Protein 6UCZ (pdb70)

Secondary structure (DSSP, 8-state):
--PEEEEEEE---HHHHHHHHHHHHHTT-SEEEEE-S--STTPPPPPHHHHHHHHTTTHHHHHHHHHHTT-EEEEEES-HHHHHHHHHHT-SEEEETTSS-STTHHHHHHTTT-EEEEE--SSSS--TTS---S-HHHHHHHHHHHHHHHHHHHHHTT--GGGEEEE--TTSS--HHHHHHHHHTHHHHHTTSS-BEE--TT-GGGGTTT--GGG-HHHHHHHHHHHHHTT-SEEEES-HHHHHHHHHHHHHT-/--PEEEEEEE---S--SHHHHHHHHHHHHHHHHHHHHTT-SEEEEE-S---TTPPPPPHHHHHHHHTTTHHHHHHHHHHTT-EEEEEES-HHHHHHHHHHT-SEEEETTSS-STTHHHHHHT--SEEEEE----GGGSS--TTTT-HHHHHHHHHHHHHHHHHHHHHTT--GGGEEEE--TTTT--HHHHHHHHHTHHHHHTTSS-BEE--TT-GGGGGTT--GGG-HHHHHHHHHHHHHTT-SEEEES-HHHHHHHHHHHHHH-

CATH classification: 3.20.20.20

Solvent-accessible surface area: 22282 Å² total; per-residue (Å²): 41,123,10,83,10,4,0,15,2,86,26,76,171,36,110,60,9,34,60,78,0,64,67,4,25,144,80,40,5,52,1,0,1,0,11,0,22,42,35,50,107,83,33,86,63,42,69,36,122,90,0,36,59,91,0,108,117,5,0,60,69,0,12,125,35,0,69,104,45,175,11,39,0,1,0,11,2,30,28,4,107,0,0,42,49,0,28,146,70,29,10,38,3,0,8,0,16,1,0,2,89,33,49,90,0,1,51,28,1,30,96,37,66,8,70,0,4,0,13,1,6,3,8,24,22,32,41,105,76,47,25,2,111,42,124,44,101,90,0,3,68,54,0,26,63,18,0,43,39,10,8,95,36,0,74,76,74,50,7,68,109,135,88,0,4,0,7,0,1,0,24,12,10,8,92,23,99,36,0,62,49,0,1,131,51,1,35,91,0,47,89,53,56,17,39,0,2,0,6,0,5,88,47,64,1,2,61,86,92,126,27,128,113,87,111,22,34,85,21,5,15,132,13,0,22,70,0,0,76,66,75,0,37,16,0,49,0,56,43,5,126,46,2,14,81,3,15,138,80,0,64,149,114,152,59,80,11,77,12,5,0,26,3,68,20,40,54,96,54,82,71,134,40,11,62,139,115,54,31,83,19,5,41,130,80,0,70,60,16,35,133,104,38,5,55,1,0,1,0,8,1,12,41,100,55,123,40,57,11,43,29,11,26,26,11,1,42,19,56,1,72,123,8,0,58,59,0,10,127,28,0,71,103,44,176,11,50,0,1,0,9,0,62,28,3,106,0,0,69,33,0,29,155,67,30,8,36,1,0,11,1,20,2,1,24,120,32,115,86,0,4,51,30,0,37,94,31,105,14,74,0,5,0,13,0,56,33,41,81,127,56,31,84,65,132,79,58,59,51,83,36,46,87,0,0,73,60,0,26,118,39,0,46,57,61,12,100,54,0,82,87,85,52,2,82,102,128,23,0,0,0,8,0,1,1,28,69,18,12,22,30,45,4,1,75,32,0,2,120,46,0,36,83,1,50,90,56,52,14,40,0,4,0,6,0,5,112,46,52,1,1,50,84,88,108,45,61,83,99,107,39,35,86,11,5,15,133,14,0,22,74,0,0,61,61,61,0,21,10,0,45,0,60,44,5,46,54,2,16,94,3,17,143,80,0,66,152,110,112

Nearest PDB structures (foldseek):
  6ucz-assembly2_B  TM=1.004E+00  e=2.863E-51  Anaplasma phagocytophilum
  6ucz-assembly1_A  TM=9.664E-01  e=1.436E-43  Anaplasma phagocytophilum
  8d5i-assembly1_B  TM=9.163E-01  e=3.366E-22  uncultured bacterium
  3tr9-assembly3_B  TM=9.010E-01  e=3.275E-18  Coxiella burnetii
  3tr9-assembly2_C-2  TM=8.789E-01  e=8.742E-18  Coxiella burnetii

Radius of gyration: 25.66 Å; Cα contacts (8 Å, |Δi|>4): 1005; chains: 2; bounding box: 55×55×82 Å

Foldseek 3Di:
DQAFEEAEQEQCPLVVSLVLLLVLLVLHHQEYEYFNFDLDQVGDTDDPVVRQVSCVSNLLSSCVSQVVSNHAYEYADCELVSVLVSLVSPGAEYANANQCPPVCNLLSCQVRLHQYEGEDAQDTSADLVRADDDDLVVLVVVLLVSNVVSLVVNVVNHHDNQRYEYEHHQQRSYALVSSVVCLVVVLVVVVVVHAYEYEPELHCNCVVVVDHSVRRRLVVLVSLLVSLLSVRHYYYYNDSNSSVVSNVVSVVVD/DQEFEEAEQEQAFPDDDPVSLVVSLVVSLVLLVVCLVLHHQEYEYFHFDPDPPDDTDDVVNRCVSCVSRLLVSCVVCVVSNHAYEYQDQDLVSVLVSVVSPHQEDANQPQCPPVCNLVSLQVHLHAYEGEDADDQVCLPPCVCPVPLVVLVVVLLVSNVVSVVVNVVNHRDNQRYEYEHHPPRSYDLVNNVSCLVVVLVVCVVVHQYEYEPELHCVCCVVPDDSVPRRQVVLVSLLVSVLSVRNYYYYNDSNSSVVSNVVSVVVD

Sequence (519 aa):
VTTKIVGILNVTEANAAIRHATDDLIEHGADVIIDVGAESTAPGVSPITQEEEWSRLKEVLPEIIRIAHNAHVEVSIDTRNAKTAELALKLGVDYINDQGGLLDPDMPAIAAASSAKIIIMHHFGLPVSQDRSYVGQPEQLLNEIIEWLCSRVDTLIAQGVVRERIILDPGLGFGKLPEYSWYIAKNIGKLKKLGFPVCVGHSRKSMFSLIPVELSERDVPTAMLSTFLAQQQVDFLRVHDVKLTGISSIKIANLLVVTTKIVGILNVTPNSFSDGGKFLEANAAIRHATDLIEHGADVIDVGAESTAPGVSPITQEEEWSRLKEVLPEIIRIAHNAHVEVSIDTRNAKTAELLALKLGVDYINDQGGLLDPDMPAIAAASSAKIIIMHHFGLPVSQDRSYVGQPEQLLNEIIEWLCSRVDTLIAQGVVRERIILDPGLGFGKLPEYSWYIAKNIGKLKKLGFPVCVGHSRKSMFSLIIPVELSERDVPTAMLSTFLAQQQVDFLRVHDVKLTGISSIKIANLLV

B-factor: mean 39.82, std 15.29, range [14.73, 106.7]

Structure (mmCIF, N/CA/C/O backbone):
data_6UCZ
#
_entry.id   6UCZ
#
_cell.length_a   48.830
_cell.length_b   81.480
_cell.length_c   71.170
_cell.angle_alpha   90.000
_cell.angle_beta   102.670
_cell.angle_gamma   90.000
#
_symmetry.space_group_name_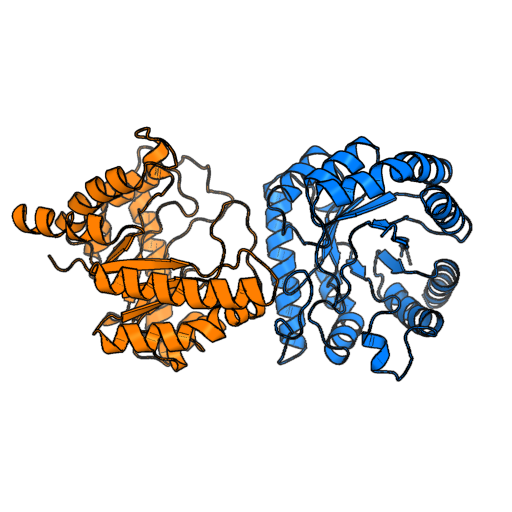H-M   'P 1 21 1'
#
loop_
_entity.id
_entity.type
_entity.pdbx_description
1 polymer 'Dihydropteroate synthase'
2 non-polymer PTERIN-6-YL-METHYL-MONOPHOSPHATE
3 non-polymer 'CITRIC ACID'
4 non-polymer 'ACETATE ION'
5 non-polymer 'SODIUM ION'
6 non-polymer 1,2-ETHANEDIOL
7 water water
#
loop_
_atom_site.group_PDB
_atom_site.id
_atom_site.type_symbol
_atom_site.label_atom_id
_atom_site.label_alt_id
_atom_site.label_comp_id
_atom_site.label_asym_id
_atom_site.label_entity_id
_atom_site.label_seq_id
_atom_site.pdbx_PDB_ins_code
_atom_site.Cartn_x
_atom_site.Cartn_y
_atom_site.Cartn_z
_atom_site.occupancy
_atom_site.B_iso_or_equiv
_atom_site.auth_seq_id
_atom_site.auth_comp_id
_atom_site.auth_asym_id
_atom_site.auth_atom_id
_atom_site.pdbx_PDB_model_num
ATOM 1 N N . VAL A 1 28 ? 8.541 22.809 -47.176 1.00 67.42 28 VAL A N 1
ATOM 2 C CA . VAL A 1 28 ? 9.216 22.188 -46.041 1.00 66.60 28 VAL A CA 1
ATOM 3 C C . VAL A 1 28 ? 9.923 23.264 -45.206 1.00 66.10 28 VAL A C 1
ATOM 4 O O . VAL A 1 28 ? 10.977 23.782 -45.584 1.00 72.53 28 VAL A O 1
ATOM 8 N N . THR A 1 29 ? 9.329 23.583 -44.059 1.00 57.47 29 THR A N 1
ATOM 9 C CA . THR A 1 29 ? 9.791 24.637 -43.161 1.00 50.44 29 THR A CA 1
ATOM 10 C C . THR A 1 29 ? 10.896 24.186 -42.202 1.00 43.45 29 THR A C 1
ATOM 11 O O . THR A 1 29 ? 11.091 24.833 -41.168 1.00 47.92 29 THR A O 1
ATOM 15 N N . THR A 1 30 ? 11.599 23.097 -42.505 1.00 41.91 30 THR A N 1
ATOM 16 C CA . THR A 1 30 ? 12.571 22.523 -41.577 1.00 36.51 30 THR A CA 1
ATOM 17 C C . THR A 1 30 ? 13.723 23.487 -41.330 1.00 32.61 30 THR A C 1
ATOM 18 O O . THR A 1 30 ? 14.299 24.038 -42.273 1.00 34.37 30 THR A O 1
ATOM 22 N N . LYS A 1 31 ? 14.037 23.721 -40.052 1.00 28.76 31 LYS A N 1
ATOM 23 C CA . LYS A 1 31 ? 15.124 24.613 -39.683 1.00 27.47 31 LYS A CA 1
ATOM 24 C C . LYS A 1 31 ? 16.405 23.834 -39.396 1.00 26.63 31 LYS A C 1
ATOM 25 O O . LYS A 1 31 ? 16.363 22.739 -38.836 1.00 30.44 31 LYS A O 1
ATOM 31 N N . ILE A 1 32 ? 17.540 24.414 -39.789 1.00 25.75 32 ILE A N 1
ATOM 32 C CA . ILE A 1 32 ? 18.855 23.827 -39.567 1.00 24.88 32 ILE A CA 1
ATOM 33 C C . ILE A 1 32 ? 19.401 24.338 -38.241 1.00 28.53 32 ILE A C 1
ATOM 34 O O . ILE A 1 32 ? 19.612 25.546 -38.071 1.00 24.22 32 ILE A O 1
ATOM 39 N N . VAL A 1 33 ? 19.654 23.419 -37.314 1.00 23.55 33 VAL A N 1
ATOM 40 C CA . VAL A 1 33 ? 20.248 23.739 -36.021 1.00 26.84 33 VAL A CA 1
ATOM 41 C C . VAL A 1 33 ? 21.699 23.277 -36.087 1.00 26.45 33 VAL A C 1
ATOM 42 O O . VAL A 1 33 ? 21.994 22.078 -35.982 1.00 26.79 33 VAL A O 1
ATOM 46 N N . GLY A 1 34 ? 22.609 24.233 -36.254 1.00 26.61 34 GLY A N 1
ATOM 47 C CA . GLY A 1 34 ? 24.023 23.910 -36.345 1.00 28.50 34 GLY A CA 1
ATOM 48 C C . GLY A 1 34 ? 24.628 23.674 -34.970 1.00 24.60 34 GLY A C 1
ATOM 49 O O . GLY A 1 34 ? 24.434 24.470 -34.044 1.00 28.07 34 GLY A O 1
ATOM 50 N N . ILE A 1 35 ? 25.395 22.595 -34.852 1.00 28.87 35 ILE A N 1
ATOM 51 C CA . ILE A 1 35 ? 25.982 22.193 -33.579 1.00 34.39 35 ILE A CA 1
ATOM 52 C C . ILE A 1 35 ? 27.284 22.953 -33.368 1.00 34.71 35 ILE A C 1
ATOM 53 O O . ILE A 1 35 ? 28.182 22.931 -34.220 1.00 29.25 35 ILE A O 1
ATOM 58 N N . LEU A 1 36 ? 27.399 23.600 -32.212 1.00 26.23 36 LEU A N 1
ATOM 59 C CA . LEU A 1 36 ? 28.588 24.340 -31.820 1.00 26.73 36 LEU A CA 1
ATOM 60 C C . LEU A 1 36 ? 28.996 23.803 -30.450 1.00 34.81 36 LEU A C 1
ATOM 61 O O . LEU A 1 36 ? 28.431 24.183 -29.420 1.00 32.57 36 LEU A O 1
ATOM 66 N N . ASN A 1 37 ? 29.965 22.903 -30.449 1.00 37.13 37 ASN A N 1
ATOM 67 C CA . ASN A 1 37 ? 30.456 22.290 -29.230 1.00 44.48 37 ASN A CA 1
ATOM 68 C C . ASN A 1 37 ? 31.639 23.110 -28.730 1.00 48.98 37 ASN A C 1
ATOM 69 O O . ASN A 1 37 ? 32.570 23.389 -29.494 1.00 47.20 37 ASN A O 1
ATOM 74 N N . VAL A 1 38 ? 31.580 23.545 -27.470 1.00 44.38 38 VAL A N 1
ATOM 75 C CA . VAL A 1 38 ? 32.684 24.300 -26.892 1.00 49.94 38 VAL A CA 1
ATOM 76 C C . VAL A 1 38 ? 33.377 23.520 -25.780 1.00 60.91 38 VAL A C 1
ATOM 77 O O . VAL A 1 38 ? 34.133 24.106 -25.001 1.00 70.61 38 VAL A O 1
ATOM 81 N N . THR A 1 39 ? 33.143 22.212 -25.691 1.00 67.94 39 THR A N 1
ATOM 82 C CA . THR A 1 39 ? 33.889 21.340 -24.781 1.00 76.14 39 THR A CA 1
ATOM 83 C C . THR A 1 39 ? 35.361 21.283 -25.198 1.00 82.73 39 THR A C 1
ATOM 84 O O . THR A 1 39 ? 36.256 21.129 -24.363 1.00 87.64 39 THR A O 1
ATOM 88 N N . GLU A 1 51 ? 39.517 26.978 -27.233 1.00 76.15 51 GLU A N 1
ATOM 89 C CA . GLU A 1 51 ? 39.689 28.404 -27.494 1.00 76.88 51 GLU A CA 1
ATOM 90 C C . GLU A 1 51 ? 38.365 29.081 -27.852 1.00 69.89 51 GLU A C 1
ATOM 91 O O . GLU A 1 51 ? 37.601 28.601 -28.701 1.00 57.45 51 GLU A O 1
ATOM 97 N N . ALA A 1 52 ? 38.124 30.222 -27.202 1.00 72.33 52 ALA A N 1
ATOM 98 C CA . ALA A 1 52 ? 36.937 31.020 -27.491 1.00 67.55 52 ALA A CA 1
ATOM 99 C C . ALA A 1 52 ? 36.956 31.524 -28.927 1.00 64.20 52 ALA A C 1
ATOM 100 O O . ALA A 1 52 ? 35.925 31.530 -29.609 1.00 60.53 52 ALA A O 1
ATOM 102 N N . ASN A 1 53 ? 38.129 31.947 -29.398 1.00 60.89 53 ASN A N 1
ATOM 103 C CA . ASN A 1 53 ? 38.253 32.456 -30.755 1.00 58.23 53 ASN A CA 1
ATOM 104 C C . ASN A 1 53 ? 37.871 31.398 -31.781 1.00 57.45 53 ASN A C 1
ATOM 105 O O . ASN A 1 53 ? 37.246 31.711 -32.801 1.00 55.75 53 ASN A O 1
ATOM 110 N N . ALA A 1 54 ? 38.208 30.133 -31.514 1.00 55.05 54 ALA A N 1
ATOM 111 C CA . ALA A 1 54 ? 37.838 29.070 -32.443 1.00 55.51 54 ALA A CA 1
ATOM 112 C C . ALA A 1 54 ? 36.328 28.874 -32.483 1.00 51.14 54 ALA A C 1
ATOM 113 O O . ALA A 1 54 ? 35.758 28.617 -33.550 1.00 52.83 54 ALA A O 1
ATOM 115 N N . ALA A 1 55 ? 35.662 28.990 -31.332 1.00 43.02 55 ALA A N 1
ATOM 116 C CA . ALA A 1 55 ? 34.210 28.848 -31.308 1.00 45.52 55 ALA A CA 1
ATOM 117 C C . ALA A 1 55 ? 33.534 29.953 -32.111 1.00 42.47 55 ALA A C 1
ATOM 118 O O . ALA A 1 55 ? 32.563 29.697 -32.832 1.00 43.27 55 ALA A O 1
ATOM 120 N N . ILE A 1 56 ? 34.053 31.183 -32.015 1.00 42.15 56 ILE A N 1
ATOM 121 C CA . ILE A 1 56 ? 33.490 32.303 -32.764 1.00 48.05 56 ILE A CA 1
ATOM 122 C C . ILE A 1 56 ? 33.657 32.072 -34.255 1.00 46.56 56 ILE A C 1
ATOM 123 O O . ILE A 1 56 ? 32.752 32.352 -35.053 1.00 46.22 56 ILE A O 1
ATOM 128 N N . ARG A 1 57 ? 34.815 31.543 -34.652 1.00 50.77 57 ARG A N 1
ATOM 129 C CA . ARG A 1 57 ? 35.041 31.237 -36.057 1.00 46.20 57 ARG A CA 1
ATOM 130 C C . ARG A 1 57 ? 34.110 30.134 -36.531 1.00 44.26 57 ARG A C 1
ATOM 131 O O . ARG A 1 57 ? 33.584 30.197 -37.650 1.00 40.78 57 ARG A O 1
ATOM 133 N N . HIS A 1 58 ? 33.900 29.104 -35.708 1.00 37.36 58 HIS A N 1
ATOM 134 C CA . HIS A 1 58 ? 32.977 28.051 -36.121 1.00 40.05 58 HIS A CA 1
ATOM 135 C C . HIS A 1 58 ? 31.551 28.581 -36.222 1.00 38.13 58 HIS A C 1
ATOM 136 O O . HIS A 1 58 ? 30.842 28.280 -37.188 1.00 37.27 58 HIS A O 1
ATOM 143 N N . ALA A 1 59 ? 31.117 29.384 -35.246 1.00 35.70 59 ALA A N 1
ATOM 144 C CA . ALA A 1 59 ? 29.781 29.965 -35.320 1.00 35.55 59 ALA A CA 1
ATOM 145 C C . ALA A 1 59 ? 29.619 30.813 -36.577 1.00 35.46 59 ALA A C 1
ATOM 146 O O . ALA A 1 59 ? 28.560 30.795 -37.216 1.00 34.69 59 ALA A O 1
ATOM 148 N N . THR A 1 60 ? 30.656 31.574 -36.935 1.00 34.70 60 THR A N 1
ATOM 149 C CA . THR A 1 60 ? 30.607 32.377 -38.154 1.00 46.43 60 THR A CA 1
ATOM 150 C C . THR A 1 60 ? 30.457 31.497 -39.384 1.00 41.88 60 THR A C 1
ATOM 151 O O . THR A 1 60 ? 29.676 31.816 -40.290 1.00 39.06 60 THR A O 1
ATOM 155 N N . ASP A 1 61 ? 31.201 30.388 -39.440 1.00 42.44 61 ASP A N 1
ATOM 156 C CA A ASP A 1 61 ? 31.102 29.498 -40.593 0.47 46.30 61 ASP A CA 1
ATOM 157 C CA B ASP A 1 61 ? 31.100 29.494 -40.592 0.53 46.41 61 ASP A CA 1
ATOM 158 C C . ASP A 1 61 ? 29.720 28.857 -40.671 1.00 41.46 61 ASP A C 1
ATOM 159 O O . ASP A 1 61 ? 29.169 28.687 -41.766 1.00 34.02 61 ASP A O 1
ATOM 168 N N . LEU A 1 62 ? 29.140 28.510 -39.520 1.00 35.98 62 LEU A N 1
ATOM 169 C CA . LEU A 1 62 ? 27.802 27.922 -39.511 1.00 35.79 62 LEU A CA 1
ATOM 170 C C . LEU A 1 62 ? 26.770 28.912 -40.031 1.00 38.13 62 LEU A C 1
ATOM 171 O O . LEU A 1 62 ? 25.864 28.543 -40.786 1.00 36.46 62 LEU A O 1
ATOM 176 N N . ILE A 1 63 ? 26.897 30.177 -39.629 1.00 30.74 63 ILE A N 1
ATOM 177 C CA . ILE A 1 63 ? 26.018 31.234 -40.130 1.00 36.23 63 ILE A CA 1
ATOM 178 C C . ILE A 1 63 ? 26.125 31.355 -41.645 1.00 37.17 63 ILE A C 1
ATOM 179 O O . ILE A 1 63 ? 25.113 31.362 -42.357 1.00 37.32 63 ILE A O 1
ATOM 184 N N . GLU A 1 64 ? 27.353 31.456 -42.158 1.00 35.27 64 GLU A N 1
ATOM 185 C CA . GLU A 1 64 ? 27.534 31.724 -43.582 1.00 43.48 64 GLU A CA 1
ATOM 186 C C . GLU A 1 64 ? 27.053 30.554 -44.443 1.00 44.05 64 GLU A C 1
ATOM 187 O O . GLU A 1 64 ? 26.710 30.746 -45.618 1.00 38.66 64 GLU A O 1
ATOM 193 N N . HIS A 1 65 ? 27.068 29.336 -43.906 1.00 35.00 65 HIS A N 1
ATOM 194 C CA . HIS A 1 65 ? 26.615 28.174 -44.659 1.00 42.02 65 HIS A CA 1
ATOM 195 C C . HIS A 1 65 ? 25.136 27.888 -44.485 1.00 39.30 65 HIS A C 1
ATOM 196 O O . HIS A 1 65 ? 24.677 26.836 -44.937 1.00 34.93 65 HIS A O 1
ATOM 203 N N . GLY A 1 66 ? 24.393 28.763 -43.819 1.00 33.99 66 GLY A N 1
ATOM 204 C CA . GLY A 1 66 ? 22.949 28.714 -43.846 1.00 34.50 66 GLY A CA 1
ATOM 205 C C . GLY A 1 66 ? 22.236 28.204 -42.602 1.00 33.80 66 GLY A C 1
ATOM 206 O O . GLY A 1 66 ? 21.049 27.841 -42.700 1.00 29.83 66 GLY A O 1
ATOM 207 N N . ALA A 1 67 ? 22.905 28.162 -41.450 1.00 31.14 67 ALA A N 1
ATOM 208 C CA . ALA A 1 67 ? 22.236 27.737 -40.227 1.00 36.16 67 ALA A CA 1
ATOM 209 C C . ALA A 1 67 ? 21.099 28.690 -39.889 1.00 32.70 67 ALA A C 1
ATOM 210 O O . ALA A 1 67 ? 21.214 29.908 -40.054 1.00 30.09 67 ALA A O 1
ATOM 212 N N . ASP A 1 68 ? 19.984 28.120 -39.446 1.00 34.00 68 ASP A N 1
ATOM 213 C CA . ASP A 1 68 ? 18.879 28.892 -38.891 1.00 33.66 68 ASP A CA 1
ATOM 214 C C . ASP A 1 68 ? 19.046 29.144 -37.400 1.00 29.63 68 ASP A C 1
ATOM 215 O O . ASP A 1 68 ? 18.599 30.184 -36.896 1.00 26.76 68 ASP A O 1
ATOM 220 N N . VAL A 1 69 ? 19.664 28.199 -36.694 1.00 30.80 69 VAL A N 1
ATOM 221 C CA . VAL A 1 69 ? 19.923 28.272 -35.255 1.00 31.34 69 VAL A CA 1
ATOM 222 C C . VAL A 1 69 ? 21.330 27.745 -35.006 1.00 27.71 69 VAL A C 1
ATOM 223 O O . VAL A 1 69 ? 21.766 26.796 -35.667 1.00 25.60 69 VAL A O 1
ATOM 227 N N . ILE A 1 70 ? 22.049 28.361 -34.063 1.00 26.25 70 ILE A N 1
ATOM 228 C CA A ILE A 1 70 ? 23.323 27.836 -33.575 0.58 23.80 70 ILE A CA 1
ATOM 229 C CA B ILE A 1 70 ? 23.322 27.836 -33.573 0.42 25.11 70 ILE A CA 1
ATOM 230 C C . ILE A 1 70 ? 23.081 27.262 -32.184 1.00 29.50 70 ILE A C 1
ATOM 231 O O . ILE A 1 70 ? 22.701 27.996 -31.261 1.00 29.50 70 ILE A O 1
ATOM 240 N N . ASP A 1 71 ? 23.315 25.962 -32.031 1.00 27.78 71 ASP A N 1
ATOM 241 C CA . ASP A 1 71 ? 23.130 25.264 -30.762 1.00 29.81 71 ASP A CA 1
ATOM 242 C C . ASP A 1 71 ? 24.478 25.171 -30.053 1.00 30.14 71 ASP A C 1
ATOM 243 O O . ASP A 1 71 ? 25.357 24.416 -30.478 1.00 31.83 71 ASP A O 1
ATOM 248 N N . VAL A 1 72 ? 24.632 25.926 -28.966 1.00 32.32 72 VAL A N 1
ATOM 249 C CA . VAL A 1 72 ? 25.900 26.033 -28.253 1.00 32.69 72 VAL A CA 1
ATOM 250 C C . VAL A 1 72 ? 25.862 25.118 -27.033 1.00 30.87 72 VAL A C 1
ATOM 251 O O . VAL A 1 72 ? 24.989 25.250 -26.165 1.00 29.40 72 VAL A O 1
ATOM 255 N N . GLY A 1 73 ? 26.839 24.225 -26.938 1.00 31.94 73 GLY A N 1
ATOM 256 C CA . GLY A 1 73 ? 26.896 23.300 -25.826 1.00 28.77 73 GLY A CA 1
ATOM 257 C C . GLY A 1 73 ? 28.289 23.140 -25.260 1.00 37.16 73 GLY A C 1
ATOM 258 O O . GLY A 1 73 ? 29.280 23.184 -25.996 1.00 41.32 73 GLY A O 1
ATOM 259 N N . ALA A 1 74 ? 28.377 22.966 -23.947 1.00 38.38 74 ALA A N 1
ATOM 260 C CA . ALA A 1 74 ? 29.659 22.875 -23.271 1.00 45.12 74 ALA A CA 1
ATOM 261 C C . ALA A 1 74 ? 29.847 21.594 -22.481 1.00 50.80 74 ALA A C 1
ATOM 262 O O . ALA A 1 74 ? 30.917 21.413 -21.884 1.00 55.51 74 ALA A O 1
ATOM 264 N N . GLU A 1 75 ? 28.860 20.697 -22.453 1.00 51.16 75 GLU A N 1
ATOM 265 C CA . GLU A 1 75 ? 28.989 19.440 -21.719 1.00 54.95 75 GLU A CA 1
ATOM 266 C C . GLU A 1 75 ? 28.903 18.297 -22.717 1.00 61.64 75 GLU A C 1
ATOM 267 O O . GLU A 1 75 ? 27.823 18.011 -23.245 1.00 56.74 75 GLU A O 1
ATOM 273 N N . SER A 1 76 ? 30.029 17.625 -22.948 1.00 71.87 76 SER A N 1
ATOM 274 C CA . SER A 1 76 ? 30.016 16.435 -23.782 1.00 80.67 76 SER A CA 1
ATOM 275 C C . SER A 1 76 ? 29.165 15.360 -23.126 1.00 82.90 76 SER A C 1
ATOM 276 O O . SER A 1 76 ? 29.344 15.036 -21.948 1.00 84.98 76 SER A O 1
ATOM 279 N N . THR A 1 77 ? 28.228 14.813 -23.890 1.00 81.72 77 THR A N 1
ATOM 280 C CA . THR A 1 77 ? 27.346 13.765 -23.405 1.00 82.64 77 THR A CA 1
ATOM 281 C C . THR A 1 77 ? 27.733 12.408 -23.982 1.00 85.74 77 THR A C 1
ATOM 282 O O . THR A 1 77 ? 26.982 11.435 -23.837 1.00 81.23 77 THR A O 1
ATOM 286 N N . ALA A 1 78 ? 28.914 12.328 -24.608 1.00 90.79 78 ALA A N 1
ATOM 287 C CA . ALA A 1 78 ? 29.417 11.104 -25.213 1.00 90.75 78 ALA A CA 1
ATOM 288 C C . ALA A 1 78 ? 29.554 10.008 -24.153 1.00 92.92 78 ALA A C 1
ATOM 289 O O . ALA A 1 78 ? 29.684 10.297 -22.960 1.00 97.24 78 ALA A O 1
ATOM 291 N N . PRO A 1 79 ? 29.536 8.735 -24.571 1.00 89.62 79 PRO A N 1
ATOM 292 C CA . PRO A 1 79 ? 29.445 7.641 -23.582 1.00 92.99 79 PRO A CA 1
ATOM 293 C C . PRO A 1 79 ? 30.543 7.623 -22.527 1.00 98.31 79 PRO A C 1
ATOM 294 O O . PRO A 1 79 ? 30.249 7.365 -21.352 1.00 99.06 79 PRO A O 1
ATOM 298 N N . GLY A 1 80 ? 31.792 7.884 -22.894 1.00 97.92 80 GLY A N 1
ATOM 299 C CA . GLY A 1 80 ? 32.833 7.824 -21.884 1.00 99.38 80 GLY A CA 1
ATOM 300 C C . GLY A 1 80 ? 33.031 9.067 -21.041 1.00 98.02 80 GLY A C 1
ATOM 301 O O . GLY A 1 80 ? 33.858 9.046 -20.125 1.00 100.43 80 GLY A O 1
ATOM 302 N N . VAL A 1 81 ? 32.290 10.142 -21.300 1.00 94.06 81 VAL A N 1
ATOM 303 C CA . VAL A 1 81 ? 32.547 11.426 -20.654 1.00 94.63 81 VAL A CA 1
ATOM 304 C C . VAL A 1 81 ? 31.911 11.461 -19.269 1.00 96.85 81 VAL A C 1
ATOM 305 O O . VAL A 1 81 ? 30.727 11.140 -19.106 1.00 102.36 81 VAL A O 1
ATOM 307 N N . SER A 1 82 ? 32.714 11.844 -18.248 1.00 91.06 82 SER A N 1
ATOM 308 C CA . SER A 1 82 ? 32.151 12.105 -16.929 1.00 89.20 82 SER A CA 1
ATOM 309 C C . SER A 1 82 ? 31.603 13.534 -16.881 1.00 90.46 82 SER A C 1
ATOM 310 O O . SER A 1 82 ? 32.194 14.445 -17.471 1.00 91.87 82 SER A O 1
ATOM 312 N N . PRO A 1 83 ? 30.473 13.757 -16.209 1.00 86.85 83 PRO A N 1
ATOM 313 C CA . PRO A 1 83 ? 29.829 15.078 -16.258 1.00 79.65 83 PRO A CA 1
ATOM 314 C C . PRO A 1 83 ? 30.626 16.160 -15.541 1.00 74.33 83 PRO A C 1
ATOM 315 O O . PRO A 1 83 ? 31.343 15.901 -14.574 1.00 73.65 83 PRO A O 1
ATOM 319 N N . ILE A 1 84 ? 30.515 17.382 -16.051 1.00 68.54 84 ILE A N 1
ATOM 320 C CA . ILE A 1 84 ? 31.100 18.549 -15.408 1.00 61.19 84 ILE A CA 1
ATOM 321 C C . ILE A 1 84 ? 30.032 19.228 -14.556 1.00 54.65 84 ILE A C 1
ATOM 322 O O . ILE A 1 84 ? 28.838 18.982 -14.708 1.00 55.04 84 ILE A O 1
ATOM 327 N N . THR A 1 85 ? 30.462 20.131 -13.672 1.00 52.43 85 THR A N 1
ATOM 328 C CA . THR A 1 85 ? 29.544 20.926 -12.868 1.00 46.98 85 THR A CA 1
ATOM 329 C C . THR A 1 85 ? 28.903 22.034 -13.701 1.00 43.81 85 THR A C 1
ATOM 330 O O . THR A 1 85 ? 29.415 22.444 -14.749 1.00 42.47 85 THR A O 1
ATOM 334 N N . GLN A 1 86 ? 27.757 22.520 -13.219 1.00 43.72 86 GLN A N 1
ATOM 335 C CA . GLN A 1 86 ? 27.121 23.658 -13.879 1.00 41.05 86 GLN A CA 1
ATOM 336 C C . GLN A 1 86 ? 28.050 24.866 -13.916 1.00 43.47 86 GLN A C 1
ATOM 337 O O . GLN A 1 86 ? 28.030 25.640 -14.883 1.00 40.59 86 GLN A O 1
ATOM 343 N N . GLU A 1 87 ? 28.858 25.055 -12.867 1.00 49.44 87 GLU A N 1
ATOM 344 C CA . GLU A 1 87 ? 29.752 26.209 -12.815 1.00 55.87 87 GLU A CA 1
ATOM 345 C C . GLU A 1 87 ? 30.861 26.096 -13.856 1.00 58.10 87 GLU A C 1
ATOM 346 O O . GLU A 1 87 ? 31.197 27.077 -14.531 1.00 50.01 87 GLU A O 1
ATOM 352 N N . GLU A 1 88 ? 31.476 24.918 -13.967 1.00 47.20 88 GLU A N 1
ATOM 353 C CA . GLU A 1 88 ? 32.459 24.705 -15.022 1.00 47.11 88 GLU A CA 1
ATOM 354 C C . GLU A 1 88 ? 31.817 24.863 -16.392 1.00 51.47 88 GLU A C 1
ATOM 355 O O . GLU A 1 88 ? 32.408 25.461 -17.300 1.00 47.56 88 GLU A O 1
ATOM 361 N N . GLU A 1 89 ? 30.603 24.337 -16.557 1.00 49.20 89 GLU A N 1
ATOM 362 C CA . GLU A 1 89 ? 29.894 24.490 -17.821 1.00 42.68 89 GLU A CA 1
ATOM 363 C C . GLU A 1 89 ? 29.753 25.960 -18.190 1.00 44.86 89 GLU A C 1
ATOM 364 O O . GLU A 1 89 ? 30.046 26.361 -19.323 1.00 37.23 89 GLU A O 1
ATOM 370 N N . TRP A 1 90 ? 29.339 26.788 -17.224 1.00 38.65 90 TRP A N 1
ATOM 371 C CA . TRP A 1 90 ? 29.093 28.196 -17.512 1.00 39.58 90 TRP A CA 1
ATOM 372 C C . TRP A 1 90 ? 30.381 28.955 -17.804 1.00 44.22 90 TRP A C 1
ATOM 373 O O . TRP A 1 90 ? 30.388 29.848 -18.656 1.00 43.94 90 TRP A O 1
ATOM 384 N N . SER A 1 91 ? 31.479 28.625 -17.115 1.00 43.10 91 SER A N 1
ATOM 385 C CA . SER A 1 91 ? 32.735 29.318 -17.397 1.00 49.38 91 SER A CA 1
ATOM 386 C C . SER A 1 91 ? 33.220 29.067 -18.827 1.00 51.11 91 SER A C 1
ATOM 387 O O . SER A 1 91 ? 33.908 29.919 -19.400 1.00 56.57 91 SER A O 1
ATOM 390 N N . ARG A 1 92 ? 32.870 27.924 -19.428 1.00 41.90 92 ARG A N 1
ATOM 391 C CA . ARG A 1 92 ? 33.235 27.718 -20.828 1.00 54.11 92 ARG A CA 1
ATOM 392 C C . ARG A 1 92 ? 32.358 28.540 -21.758 1.00 54.76 92 ARG A C 1
ATOM 393 O O . ARG A 1 92 ? 32.825 28.993 -22.808 1.00 69.31 92 ARG A O 1
ATOM 401 N N . LEU A 1 93 ? 31.106 28.776 -21.373 1.00 45.84 93 LEU A N 1
ATOM 402 C CA . LEU A 1 93 ? 30.147 29.420 -22.256 1.00 42.93 93 LEU A CA 1
ATOM 403 C C . LEU A 1 93 ? 30.215 30.943 -22.196 1.00 51.98 93 LEU A C 1
ATOM 404 O O . LEU A 1 93 ? 29.984 31.601 -23.218 1.00 50.45 93 LEU A O 1
ATOM 409 N N . LYS A 1 94 ? 30.525 31.521 -21.026 1.00 47.23 94 LYS A N 1
ATOM 410 C CA . LYS A 1 94 ? 30.352 32.960 -20.841 1.00 44.14 94 LYS A CA 1
ATOM 411 C C . LYS A 1 94 ? 31.345 33.767 -21.673 1.00 51.56 94 LYS A C 1
ATOM 412 O O . LYS A 1 94 ? 31.098 34.948 -21.937 1.00 61.49 94 LYS A O 1
ATOM 418 N N . GLU A 1 95 ? 32.461 33.163 -22.086 1.00 47.55 95 GLU A N 1
ATOM 419 C CA . GLU A 1 95 ? 33.437 33.880 -22.897 1.00 56.28 95 GLU A CA 1
ATOM 420 C C . GLU A 1 95 ? 33.030 33.936 -24.367 1.00 56.68 95 GLU A C 1
ATOM 421 O O . GLU A 1 95 ? 33.431 34.857 -25.085 1.00 56.96 95 GLU A O 1
ATOM 427 N N . VAL A 1 96 ? 32.236 32.974 -24.832 1.00 46.99 96 VAL A N 1
ATOM 428 C CA . VAL A 1 96 ? 31.905 32.879 -26.242 1.00 53.68 96 VAL A CA 1
ATOM 429 C C . VAL A 1 96 ? 30.464 33.278 -26.533 1.00 53.21 96 VAL A C 1
ATOM 430 O O . VAL A 1 96 ? 30.185 33.793 -27.622 1.00 51.49 96 VAL A O 1
ATOM 434 N N . LEU A 1 97 ? 29.554 33.074 -25.586 1.00 46.92 97 LEU A N 1
ATOM 435 C CA . LEU A 1 97 ? 28.132 33.233 -25.868 1.00 45.43 97 LEU A CA 1
ATOM 436 C C . LEU A 1 97 ? 27.731 34.668 -26.214 1.00 50.24 97 LEU A C 1
ATOM 437 O O . LEU A 1 97 ? 26.884 34.837 -27.109 1.00 49.33 97 LEU A O 1
ATOM 442 N N . PRO A 1 98 ? 28.256 35.724 -25.572 1.00 43.88 98 PRO A N 1
ATOM 443 C CA . PRO A 1 98 ? 27.877 37.079 -26.011 1.00 51.10 98 PRO A CA 1
ATOM 444 C C . PRO A 1 98 ? 28.226 37.375 -27.464 1.00 51.36 98 PRO A C 1
ATOM 445 O O . PRO A 1 98 ? 27.404 37.959 -28.181 1.00 49.79 98 PRO A O 1
ATOM 449 N N . GLU A 1 99 ? 29.426 37.003 -27.920 1.00 48.54 99 GLU A N 1
ATOM 450 C CA . GLU A 1 99 ? 29.796 37.284 -29.305 1.00 50.81 99 GLU A CA 1
ATOM 451 C C . GLU A 1 99 ? 28.999 36.426 -30.276 1.00 41.26 99 GLU A C 1
ATOM 452 O O . GLU A 1 99 ? 28.565 36.913 -31.325 1.00 44.78 99 GLU A O 1
ATOM 458 N N . ILE A 1 100 ? 28.781 35.152 -29.938 1.00 36.16 100 ILE A N 1
ATOM 459 C CA . ILE A 1 100 ? 27.983 34.275 -30.788 1.00 34.01 100 ILE A CA 1
ATOM 460 C C . ILE A 1 100 ? 26.569 34.818 -30.927 1.00 40.26 100 ILE A C 1
ATOM 461 O O . ILE A 1 100 ? 26.003 34.844 -32.027 1.00 34.89 100 ILE A O 1
ATOM 466 N N . ILE A 1 101 ? 25.987 35.286 -29.819 1.00 33.78 101 ILE A N 1
ATOM 467 C CA . ILE A 1 101 ? 24.643 35.852 -29.872 1.00 39.02 101 ILE A CA 1
ATOM 468 C C . ILE A 1 101 ? 24.625 37.107 -30.738 1.00 41.86 101 ILE A C 1
ATOM 469 O O . ILE A 1 101 ? 23.708 37.306 -31.542 1.00 37.20 101 ILE A O 1
ATOM 474 N N . ARG A 1 102 ? 25.637 37.969 -30.593 1.00 44.60 102 ARG A N 1
ATOM 475 C CA . ARG A 1 102 ? 25.686 39.195 -31.387 1.00 52.16 102 ARG A CA 1
ATOM 476 C C . ARG A 1 102 ? 25.838 38.882 -32.872 1.00 48.03 102 ARG A C 1
ATOM 477 O O . ARG A 1 102 ? 25.156 39.470 -33.723 1.00 48.79 102 ARG A O 1
ATOM 485 N N . ILE A 1 103 ? 26.761 37.983 -33.204 1.00 43.43 103 ILE A N 1
ATOM 486 C CA . ILE A 1 103 ? 27.014 37.666 -34.604 1.00 43.37 103 ILE A CA 1
ATOM 487 C C . ILE A 1 103 ? 25.816 36.945 -35.213 1.00 39.19 103 ILE A C 1
ATOM 488 O O . ILE A 1 103 ? 25.411 37.236 -36.344 1.00 44.02 103 ILE A O 1
ATOM 493 N N . ALA A 1 104 ? 25.210 36.018 -34.466 1.00 38.42 104 ALA A N 1
ATOM 494 C CA . ALA A 1 104 ? 24.046 35.302 -34.982 1.00 33.91 104 ALA A CA 1
ATOM 495 C C . ALA A 1 104 ? 22.857 36.237 -35.170 1.00 42.66 104 ALA A C 1
ATOM 496 O O . ALA A 1 104 ? 22.223 36.242 -36.231 1.00 41.69 104 ALA A O 1
ATOM 498 N N . HIS A 1 105 ? 22.528 37.032 -34.145 1.00 41.95 105 HIS A N 1
ATOM 499 C CA . HIS A 1 105 ? 21.362 37.902 -34.258 1.00 38.97 105 HIS A CA 1
ATOM 500 C C . HIS A 1 105 ? 21.552 38.944 -35.353 1.00 41.45 105 HIS A C 1
ATOM 501 O O . HIS A 1 105 ? 20.599 39.276 -36.068 1.00 42.85 105 HIS A O 1
ATOM 508 N N . ASN A 1 106 ? 22.783 39.455 -35.509 1.00 43.27 106 ASN A N 1
ATOM 509 C CA . ASN A 1 106 ? 23.076 40.376 -36.602 1.00 50.39 106 ASN A CA 1
ATOM 510 C C . ASN A 1 106 ? 22.741 39.754 -37.948 1.00 45.20 106 ASN A C 1
ATOM 511 O O . ASN A 1 106 ? 22.338 40.462 -38.874 1.00 47.89 106 ASN A O 1
ATOM 516 N N . ALA A 1 107 ? 22.865 38.434 -38.059 1.00 44.21 107 ALA A N 1
ATOM 517 C CA . ALA A 1 107 ? 22.575 37.705 -39.284 1.00 48.29 107 ALA A CA 1
ATOM 518 C C . ALA A 1 107 ? 21.178 37.098 -39.291 1.00 45.71 107 ALA A C 1
ATOM 519 O O . ALA A 1 107 ? 20.868 36.299 -40.186 1.00 40.73 107 ALA A O 1
ATOM 521 N N . HIS A 1 108 ? 20.338 37.451 -38.311 1.00 41.90 108 HIS A N 1
ATOM 522 C CA . HIS A 1 108 ? 18.981 36.916 -38.186 1.00 39.09 108 HIS A CA 1
ATOM 523 C C . HIS A 1 108 ? 19.014 35.396 -38.029 1.00 39.69 108 HIS A C 1
ATOM 524 O O . HIS A 1 108 ? 18.197 34.668 -38.597 1.00 39.64 108 HIS A O 1
ATOM 531 N N . VAL A 1 109 ? 19.998 34.922 -37.278 1.00 33.82 109 VAL A N 1
ATOM 532 C CA . VAL A 1 109 ? 20.129 33.523 -36.902 1.00 31.00 109 VAL A CA 1
ATOM 533 C C . VAL A 1 109 ? 19.880 33.417 -35.401 1.00 33.29 109 VAL A C 1
ATOM 534 O O . VAL A 1 109 ? 20.312 34.284 -34.625 1.00 33.54 109 VAL A O 1
ATOM 538 N N . GLU A 1 110 ? 19.147 32.389 -34.991 1.00 34.53 110 GLU A N 1
ATOM 539 C CA . GLU A 1 110 ? 18.854 32.233 -33.572 1.00 34.88 110 GLU A CA 1
ATOM 540 C C . GLU A 1 110 ? 19.960 31.460 -32.863 1.00 31.73 110 GLU A C 1
ATOM 541 O O . GLU A 1 110 ? 20.810 30.826 -33.486 1.00 31.04 110 GLU A O 1
ATOM 547 N N . VAL A 1 111 ? 19.927 31.501 -31.529 1.00 34.60 111 VAL A N 1
ATOM 548 C CA . VAL A 1 111 ? 20.904 30.809 -30.696 1.00 30.20 111 VAL A CA 1
ATOM 549 C C . VAL A 1 111 ? 20.158 29.934 -29.697 1.00 33.93 111 VAL A C 1
ATOM 550 O O . VAL A 1 111 ? 19.174 30.369 -29.086 1.00 33.31 111 VAL A O 1
ATOM 554 N N . SER A 1 112 ? 20.642 28.705 -29.529 1.00 31.78 112 SER A N 1
ATOM 555 C CA . SER A 1 112 ? 20.093 27.715 -28.609 1.00 26.61 112 SER A CA 1
ATOM 556 C C . SER A 1 112 ? 21.157 27.365 -27.575 1.00 26.58 112 SER A C 1
ATOM 557 O O . SER A 1 112 ? 22.344 27.281 -27.907 1.00 31.37 112 SER A O 1
ATOM 560 N N . ILE A 1 113 ? 20.753 27.176 -26.321 1.00 30.78 113 ILE A N 1
ATOM 561 C CA . ILE A 1 113 ? 21.683 26.736 -25.283 1.00 30.61 113 ILE A CA 1
ATOM 562 C C . ILE A 1 113 ? 21.420 25.266 -24.992 1.00 26.20 113 ILE A C 1
ATOM 563 O O . ILE A 1 113 ? 20.326 24.892 -24.551 1.00 29.34 113 ILE A O 1
ATOM 568 N N . ASP A 1 114 ? 22.408 24.422 -25.279 1.00 23.55 114 ASP A N 1
ATOM 569 C CA . ASP A 1 114 ? 22.281 22.980 -25.075 1.00 24.54 114 ASP A CA 1
ATOM 570 C C . ASP A 1 114 ? 22.799 22.700 -23.672 1.00 30.39 114 ASP A C 1
ATOM 571 O O . ASP A 1 114 ? 24.009 22.684 -23.439 1.00 27.10 114 ASP A O 1
ATOM 576 N N . THR A 1 115 ? 21.880 22.521 -22.725 1.00 26.56 115 THR A N 1
ATOM 577 C CA . THR A 1 115 ? 22.267 22.304 -21.340 1.00 27.81 115 THR A CA 1
ATOM 578 C C . THR A 1 115 ? 21.187 21.487 -20.654 1.00 32.69 115 THR A C 1
ATOM 579 O O . THR A 1 115 ? 20.017 21.519 -21.045 1.00 35.71 115 THR A O 1
ATOM 583 N N . ARG A 1 116 ? 21.591 20.752 -1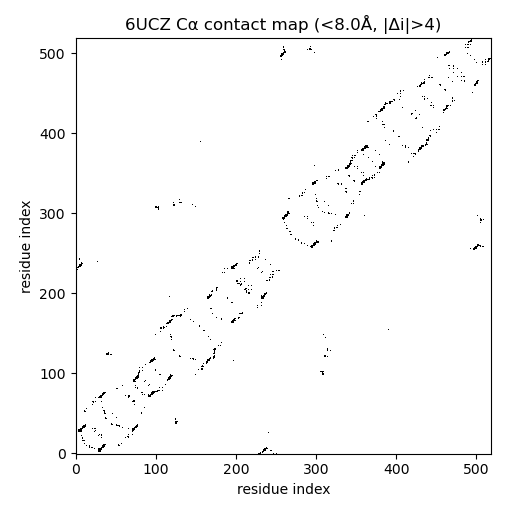9.628 1.00 36.16 116 ARG A N 1
ATOM 584 C CA . ARG A 1 116 ? 20.647 20.127 -18.719 1.00 29.60 116 ARG A CA 1
ATOM 585 C C . ARG A 1 116 ? 20.434 20.932 -17.436 1.00 34.70 116 ARG A C 1
ATOM 586 O O . ARG A 1 116 ? 19.597 20.542 -16.620 1.00 32.35 116 ARG A O 1
ATOM 594 N N . ASN A 1 117 ? 21.142 22.051 -17.253 1.00 41.02 117 ASN A N 1
ATOM 595 C CA . ASN A 1 117 ? 21.151 22.811 -15.994 1.00 37.29 117 ASN A CA 1
ATOM 596 C C . ASN A 1 117 ? 20.330 24.089 -16.123 1.00 34.72 117 ASN A C 1
ATOM 597 O O . ASN A 1 117 ? 20.619 24.931 -16.982 1.00 31.98 117 ASN A O 1
ATOM 602 N N . ALA A 1 118 ? 19.348 24.261 -15.231 1.00 34.04 118 ALA A N 1
ATOM 603 C CA . ALA A 1 118 ? 18.475 25.431 -15.305 1.00 43.93 118 ALA A CA 1
ATOM 604 C C . ALA A 1 118 ? 19.252 26.736 -15.135 1.00 41.35 118 ALA A C 1
ATOM 605 O O . ALA A 1 118 ? 18.949 27.733 -15.798 1.00 43.95 118 ALA A O 1
ATOM 607 N N . LYS A 1 119 ? 20.258 26.752 -14.256 1.00 44.24 119 LYS A N 1
ATOM 608 C CA . LYS A 1 119 ? 21.035 27.973 -14.046 1.00 43.18 119 LYS A CA 1
ATOM 609 C C . LYS A 1 119 ? 21.765 28.392 -15.312 1.00 44.90 119 LYS A C 1
ATOM 610 O O . LYS A 1 119 ? 21.822 29.582 -15.641 1.00 39.06 119 LYS A O 1
ATOM 616 N N . THR A 1 120 ? 22.330 27.427 -16.035 1.00 40.52 120 THR A N 1
ATOM 617 C CA . THR A 1 120 ? 22.988 27.761 -17.291 1.00 43.51 120 THR A CA 1
ATOM 618 C C . THR A 1 120 ? 21.986 28.302 -18.300 1.00 38.68 120 THR A C 1
ATOM 619 O O . THR A 1 120 ? 22.258 29.299 -18.978 1.00 36.17 120 THR A O 1
ATOM 623 N N . ALA A 1 121 ? 20.807 27.679 -18.391 1.00 41.61 121 ALA A N 1
ATOM 624 C CA . ALA A 1 121 ? 19.778 28.202 -19.282 1.00 37.68 121 ALA A CA 1
ATOM 625 C C . ALA A 1 121 ? 19.394 29.618 -18.889 1.00 42.55 121 ALA A C 1
ATOM 626 O O . ALA A 1 121 ? 19.246 30.487 -19.753 1.00 45.53 121 ALA A O 1
ATOM 628 N N . GLU A 1 122 ? 19.263 29.876 -17.578 1.00 34.32 122 GLU A N 1
ATOM 629 C CA . GLU A 1 122 ? 18.901 31.206 -17.107 1.00 36.19 122 GLU A CA 1
ATOM 630 C C . GLU A 1 122 ? 19.966 32.236 -17.466 1.00 41.90 122 GLU A C 1
ATOM 631 O O . GLU A 1 122 ? 19.645 33.352 -17.893 1.00 40.06 122 GLU A O 1
ATOM 637 N N . LEU A 1 123 ? 21.243 31.893 -17.275 1.00 40.74 123 LEU A N 1
ATOM 638 C CA . LEU A 1 123 ? 22.301 32.840 -17.606 1.00 37.75 123 LEU A CA 1
ATOM 639 C C . LEU A 1 123 ? 22.366 33.076 -19.107 1.00 42.46 123 LEU A C 1
ATOM 640 O O . LEU A 1 123 ? 22.512 34.219 -19.562 1.00 37.82 123 LEU A O 1
ATOM 645 N N . ALA A 1 124 ? 22.227 32.006 -19.891 1.00 41.04 124 ALA A N 1
ATOM 646 C CA . ALA A 1 124 ? 22.240 32.149 -21.339 1.00 40.00 124 ALA A CA 1
ATOM 647 C C . ALA A 1 124 ? 21.053 32.977 -21.806 1.00 37.48 124 ALA A C 1
ATOM 648 O O . ALA A 1 124 ? 21.191 33.829 -22.692 1.00 38.48 124 ALA A O 1
ATOM 650 N N . LEU A 1 125 ? 19.886 32.765 -21.190 1.00 34.85 125 LEU A N 1
ATOM 651 C CA . LEU A 1 125 ? 18.703 33.538 -21.554 1.00 36.61 125 LEU A CA 1
ATOM 652 C C . LEU A 1 125 ? 18.901 35.019 -21.259 1.00 46.83 125 LEU A C 1
ATOM 653 O O . LEU A 1 125 ? 18.473 35.877 -22.044 1.00 46.07 125 LEU A O 1
ATOM 658 N N . LYS A 1 126 ? 19.557 35.342 -20.138 1.00 40.36 126 LYS A N 1
ATOM 659 C CA . LYS A 1 126 ? 19.861 36.743 -19.866 1.00 45.28 126 LYS A CA 1
ATOM 660 C C . LYS A 1 126 ? 20.778 37.328 -20.932 1.00 47.81 126 LYS A C 1
ATOM 661 O O . LYS A 1 126 ? 20.666 38.513 -21.260 1.00 49.25 126 LYS A O 1
ATOM 667 N N . LEU A 1 127 ? 21.660 36.512 -21.519 1.00 41.51 127 LEU A N 1
ATOM 668 C CA . LEU A 1 127 ? 22.509 37.032 -22.584 1.00 47.28 127 LEU A CA 1
ATOM 669 C C . LEU A 1 127 ? 21.748 37.210 -23.891 1.00 48.19 127 LEU A C 1
ATOM 670 O O . LEU A 1 127 ? 22.207 37.954 -24.767 1.00 52.15 127 LEU A O 1
ATOM 675 N N . GLY A 1 128 ? 20.594 36.566 -24.035 1.00 43.60 128 GLY A N 1
ATOM 676 C CA . GLY A 1 128 ? 19.773 36.783 -25.205 1.00 41.13 128 GLY A CA 1
ATOM 677 C C . GLY A 1 128 ? 19.527 35.588 -26.103 1.00 41.47 128 GLY A C 1
ATOM 678 O O . GLY A 1 128 ? 19.104 35.783 -27.248 1.00 41.08 128 GLY A O 1
ATOM 679 N N . VAL A 1 129 ? 19.791 34.357 -25.634 1.00 35.43 129 VAL A N 1
ATOM 680 C CA . VAL A 1 129 ? 19.532 33.200 -26.495 1.00 36.38 129 VAL A CA 1
ATOM 681 C C . VAL A 1 129 ? 18.030 33.039 -26.709 1.00 34.92 129 VAL A C 1
ATOM 682 O O . VAL A 1 129 ? 17.195 33.568 -25.966 1.00 36.48 129 VAL A O 1
ATOM 686 N N . ASP A 1 130 ? 17.692 32.325 -27.779 1.00 31.57 130 ASP A N 1
ATOM 687 C CA . ASP A 1 130 ? 16.322 32.160 -28.243 1.00 38.97 130 ASP A CA 1
ATOM 688 C C . ASP A 1 130 ? 15.697 30.835 -27.844 1.00 36.85 130 ASP A C 1
ATOM 689 O O . ASP A 1 130 ? 14.469 30.750 -27.760 1.00 35.90 130 ASP A O 1
ATOM 694 N N . TYR A 1 131 ? 16.503 29.803 -27.618 1.00 25.97 131 TYR A N 1
ATOM 695 C CA . TYR A 1 131 ? 16.001 28.482 -27.270 1.00 31.48 131 TYR A CA 1
ATOM 696 C C . TYR A 1 131 ? 16.760 27.943 -26.075 1.00 29.26 131 TYR A C 1
ATOM 697 O O . TYR A 1 131 ? 17.973 28.145 -25.966 1.00 32.01 131 TYR A O 1
ATOM 706 N N . ILE A 1 132 ? 16.051 27.228 -25.205 1.00 27.90 132 ILE A N 1
ATOM 707 C CA . ILE A 1 132 ? 16.676 26.239 -24.336 1.00 28.59 132 ILE A CA 1
ATOM 708 C C . ILE A 1 132 ? 16.597 24.888 -25.034 1.00 30.31 132 ILE A C 1
ATOM 709 O O . ILE A 1 132 ? 15.503 24.394 -25.334 1.00 29.46 132 ILE A O 1
ATOM 714 N N . ASN A 1 133 ? 17.741 24.290 -25.313 1.00 28.29 133 ASN A N 1
ATOM 715 C CA . ASN A 1 133 ? 17.767 22.913 -25.798 1.00 26.61 133 ASN A CA 1
ATOM 716 C C . ASN A 1 133 ? 18.001 22.054 -24.558 1.00 27.46 133 ASN A C 1
ATOM 717 O O . ASN A 1 133 ? 19.133 21.720 -24.214 1.00 27.76 133 ASN A O 1
ATOM 722 N N . ASP A 1 134 ? 16.911 21.718 -23.866 1.00 30.18 134 ASP A N 1
ATOM 723 C CA . ASP A 1 134 ? 17.003 21.024 -22.577 1.00 29.21 134 ASP A CA 1
ATOM 724 C C . ASP A 1 134 ? 17.232 19.553 -22.850 1.00 29.37 134 ASP A C 1
ATOM 725 O O . ASP A 1 134 ? 16.300 18.741 -22.840 1.00 31.17 134 ASP A O 1
ATOM 730 N N . GLN A 1 135 ? 18.509 19.200 -23.020 1.00 31.88 135 GLN A N 1
ATOM 731 C CA . GLN A 1 135 ? 18.874 17.814 -23.282 1.00 31.49 135 GLN A CA 1
ATOM 732 C C . GLN A 1 135 ? 18.553 16.907 -22.095 1.00 28.31 135 GLN A C 1
ATOM 733 O O . GLN A 1 135 ? 18.453 15.690 -22.263 1.00 29.59 135 GLN A O 1
ATOM 739 N N . GLY A 1 136 ? 18.318 17.482 -20.915 1.00 28.98 136 GLY A N 1
ATOM 740 C CA . GLY A 1 136 ? 17.914 16.687 -19.778 1.00 31.19 136 GLY A CA 1
ATOM 741 C C . GLY A 1 136 ? 16.435 16.434 -19.687 1.00 32.70 136 GLY A C 1
ATOM 742 O O . GLY A 1 136 ? 16.013 15.603 -18.874 1.00 34.57 136 GLY A O 1
ATOM 743 N N . GLY A 1 137 ? 15.631 17.119 -20.503 1.00 30.86 137 GLY A N 1
ATOM 744 C CA . GLY A 1 137 ? 14.194 16.923 -20.461 1.00 32.92 137 GLY A CA 1
ATOM 745 C C . GLY A 1 137 ? 13.610 17.139 -19.072 1.00 34.10 137 GLY A C 1
ATOM 746 O O . GLY A 1 137 ? 12.937 16.259 -18.532 1.00 36.35 137 GLY A O 1
ATOM 747 N N . LEU A 1 138 ? 13.888 18.300 -18.481 1.00 33.61 138 LEU A N 1
ATOM 748 C CA . LEU A 1 138 ? 13.437 18.651 -17.134 1.00 35.65 138 LEU A CA 1
ATOM 749 C C . LEU A 1 138 ? 14.060 17.739 -16.077 1.00 43.54 138 LEU A C 1
ATOM 750 O O . LEU A 1 138 ? 13.456 17.456 -15.044 1.00 39.91 138 LEU A O 1
ATOM 755 N N . LEU A 1 139 ? 15.260 17.229 -16.353 1.00 36.56 139 LEU A N 1
ATOM 756 C CA . LEU A 1 139 ? 16.021 16.561 -15.310 1.00 38.51 139 LEU A CA 1
ATOM 757 C C . LEU A 1 139 ? 16.323 17.535 -14.177 1.00 39.36 139 LEU A C 1
ATOM 758 O O . LEU A 1 139 ? 16.339 17.151 -13.003 1.00 43.30 139 LEU A O 1
ATOM 763 N N . ASP A 1 140 ? 16.607 18.794 -14.516 1.00 37.58 140 ASP A N 1
ATOM 764 C CA . ASP A 1 140 ? 16.674 19.856 -13.507 1.00 38.73 140 ASP A CA 1
ATOM 765 C C . ASP A 1 140 ? 15.252 20.309 -13.183 1.00 39.91 140 ASP A C 1
ATOM 766 O O . ASP A 1 140 ? 14.564 20.834 -14.070 1.00 39.65 140 ASP A O 1
ATOM 771 N N . PRO A 1 141 ? 14.768 20.116 -11.953 1.00 42.78 141 PRO A N 1
ATOM 772 C CA . PRO A 1 141 ? 13.379 20.495 -11.631 1.00 53.52 141 PRO A CA 1
ATOM 773 C C . PRO A 1 141 ? 13.107 21.992 -11.712 1.00 50.59 141 PRO A C 1
ATOM 774 O O . PRO A 1 141 ? 11.934 22.385 -11.690 1.00 50.70 141 PRO A O 1
ATOM 778 N N . ASP A 1 142 ? 14.139 22.831 -11.771 1.00 48.42 142 ASP A N 1
ATOM 779 C CA . ASP A 1 142 ? 13.965 24.268 -11.940 1.00 51.79 142 ASP A CA 1
ATOM 780 C C . ASP A 1 142 ? 13.861 24.679 -13.397 1.00 52.11 142 ASP A C 1
ATOM 781 O O . ASP A 1 142 ? 13.638 25.864 -13.676 1.00 44.47 142 ASP A O 1
ATOM 786 N N . MET A 1 143 ? 14.063 23.751 -14.334 1.00 41.35 143 MET A N 1
ATOM 787 C CA . MET A 1 143 ? 14.002 24.138 -15.739 1.00 37.45 143 MET A CA 1
ATOM 788 C C . MET A 1 143 ? 12.647 24.729 -16.122 1.00 39.12 143 MET A C 1
ATOM 789 O O . MET A 1 143 ? 12.638 25.756 -16.822 1.00 43.11 143 MET A O 1
ATOM 794 N N . PRO A 1 144 ? 11.496 24.177 -15.705 1.00 38.12 144 PRO A N 1
ATOM 795 C CA . PRO A 1 144 ? 10.217 24.795 -16.110 1.00 42.84 144 PRO A CA 1
ATOM 796 C C . PRO A 1 144 ? 10.054 26.240 -15.664 1.00 45.63 144 PRO A C 1
ATOM 797 O O . PRO A 1 144 ? 9.538 27.066 -16.428 1.00 42.65 144 PRO A O 1
ATOM 801 N N . ALA A 1 145 ? 10.481 26.574 -14.447 1.00 46.80 145 ALA A N 1
ATOM 802 C CA . ALA A 1 145 ? 10.360 27.950 -13.982 1.00 43.66 145 ALA A CA 1
ATOM 803 C C . ALA A 1 145 ? 11.204 28.887 -14.837 1.00 44.46 145 ALA A C 1
ATOM 804 O O . ALA A 1 145 ? 10.764 29.990 -15.179 1.00 48.06 145 ALA A O 1
ATOM 806 N N . ILE A 1 146 ? 12.406 28.448 -15.222 1.00 43.70 146 ILE A N 1
ATOM 807 C CA . ILE A 1 146 ? 13.275 29.265 -16.069 1.00 49.74 146 ILE A CA 1
ATOM 808 C C . ILE A 1 146 ? 12.645 29.489 -17.441 1.00 51.00 146 ILE A C 1
ATOM 809 O O . ILE A 1 146 ? 12.629 30.610 -17.958 1.00 46.70 146 ILE A O 1
ATOM 814 N N . ALA A 1 147 ? 12.132 28.422 -18.062 1.00 42.57 147 ALA A N 1
ATOM 815 C CA . ALA A 1 147 ? 11.525 28.578 -19.381 1.00 47.96 147 ALA A CA 1
ATOM 816 C C . ALA A 1 147 ? 10.298 29.478 -19.320 1.00 49.52 147 ALA A C 1
ATOM 817 O O . ALA A 1 147 ? 10.111 30.346 -20.183 1.00 49.83 147 ALA A O 1
ATOM 819 N N . ALA A 1 148 ? 9.462 29.301 -18.292 1.00 41.53 148 ALA A N 1
ATOM 820 C CA . ALA A 1 148 ? 8.238 30.085 -18.205 1.00 45.78 148 ALA A CA 1
ATOM 821 C C . ALA A 1 148 ? 8.536 31.554 -17.954 1.00 50.88 148 ALA A C 1
ATOM 822 O O . ALA A 1 148 ? 7.938 32.424 -18.596 1.00 56.87 148 ALA A O 1
ATOM 824 N N . ALA A 1 149 ? 9.509 31.849 -17.089 1.00 46.41 149 ALA A N 1
ATOM 825 C CA . ALA A 1 149 ? 9.815 33.232 -16.751 1.00 48.91 149 ALA A CA 1
ATOM 826 C C . ALA A 1 149 ? 10.643 33.927 -17.818 1.00 58.70 149 ALA A C 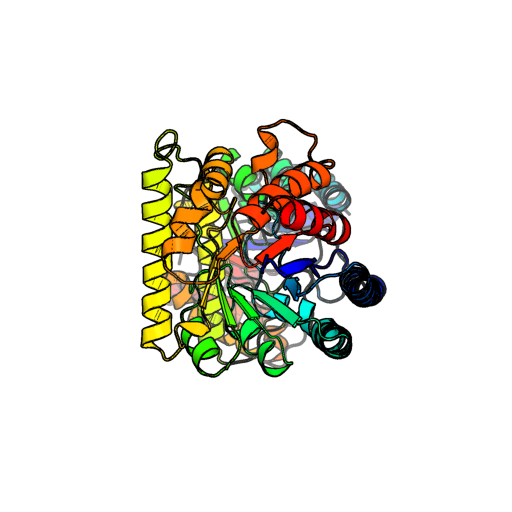1
ATOM 827 O O . ALA A 1 149 ? 10.999 35.096 -17.644 1.00 65.64 149 ALA A O 1
ATOM 829 N N . SER A 1 150 ? 10.918 33.262 -18.932 1.00 55.76 150 SER A N 1
ATOM 830 C CA . SER A 1 150 ? 11.737 33.845 -19.975 1.00 54.99 150 SER A CA 1
ATOM 831 C C . SER A 1 150 ? 11.065 33.844 -21.332 1.00 55.98 150 SER A C 1
ATOM 832 O O . SER A 1 150 ? 11.628 34.416 -22.271 1.00 57.65 150 SER A O 1
ATOM 835 N N . SER A 1 151 ? 9.892 33.224 -21.469 1.00 57.31 151 SER A N 1
ATOM 836 C CA . SER A 1 151 ? 9.139 33.168 -22.718 1.00 65.26 151 SER A CA 1
ATOM 837 C C . SER A 1 151 ? 9.906 32.444 -23.824 1.00 58.08 151 SER A C 1
ATOM 838 O O . SER A 1 151 ? 9.521 32.519 -24.999 1.00 53.89 151 SER A O 1
ATOM 841 N N . ALA A 1 152 ? 10.998 31.767 -23.476 1.00 46.81 152 ALA A N 1
ATOM 842 C CA . ALA A 1 152 ? 11.839 31.094 -24.451 1.00 46.95 152 ALA A CA 1
ATOM 843 C C . ALA A 1 152 ? 11.145 29.878 -25.055 1.00 42.65 152 ALA A C 1
ATOM 844 O O . ALA A 1 152 ? 10.251 29.271 -24.462 1.00 43.75 152 ALA A O 1
ATOM 846 N N . LYS A 1 153 ? 11.578 29.522 -26.256 1.00 36.64 153 LYS A N 1
ATOM 847 C CA . LYS A 1 153 ? 11.223 28.223 -26.802 1.00 33.32 153 LYS A CA 1
ATOM 848 C C . LYS A 1 153 ? 12.109 27.178 -26.138 1.00 35.09 153 LYS A C 1
ATOM 849 O O . LYS A 1 153 ? 13.268 27.448 -25.791 1.00 31.15 153 LYS A O 1
ATOM 855 N N . ILE A 1 154 ? 11.575 25.973 -25.963 1.00 37.52 154 ILE A N 1
ATOM 856 C CA . ILE A 1 154 ? 12.326 24.935 -25.267 1.00 35.58 154 ILE A CA 1
ATOM 857 C C . ILE A 1 154 ? 12.194 23.594 -25.973 1.00 28.01 154 ILE A C 1
ATOM 858 O O . ILE A 1 154 ? 11.086 23.155 -26.295 1.00 30.32 154 ILE A O 1
ATOM 863 N N . ILE A 1 155 ? 13.328 22.946 -26.217 1.00 25.12 155 ILE A N 1
ATOM 864 C CA . ILE A 1 155 ? 13.371 21.560 -26.668 1.00 25.03 155 ILE A CA 1
ATOM 865 C C . ILE A 1 155 ? 13.569 20.673 -25.447 1.00 27.61 155 ILE A C 1
ATOM 866 O O . ILE A 1 155 ? 14.468 20.925 -24.634 1.00 30.33 155 ILE A O 1
ATOM 871 N N . ILE A 1 156 ? 12.734 19.645 -25.306 1.00 26.48 156 ILE A N 1
ATOM 872 C CA . ILE A 1 156 ? 12.925 18.602 -24.300 1.00 29.09 156 ILE A CA 1
ATOM 873 C C . ILE A 1 156 ? 13.242 17.303 -25.030 1.00 27.80 156 ILE A C 1
ATOM 874 O O . ILE A 1 156 ? 12.517 16.909 -25.955 1.00 27.80 156 ILE A O 1
ATOM 879 N N . MET A 1 157 ? 14.331 16.646 -24.628 1.00 27.30 157 MET A N 1
ATOM 880 C CA . MET A 1 157 ? 14.860 15.469 -25.315 1.00 22.59 157 MET A CA 1
ATOM 881 C C . MET A 1 157 ? 14.705 14.221 -24.450 1.00 29.05 157 MET A C 1
ATOM 882 O O . MET A 1 157 ? 15.043 14.247 -23.261 1.00 26.57 157 MET A O 1
ATOM 887 N N . HIS A 1 158 ? 14.230 13.123 -25.048 1.00 27.35 158 HIS A N 1
ATOM 888 C CA . HIS A 1 158 ? 14.086 11.873 -24.305 1.00 28.19 158 HIS A CA 1
ATOM 889 C C . HIS A 1 158 ? 15.440 11.211 -24.057 1.00 26.07 158 HIS A C 1
ATOM 890 O O . HIS A 1 158 ? 16.294 11.159 -24.946 1.00 25.83 158 HIS A O 1
ATOM 897 N N . HIS A 1 159 ? 15.617 10.658 -22.853 1.00 29.42 159 HIS A N 1
ATOM 898 C CA . HIS A 1 159 ? 16.792 9.852 -22.532 1.00 24.77 159 HIS A CA 1
ATOM 899 C C . HIS A 1 159 ? 16.474 8.839 -21.433 1.00 27.17 159 HIS A C 1
ATOM 900 O O . HIS A 1 159 ? 15.446 8.924 -20.758 1.00 27.96 159 HIS A O 1
ATOM 907 N N . PHE A 1 160 ? 17.335 7.826 -21.319 1.00 28.21 160 PHE A N 1
ATOM 908 C CA . PHE A 1 160 ? 17.319 6.838 -20.232 1.00 26.92 160 PHE A CA 1
ATOM 909 C C . PHE A 1 160 ? 18.352 7.171 -19.163 1.00 27.52 160 PHE A C 1
ATOM 910 O O . PHE A 1 160 ? 19.049 6.290 -18.645 1.00 31.99 160 PHE A O 1
ATOM 918 N N . GLY A 1 161 ? 18.479 8.443 -18.831 1.00 29.41 161 GLY A N 1
ATOM 919 C CA . GLY A 1 161 ? 19.438 8.939 -17.869 1.00 33.05 161 GLY A CA 1
ATOM 920 C C . GLY A 1 161 ? 20.684 9.483 -18.550 1.00 35.92 161 GLY A C 1
ATOM 921 O O . GLY A 1 161 ? 21.118 9.003 -19.604 1.00 31.27 161 GLY A O 1
ATOM 922 N N . LEU A 1 162 ? 21.273 10.505 -17.935 1.00 37.11 162 LEU A N 1
ATOM 923 C CA . LEU A 1 162 ? 22.494 11.110 -18.416 1.00 37.06 162 LEU A CA 1
ATOM 924 C C . LEU A 1 162 ? 23.563 11.057 -17.332 1.00 40.83 162 LEU A C 1
ATOM 925 O O . LEU A 1 162 ? 23.282 11.372 -16.169 1.00 41.60 162 LEU A O 1
ATOM 930 N N . PRO A 1 163 ? 24.801 10.666 -17.674 1.00 42.48 163 PRO A N 1
ATOM 931 C CA . PRO A 1 163 ? 25.272 10.268 -19.002 1.00 41.65 163 PRO A CA 1
ATOM 932 C C . PRO A 1 163 ? 24.657 8.963 -19.473 1.00 44.93 163 PRO A C 1
ATOM 933 O O . PRO A 1 163 ? 24.027 8.251 -18.672 1.00 43.89 163 PRO A O 1
ATOM 937 N N . VAL A 1 164 ? 24.918 8.593 -20.726 1.00 42.27 164 VAL A N 1
ATOM 938 C CA . VAL A 1 164 ? 24.366 7.354 -21.243 1.00 40.59 164 VAL A CA 1
ATOM 939 C C . VAL A 1 164 ? 25.170 6.184 -20.682 1.00 45.22 164 VAL A C 1
ATOM 940 O O . VAL A 1 164 ? 26.291 6.333 -20.189 1.00 48.84 164 VAL A O 1
ATOM 944 N N . SER A 1 165 ? 24.558 5.009 -20.704 1.00 44.51 165 SER A N 1
ATOM 945 C CA . SER A 1 165 ? 25.163 3.830 -20.108 1.00 40.33 165 SER A CA 1
ATOM 946 C C . SER A 1 165 ? 24.570 2.602 -20.784 1.00 44.47 165 SER A C 1
ATOM 947 O O . SER A 1 165 ? 23.367 2.567 -21.057 1.00 36.61 165 SER A O 1
ATOM 950 N N . GLN A 1 166 ? 25.413 1.600 -21.057 1.00 54.79 166 GLN A N 1
ATOM 951 C CA . GLN A 1 166 ? 24.896 0.377 -21.661 1.00 51.15 166 GLN A CA 1
ATOM 952 C C . GLN A 1 166 ? 24.009 -0.389 -20.692 1.00 54.20 166 GLN A C 1
ATOM 953 O O . GLN A 1 166 ? 23.272 -1.285 -21.117 1.00 55.66 166 GLN A O 1
ATOM 955 N N . ASP A 1 167 ? 24.069 -0.051 -19.403 1.00 48.72 167 ASP A N 1
ATOM 956 C CA . ASP A 1 167 ? 23.170 -0.609 -18.404 1.00 52.62 167 ASP A CA 1
ATOM 957 C C . ASP A 1 167 ? 21.777 0.004 -18.491 1.00 48.03 167 ASP A C 1
ATOM 958 O O . ASP A 1 167 ? 20.834 -0.536 -17.911 1.00 44.51 167 ASP A O 1
ATOM 963 N N . ARG A 1 168 ? 21.641 1.163 -19.134 1.00 33.25 168 ARG A N 1
ATOM 964 C CA . ARG A 1 168 ? 20.364 1.868 -19.260 1.00 31.44 168 ARG A CA 1
ATOM 965 C C . ARG A 1 168 ? 20.036 1.976 -20.743 1.00 34.29 168 ARG A C 1
ATOM 966 O O . ARG A 1 168 ? 20.238 3.021 -21.365 1.00 38.31 168 ARG A O 1
ATOM 974 N N . SER A 1 169 ? 19.547 0.879 -21.308 1.00 33.87 169 SER A N 1
ATOM 975 C CA . SER A 1 169 ? 19.304 0.779 -22.744 1.00 42.42 169 SER A CA 1
ATOM 976 C C . SER A 1 169 ? 18.016 -0.001 -22.975 1.00 41.73 169 SER A C 1
ATOM 977 O O . SER A 1 169 ? 17.760 -1.004 -22.300 1.00 35.19 169 SER A O 1
ATOM 980 N N . TYR A 1 170 ? 17.241 0.413 -23.969 1.00 32.31 170 TYR A N 1
ATOM 981 C CA . TYR A 1 170 ? 15.934 -0.189 -24.192 1.00 29.83 170 TYR A CA 1
ATOM 982 C C . TYR A 1 170 ? 16.085 -1.539 -24.874 1.00 33.80 170 TYR A C 1
ATOM 983 O O . TYR A 1 170 ? 16.883 -1.699 -25.798 1.00 33.10 170 TYR A O 1
ATOM 992 N N . VAL A 1 171 ? 15.301 -2.505 -24.402 1.00 34.99 171 VAL A N 1
ATOM 993 C CA . VAL A 1 171 ? 15.187 -3.843 -24.967 1.00 41.63 171 VAL A CA 1
ATOM 994 C C . VAL A 1 171 ? 13.701 -4.169 -25.045 1.00 44.27 171 VAL A C 1
ATOM 995 O O . VAL A 1 171 ? 12.929 -3.775 -24.166 1.00 51.19 171 VAL A O 1
ATOM 999 N N . GLY A 1 172 ? 13.283 -4.835 -26.117 1.00 47.88 172 GLY A N 1
ATOM 1000 C CA . GLY A 1 172 ? 11.882 -5.163 -26.274 1.00 48.84 172 GLY A CA 1
ATOM 1001 C C . GLY A 1 172 ? 11.351 -4.695 -27.613 1.00 44.58 172 GLY A C 1
ATOM 1002 O O . GLY A 1 172 ? 12.117 -4.401 -28.535 1.00 36.23 172 GLY A O 1
ATOM 1003 N N . GLN A 1 173 ? 10.021 -4.627 -27.706 1.00 47.52 173 GLN A N 1
ATOM 1004 C CA . GLN A 1 173 ? 9.356 -4.297 -28.966 1.00 43.83 173 GLN A CA 1
ATOM 1005 C C . GLN A 1 173 ? 9.583 -2.838 -29.336 1.00 39.78 173 GLN A C 1
ATOM 1006 O O . GLN A 1 173 ? 9.428 -1.952 -28.485 1.00 35.06 173 GLN A O 1
ATOM 1012 N N . PRO A 1 174 ? 9.949 -2.549 -30.586 1.00 37.84 174 PRO A N 1
ATOM 1013 C CA . PRO A 1 174 ? 10.193 -1.152 -30.968 1.00 33.32 174 PRO A CA 1
ATOM 1014 C C . PRO A 1 174 ? 8.973 -0.256 -30.832 1.00 32.97 174 PRO A C 1
ATOM 1015 O O . PRO A 1 174 ? 9.118 0.912 -30.464 1.00 34.02 174 PRO A O 1
ATOM 1019 N N . GLU A 1 175 ? 7.777 -0.747 -31.162 1.00 38.32 175 GLU A N 1
ATOM 1020 C CA . GLU A 1 175 ? 6.580 0.074 -31.001 1.00 43.93 175 GLU A CA 1
ATOM 1021 C C . GLU A 1 175 ? 6.393 0.498 -29.542 1.00 48.72 175 GLU A C 1
ATOM 1022 O O . GLU A 1 175 ? 6.013 1.642 -29.262 1.00 43.39 175 GLU A O 1
ATOM 1028 N N . GLN A 1 176 ? 6.647 -0.413 -28.598 1.00 37.59 176 GLN A N 1
ATOM 1029 C CA . GLN A 1 176 ? 6.496 -0.056 -27.193 1.00 37.93 176 GLN A CA 1
ATOM 1030 C C . GLN A 1 176 ? 7.503 1.013 -26.781 1.00 38.17 176 GLN A C 1
ATOM 1031 O O . GLN A 1 176 ? 7.173 1.885 -25.967 1.00 37.97 176 GLN A O 1
ATOM 1037 N N . LEU A 1 177 ? 8.716 0.989 -27.347 1.00 34.38 177 LEU A N 1
ATOM 1038 C CA . LEU A 1 177 ? 9.670 2.065 -27.082 1.00 38.76 177 LEU A CA 1
ATOM 1039 C C . LEU A 1 177 ? 9.122 3.422 -27.519 1.00 37.30 177 LEU A C 1
ATOM 1040 O O . LEU A 1 177 ? 9.259 4.420 -26.796 1.00 30.25 177 LEU A O 1
ATOM 1045 N N . LEU A 1 178 ? 8.517 3.485 -28.707 1.00 35.94 178 LEU A N 1
ATOM 1046 C CA . LEU A 1 178 ? 7.983 4.755 -29.188 1.00 34.35 178 LEU A CA 1
ATOM 1047 C C . LEU A 1 178 ? 6.845 5.237 -28.298 1.00 34.87 178 LEU A C 1
ATOM 1048 O O . LEU A 1 178 ? 6.740 6.434 -28.009 1.00 30.21 178 LEU A O 1
ATOM 1053 N N . ASN A 1 179 ? 5.985 4.314 -27.858 1.00 32.62 179 ASN A N 1
ATOM 1054 C CA . ASN A 1 179 ? 4.916 4.667 -26.931 1.00 39.90 179 ASN A CA 1
ATOM 1055 C C . ASN A 1 179 ? 5.474 5.191 -25.616 1.00 40.57 179 ASN A C 1
ATOM 1056 O O . ASN A 1 179 ? 4.912 6.117 -25.026 1.00 40.36 179 ASN A O 1
ATOM 1061 N N . GLU A 1 180 ? 6.560 4.587 -25.123 1.00 38.31 180 GLU A N 1
ATOM 1062 C CA . GLU A 1 180 ? 7.167 5.048 -23.875 1.00 35.58 180 GLU A CA 1
ATOM 1063 C C . GLU A 1 180 ? 7.775 6.433 -24.032 1.00 37.14 180 GLU A C 1
ATOM 1064 O O . GLU A 1 180 ? 7.652 7.279 -23.133 1.00 37.88 180 GLU A O 1
ATOM 1070 N N . ILE A 1 181 ? 8.458 6.677 -25.154 1.00 28.12 181 ILE A N 1
ATOM 1071 C CA . ILE A 1 181 ? 9.039 7.995 -25.390 1.00 26.13 181 ILE A CA 1
ATOM 1072 C C . ILE A 1 181 ? 7.946 9.051 -25.398 1.00 30.32 181 ILE A C 1
ATOM 1073 O O . ILE A 1 181 ? 8.095 10.125 -24.806 1.00 31.71 181 ILE A O 1
ATOM 1078 N N . ILE A 1 182 ? 6.824 8.752 -26.053 1.00 33.01 182 ILE A N 1
ATOM 1079 C CA . ILE A 1 182 ? 5.732 9.715 -26.144 1.00 34.80 182 ILE A CA 1
ATOM 1080 C C . ILE A 1 182 ? 5.146 10.000 -24.762 1.00 36.15 182 ILE A C 1
ATOM 1081 O O . ILE A 1 182 ? 4.884 11.159 -24.408 1.00 32.61 182 ILE A O 1
ATOM 1086 N N . GLU A 1 183 ? 4.952 8.962 -23.951 1.00 32.14 183 GLU A N 1
ATOM 1087 C CA . GLU A 1 183 ? 4.410 9.190 -22.611 1.00 34.94 183 GLU A CA 1
ATOM 1088 C C . GLU A 1 183 ? 5.383 9.995 -21.755 1.00 33.56 183 GLU A C 1
ATOM 1089 O O . GLU A 1 183 ? 4.975 10.903 -21.018 1.00 38.01 183 GLU A O 1
ATOM 1091 N N . TRP A 1 184 ? 6.676 9.685 -21.851 1.00 31.17 184 TRP A N 1
ATOM 1092 C CA . TRP A 1 184 ? 7.690 10.415 -21.093 1.00 32.95 184 TRP A CA 1
ATOM 1093 C C . TRP A 1 184 ? 7.683 11.900 -21.462 1.00 38.01 184 TRP A C 1
ATOM 1094 O O .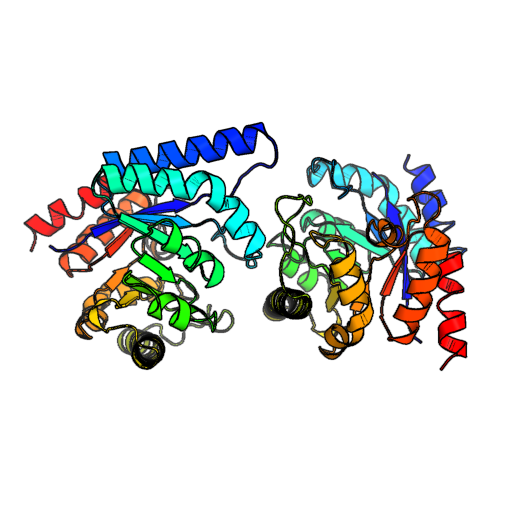 TRP A 1 184 ? 7.658 12.779 -20.584 1.00 35.50 184 TRP A O 1
ATOM 1105 N N . LEU A 1 185 ? 7.668 12.192 -22.768 1.00 33.56 185 LEU A N 1
ATOM 1106 C CA . LEU A 1 185 ? 7.614 13.570 -23.246 1.00 32.14 185 LEU A CA 1
ATOM 1107 C C . LEU A 1 185 ? 6.317 14.258 -22.845 1.00 34.53 185 LEU A C 1
ATOM 1108 O O . LEU A 1 185 ? 6.326 15.432 -22.448 1.00 32.30 185 LEU A O 1
ATOM 1113 N N . CYS A 1 186 ? 5.188 13.547 -22.943 1.00 33.98 186 CYS A N 1
ATOM 1114 C CA . CYS A 1 186 ? 3.906 14.169 -22.626 1.00 37.12 186 CYS A CA 1
ATOM 1115 C C . CYS A 1 186 ? 3.815 14.550 -21.157 1.00 39.73 186 CYS A C 1
ATOM 1116 O O . CYS A 1 186 ? 3.205 15.569 -20.816 1.00 42.58 186 CYS A O 1
ATOM 1119 N N . SER A 1 187 ? 4.403 13.742 -20.273 1.00 38.23 187 SER A N 1
ATOM 1120 C CA . SER A 1 187 ? 4.447 14.100 -18.857 1.00 41.85 187 SER A CA 1
ATOM 1121 C C . SER A 1 187 ? 5.211 15.403 -18.640 1.00 38.72 187 SER A C 1
ATOM 1122 O O . SER A 1 187 ? 4.845 16.214 -17.777 1.00 36.67 187 SER A O 1
ATOM 1125 N N . ARG A 1 188 ? 6.293 15.603 -19.400 1.00 31.56 188 ARG A N 1
ATOM 1126 C CA . ARG A 1 188 ? 7.100 16.811 -19.273 1.00 39.01 188 ARG A CA 1
ATOM 1127 C C . ARG A 1 188 ? 6.415 18.018 -19.904 1.00 39.58 188 ARG A C 1
ATOM 1128 O O . ARG A 1 188 ? 6.543 19.140 -19.400 1.00 34.84 188 ARG A O 1
ATOM 1136 N N . VAL A 1 189 ? 5.728 17.817 -21.032 1.00 37.18 189 VAL A N 1
ATOM 1137 C CA . VAL A 1 189 ? 4.890 18.874 -21.591 1.00 40.39 189 VAL A CA 1
ATOM 1138 C C . VAL A 1 189 ? 3.903 19.368 -20.543 1.00 45.55 189 VAL A C 1
ATOM 1139 O O . VAL A 1 189 ? 3.727 20.578 -20.349 1.00 47.55 189 VAL A O 1
ATOM 1143 N N . ASP A 1 190 ? 3.245 18.431 -19.848 1.00 40.06 190 ASP A N 1
ATOM 1144 C CA . ASP A 1 190 ? 2.275 18.810 -18.824 1.00 42.10 190 ASP A CA 1
ATOM 1145 C C . ASP A 1 190 ? 2.930 19.622 -17.718 1.00 46.57 190 ASP A C 1
ATOM 1146 O O . ASP A 1 190 ? 2.361 20.612 -17.243 1.00 47.56 190 ASP A O 1
ATOM 1151 N N . THR A 1 191 ? 4.126 19.215 -17.289 1.00 42.33 191 THR A N 1
ATOM 1152 C CA . THR A 1 191 ? 4.832 19.968 -16.258 1.00 48.17 191 THR A CA 1
ATOM 1153 C C . THR A 1 191 ? 5.089 21.401 -16.707 1.00 40.95 191 THR A C 1
ATOM 1154 O O . THR A 1 191 ? 4.847 22.354 -15.955 1.00 43.62 191 THR A O 1
ATOM 1158 N N . LEU A 1 192 ? 5.570 21.571 -17.938 1.00 41.79 192 LEU A N 1
ATOM 1159 C CA . LEU A 1 192 ? 5.881 22.904 -18.449 1.00 37.90 192 LEU A CA 1
ATOM 1160 C C . LEU A 1 192 ? 4.642 23.792 -18.498 1.00 39.80 192 LEU A C 1
ATOM 1161 O O . LEU A 1 192 ? 4.671 24.946 -18.055 1.00 43.12 192 LEU A O 1
ATOM 1166 N N . ILE A 1 193 ? 3.553 23.278 -19.076 1.00 48.38 193 ILE A N 1
ATOM 1167 C CA . ILE A 1 193 ? 2.334 24.071 -19.223 1.00 50.10 193 ILE A CA 1
ATOM 1168 C C . ILE A 1 193 ? 1.770 24.444 -17.863 1.00 49.72 193 ILE A C 1
ATOM 1169 O O . ILE A 1 193 ? 1.322 25.579 -17.649 1.00 49.12 193 ILE A O 1
ATOM 1174 N N . ALA A 1 194 ? 1.782 23.500 -16.919 1.00 53.57 194 ALA A N 1
ATOM 1175 C CA . ALA A 1 194 ? 1.284 23.798 -15.579 1.00 56.18 194 ALA A CA 1
ATOM 1176 C C . ALA A 1 194 ? 2.104 24.888 -14.903 1.00 53.01 194 ALA A C 1
ATOM 1177 O O . ALA A 1 194 ? 1.573 25.650 -14.090 1.00 50.95 194 ALA A O 1
ATOM 1179 N N . GLN A 1 195 ? 3.387 24.993 -15.236 1.00 55.79 195 GLN A N 1
ATOM 1180 C CA . GLN A 1 195 ? 4.271 25.972 -14.625 1.00 56.72 195 GLN A CA 1
ATOM 1181 C C . GLN A 1 195 ? 4.369 27.255 -15.435 1.00 58.08 195 GLN A C 1
ATOM 1182 O O . GLN A 1 195 ? 5.217 28.101 -15.133 1.00 60.71 195 GLN A O 1
ATOM 1188 N N . GLY A 1 196 ? 3.536 27.409 -16.459 1.00 56.45 196 GLY A N 1
ATOM 1189 C CA . GLY A 1 196 ? 3.412 28.662 -17.170 1.00 56.75 196 GLY A CA 1
ATOM 1190 C C . GLY A 1 196 ? 4.117 28.758 -18.504 1.00 57.63 196 GLY A C 1
ATOM 1191 O O . GLY A 1 196 ? 4.266 29.872 -19.018 1.00 62.27 196 GLY A O 1
ATOM 1192 N N . VAL A 1 197 ? 4.558 27.645 -19.080 1.00 56.51 197 VAL A N 1
ATOM 1193 C CA . VAL A 1 197 ? 5.158 27.651 -20.413 1.00 53.29 197 VAL A CA 1
ATOM 1194 C C . VAL A 1 197 ? 4.056 27.530 -21.454 1.00 56.95 197 VAL A C 1
ATOM 1195 O O . VAL A 1 197 ? 3.237 26.604 -21.407 1.00 60.53 197 VAL A O 1
ATOM 1199 N N . VAL A 1 198 ? 4.045 28.459 -22.408 1.00 57.00 198 VAL A N 1
ATOM 1200 C CA . VAL A 1 198 ? 3.033 28.444 -23.452 1.00 53.89 198 VAL A CA 1
ATOM 1201 C C . VAL A 1 198 ? 3.222 27.217 -24.335 1.00 52.49 198 VAL A C 1
ATOM 1202 O O . VAL A 1 198 ? 4.351 26.843 -24.682 1.00 50.88 198 VAL A O 1
ATOM 1206 N N . ARG A 1 199 ? 2.101 26.620 -24.758 1.00 56.46 199 ARG A N 1
ATOM 1207 C CA . ARG A 1 199 ? 2.135 25.329 -25.440 1.00 50.04 199 ARG A CA 1
ATOM 1208 C C . ARG A 1 199 ? 2.872 25.420 -26.773 1.00 48.86 199 ARG A C 1
ATOM 1209 O O . ARG A 1 199 ? 3.586 24.487 -27.161 1.00 43.68 199 ARG A O 1
ATOM 1217 N N . GLU A 1 200 ? 2.721 26.542 -27.482 1.00 55.26 200 GLU A N 1
ATOM 1218 C CA . GLU A 1 200 ? 3.375 26.723 -28.775 1.00 46.01 200 GLU A CA 1
ATOM 1219 C C . GLU A 1 200 ? 4.896 26.768 -28.681 1.00 44.53 200 GLU A C 1
ATOM 1220 O O . GLU A 1 200 ? 5.570 26.522 -29.684 1.00 47.14 200 GLU A O 1
ATOM 1226 N N . ARG A 1 201 ? 5.461 27.067 -27.515 1.00 47.74 201 ARG A N 1
ATOM 1227 C CA . ARG A 1 201 ? 6.909 27.197 -27.410 1.00 44.89 201 ARG A CA 1
ATOM 1228 C C . ARG A 1 201 ? 7.631 25.893 -27.080 1.00 40.68 201 ARG A C 1
ATOM 1229 O O . ARG A 1 201 ? 8.854 25.918 -26.906 1.00 40.36 201 ARG A O 1
ATOM 1237 N N . ILE A 1 202 ? 6.925 24.763 -26.996 1.00 38.43 202 ILE A N 1
ATOM 1238 C CA . ILE A 1 202 ? 7.521 23.491 -26.587 1.00 33.97 202 ILE A CA 1
ATOM 1239 C C . ILE A 1 202 ? 7.835 22.657 -27.824 1.00 35.79 202 ILE A C 1
ATOM 1240 O O . ILE A 1 202 ? 6.965 22.453 -28.679 1.00 34.55 202 ILE A O 1
ATOM 1245 N N . ILE A 1 203 ? 9.056 22.115 -27.885 1.00 33.18 203 ILE A N 1
ATOM 1246 C CA . ILE A 1 203 ? 9.532 21.294 -28.995 1.00 28.26 203 ILE A CA 1
ATOM 1247 C C . ILE A 1 203 ? 9.971 19.938 -28.452 1.00 29.24 203 ILE A C 1
ATOM 1248 O O . ILE A 1 203 ? 10.643 19.867 -27.417 1.00 30.16 203 ILE A O 1
ATOM 1253 N N . LEU A 1 204 ? 9.613 18.859 -29.157 1.00 31.15 204 LEU A N 1
ATOM 1254 C CA . LEU A 1 204 ? 9.857 17.495 -28.683 1.00 29.45 204 LEU A CA 1
ATOM 1255 C C . LEU A 1 204 ? 10.956 16.817 -29.492 1.00 27.95 204 LEU A C 1
ATOM 1256 O O . LEU A 1 204 ? 10.965 16.891 -30.722 1.00 27.20 204 LEU A O 1
ATOM 1261 N N . ASP A 1 205 ? 11.857 16.123 -28.799 1.00 30.01 205 ASP A N 1
ATOM 1262 C CA . ASP A 1 205 ? 12.993 15.443 -29.429 1.00 26.28 205 ASP A CA 1
ATOM 1263 C C . ASP A 1 205 ? 13.096 14.040 -28.845 1.00 30.97 205 ASP A C 1
ATOM 1264 O O . ASP A 1 205 ? 13.178 13.893 -27.605 1.00 24.61 205 ASP A O 1
ATOM 1269 N N . PRO A 1 206 ? 13.089 12.982 -29.672 1.00 27.32 206 PRO A N 1
ATOM 1270 C CA . PRO A 1 206 ? 13.141 11.609 -29.132 1.00 18.43 206 PRO A CA 1
ATOM 1271 C C . PRO A 1 206 ? 14.502 11.179 -28.609 1.00 19.51 206 PRO A C 1
ATOM 1272 O O . PRO A 1 206 ? 14.607 10.061 -28.081 1.00 26.21 206 PRO A O 1
ATOM 1276 N N . GLY A 1 207 ? 15.549 11.982 -28.777 1.00 18.70 207 GLY A N 1
ATOM 1277 C CA . GLY A 1 207 ? 16.856 11.602 -28.268 1.00 22.84 207 GLY A CA 1
ATOM 1278 C C . GLY A 1 207 ? 17.428 10.343 -28.900 1.00 30.65 207 GLY A C 1
ATOM 1279 O O . GLY A 1 207 ? 17.710 9.355 -28.209 1.00 23.51 207 GLY A O 1
ATOM 1280 N N . LEU A 1 208 ? 17.620 10.374 -30.216 1.00 20.09 208 LEU A N 1
ATOM 1281 C CA . LEU A 1 208 ? 18.221 9.242 -30.912 1.00 23.01 208 LEU A CA 1
ATOM 1282 C C . LEU A 1 208 ? 19.570 8.904 -30.300 1.00 21.82 208 LEU A C 1
ATOM 1283 O O . LEU A 1 208 ? 20.352 9.791 -29.949 1.00 22.34 208 LEU A O 1
ATOM 1288 N N . GLY A 1 209 ? 19.828 7.610 -30.124 1.00 19.85 209 GLY A N 1
ATOM 1289 C CA . GLY A 1 209 ? 21.071 7.177 -29.524 1.00 26.62 209 GLY A CA 1
ATOM 1290 C C . GLY A 1 209 ? 21.121 7.192 -27.999 1.00 29.27 209 GLY A C 1
ATOM 1291 O O . GLY A 1 209 ? 22.017 6.567 -27.428 1.00 27.73 209 GLY A O 1
ATOM 1292 N N . PHE A 1 210 ? 20.252 7.943 -27.317 1.00 25.15 210 PHE A N 1
ATOM 1293 C CA . PHE A 1 210 ? 20.317 8.034 -25.849 1.00 24.60 210 PHE A CA 1
ATOM 1294 C C . PHE A 1 210 ? 19.634 6.811 -25.243 1.00 22.85 210 PHE A C 1
ATOM 1295 O O . PHE A 1 210 ? 18.411 6.744 -25.109 1.00 25.98 210 PHE A O 1
ATOM 1303 N N . GLY A 1 211 ? 20.437 5.803 -24.927 1.00 25.88 211 GLY A N 1
ATOM 1304 C CA . GLY A 1 211 ? 19.906 4.528 -24.486 1.00 26.71 211 GLY A CA 1
ATOM 1305 C C . GLY A 1 211 ? 19.151 3.769 -25.551 1.00 30.28 211 GLY A C 1
ATOM 1306 O O . GLY A 1 211 ? 18.354 2.885 -25.226 1.00 31.85 211 GLY A O 1
ATOM 1307 N N . LYS A 1 212 ? 19.413 4.060 -26.825 1.00 28.67 212 LYS A N 1
ATOM 1308 C CA . LYS A 1 212 ? 18.668 3.489 -27.938 1.00 29.44 212 LYS A CA 1
ATOM 1309 C C . LYS A 1 212 ? 19.686 2.908 -28.907 1.00 30.35 212 LYS A C 1
ATOM 1310 O O . LYS A 1 212 ? 20.420 3.655 -29.563 1.00 31.04 212 LYS A O 1
ATOM 1316 N N . LEU A 1 213 ? 19.698 1.584 -29.022 1.00 29.13 213 LEU A N 1
ATOM 1317 C CA . LEU A 1 213 ? 20.604 0.913 -29.926 1.00 30.93 213 LEU A CA 1
ATOM 1318 C C . LEU A 1 213 ? 20.274 1.302 -31.365 1.00 27.82 213 LEU A C 1
ATOM 1319 O O . LEU A 1 213 ? 19.167 1.769 -31.651 1.00 27.66 213 LEU A O 1
ATOM 1324 N N . PRO A 1 214 ? 21.225 1.131 -32.284 1.00 31.52 214 PRO A N 1
ATOM 1325 C CA . PRO A 1 214 ? 20.984 1.588 -33.673 1.00 29.51 214 PRO A CA 1
ATOM 1326 C C . PRO A 1 214 ? 19.659 1.155 -34.288 1.00 31.08 214 PRO A C 1
ATOM 1327 O O . PRO A 1 214 ? 18.963 1.997 -34.869 1.00 29.36 214 PRO A O 1
ATOM 1331 N N . GLU A 1 215 ? 19.275 -0.120 -34.160 1.00 29.68 215 GLU A N 1
ATOM 1332 C CA . GLU A 1 215 ? 18.002 -0.572 -34.721 1.00 30.28 215 GLU A CA 1
ATOM 1333 C C . GLU A 1 215 ? 16.828 0.242 -34.190 1.00 31.55 215 GLU A C 1
ATOM 1334 O O . GLU A 1 215 ? 15.898 0.561 -34.940 1.00 30.66 215 GLU A O 1
ATOM 1340 N N . TYR A 1 216 ? 16.827 0.551 -32.884 1.00 26.45 216 TYR A N 1
ATOM 1341 C CA . TYR A 1 216 ? 15.723 1.315 -32.314 1.00 31.97 216 TYR A CA 1
ATOM 1342 C C . TYR A 1 216 ? 15.747 2.765 -32.781 1.00 27.96 216 TYR A C 1
ATOM 1343 O O . TYR A 1 216 ? 14.689 3.361 -33.005 1.00 26.84 216 TYR A O 1
ATOM 1352 N N . SER A 1 217 ? 16.941 3.360 -32.904 1.00 23.05 217 SER A N 1
ATOM 1353 C CA . SER A 1 217 ? 17.032 4.740 -33.377 1.00 27.23 217 SER A CA 1
ATOM 1354 C C . SER A 1 217 ? 16.544 4.870 -34.812 1.00 21.52 217 SER A C 1
ATOM 1355 O O . SER A 1 217 ? 15.895 5.862 -35.159 1.00 24.64 217 SER A O 1
ATOM 1358 N N . TRP A 1 218 ? 16.839 3.880 -35.664 1.00 22.64 218 TRP A N 1
ATOM 1359 C CA . TRP A 1 218 ? 16.286 3.907 -37.018 1.00 27.01 218 TRP A CA 1
ATOM 1360 C C . TRP A 1 218 ? 14.772 3.750 -36.995 1.00 31.83 218 TRP A C 1
ATOM 1361 O O . TRP A 1 218 ? 14.062 4.416 -37.760 1.00 27.96 218 TRP A O 1
ATOM 1372 N N . TYR A 1 219 ? 14.263 2.856 -36.139 1.00 26.56 219 TYR A N 1
ATOM 1373 C CA . TYR A 1 219 ? 12.817 2.672 -36.029 1.00 29.25 219 TYR A CA 1
ATOM 1374 C C . TYR A 1 219 ? 12.120 3.982 -35.680 1.00 27.71 219 TYR A C 1
ATOM 1375 O O . TYR A 1 219 ? 11.072 4.309 -36.250 1.00 33.92 219 TYR A O 1
ATOM 1384 N N . ILE A 1 220 ? 12.682 4.737 -34.735 1.00 24.61 220 ILE A N 1
ATOM 1385 C CA . ILE A 1 220 ? 12.083 6.006 -34.328 1.00 22.41 220 ILE A CA 1
ATOM 1386 C C . ILE A 1 220 ? 12.109 7.003 -35.484 1.00 27.36 220 ILE A C 1
ATOM 1387 O O . ILE A 1 220 ? 11.106 7.660 -35.790 1.00 27.83 220 ILE A O 1
ATOM 1392 N N . ALA A 1 221 ? 13.273 7.159 -36.116 1.00 30.87 221 ALA A N 1
ATOM 1393 C CA . ALA A 1 221 ? 13.380 8.050 -37.270 1.00 26.49 221 ALA A CA 1
ATOM 1394 C C . ALA A 1 221 ? 12.354 7.680 -38.338 1.00 27.38 221 ALA A C 1
ATOM 1395 O O . ALA A 1 221 ? 11.625 8.544 -38.842 1.00 33.36 221 ALA A O 1
ATOM 1397 N N . LYS A 1 222 ? 12.251 6.383 -38.665 1.00 26.79 222 LYS A N 1
ATOM 1398 C CA . LYS A 1 222 ? 11.307 5.964 -39.699 1.00 31.27 222 LYS A CA 1
ATOM 1399 C C . LYS A 1 222 ? 9.881 6.327 -39.323 1.00 36.80 222 LYS A C 1
ATOM 1400 O O . LYS A 1 222 ? 9.067 6.653 -40.196 1.00 31.16 222 LYS A O 1
ATOM 1406 N N . ASN A 1 223 ? 9.560 6.290 -38.030 1.00 27.58 223 ASN A N 1
ATOM 1407 C CA . ASN A 1 223 ? 8.200 6.521 -37.565 1.00 29.32 223 ASN A CA 1
ATOM 1408 C C . ASN A 1 223 ? 8.047 7.884 -36.894 1.00 31.45 223 ASN A C 1
ATOM 1409 O O . ASN A 1 223 ? 7.174 8.066 -36.043 1.00 32.49 223 ASN A O 1
ATOM 1414 N N . ILE A 1 224 ? 8.870 8.861 -37.291 1.00 31.33 224 ILE A N 1
ATOM 1415 C CA . ILE A 1 224 ? 8.860 10.163 -36.636 1.00 30.56 224 ILE A CA 1
ATOM 1416 C C . ILE A 1 224 ? 7.511 10.857 -36.797 1.00 32.57 224 ILE A C 1
ATOM 1417 O O . ILE A 1 224 ? 7.155 11.720 -35.987 1.00 32.27 224 ILE A O 1
ATOM 1422 N N . GLY A 1 225 ? 6.746 10.498 -37.831 1.00 36.32 225 GLY A N 1
ATOM 1423 C CA . GLY A 1 225 ? 5.413 11.056 -38.004 1.00 32.82 225 GLY A CA 1
ATOM 1424 C C . GLY A 1 225 ? 4.478 10.782 -36.839 1.00 44.93 225 GLY A C 1
ATOM 1425 O O . GLY A 1 225 ? 3.572 11.576 -36.570 1.00 40.55 225 GLY A O 1
ATOM 1426 N N . LYS A 1 226 ? 4.648 9.639 -36.161 1.00 41.42 226 LYS A N 1
ATOM 1427 C CA . LYS A 1 226 ? 3.821 9.355 -34.991 1.00 39.10 226 LYS A CA 1
ATOM 1428 C C . LYS A 1 226 ? 4.103 10.331 -33.851 1.00 31.73 226 LYS A C 1
ATOM 1429 O O . LYS A 1 226 ? 3.184 10.728 -33.126 1.00 41.67 226 LYS A O 1
ATOM 1435 N N . LEU A 1 227 ? 5.358 10.731 -33.671 1.00 31.21 227 LEU A N 1
ATOM 1436 C CA . LEU A 1 227 ? 5.642 11.783 -32.700 1.00 34.71 227 LEU A CA 1
ATOM 1437 C C . LEU A 1 227 ? 5.090 13.126 -33.176 1.00 37.94 227 LEU A C 1
ATOM 1438 O O . LEU A 1 227 ? 4.579 13.917 -32.374 1.00 44.42 227 LEU A O 1
ATOM 1443 N N . LYS A 1 228 ? 5.190 13.398 -34.481 1.00 36.56 228 LYS A N 1
ATOM 1444 C CA . LYS A 1 228 ? 4.668 14.641 -35.040 1.00 38.82 228 LYS A CA 1
ATOM 1445 C C . LYS A 1 228 ? 3.159 14.754 -34.857 1.00 43.65 228 LYS A C 1
ATOM 1446 O O . LYS A 1 228 ? 2.634 15.866 -34.731 1.00 48.42 228 LYS A O 1
ATOM 1452 N N . LYS A 1 229 ? 2.444 13.621 -34.844 1.00 41.87 229 LYS A N 1
ATOM 1453 C CA . LYS A 1 229 ? 0.990 13.632 -34.717 1.00 37.82 229 LYS A CA 1
ATOM 1454 C C . LYS A 1 229 ? 0.528 14.171 -33.374 1.00 44.21 229 LYS A C 1
ATOM 1455 O O . LYS A 1 229 ? -0.671 14.404 -33.197 1.00 49.21 229 LYS A O 1
ATOM 1457 N N . LEU A 1 230 ? 1.444 14.368 -32.427 1.00 41.71 230 LEU A N 1
ATOM 1458 C CA . LEU A 1 230 ? 1.086 14.973 -31.152 1.00 45.65 230 LEU A CA 1
ATOM 1459 C C . LEU A 1 230 ? 0.740 16.449 -31.302 1.00 48.77 230 LEU A C 1
ATOM 1460 O O . LEU A 1 230 ? 0.103 17.018 -30.407 1.00 45.27 230 LEU A O 1
ATOM 1465 N N . GLY A 1 231 ? 1.138 17.074 -32.412 1.00 46.77 231 GLY A N 1
ATOM 1466 C CA . GLY A 1 231 ? 0.824 18.463 -32.673 1.00 47.07 231 GLY A CA 1
ATOM 1467 C C . GLY A 1 231 ? 1.890 19.459 -32.274 1.00 46.05 231 GLY A C 1
ATOM 1468 O O . GLY A 1 231 ? 1.702 20.659 -32.502 1.00 49.56 231 GLY A O 1
ATOM 1469 N N . PHE A 1 232 ? 2.980 19.011 -31.670 1.00 38.36 232 PHE A N 1
ATOM 1470 C CA . PHE A 1 232 ? 4.117 19.830 -31.294 1.00 32.82 232 PHE A CA 1
ATOM 1471 C C . PHE A 1 232 ? 5.201 19.769 -32.361 1.00 31.26 232 PHE A C 1
ATOM 1472 O O . PHE A 1 232 ? 5.387 18.733 -33.005 1.00 33.74 232 PHE A O 1
ATOM 1480 N N . PRO A 1 233 ? 5.954 20.853 -32.543 1.00 31.87 233 PRO A N 1
ATOM 1481 C CA . PRO A 1 233 ? 7.152 20.775 -33.385 1.00 32.31 233 PRO A CA 1
ATOM 1482 C C . PRO A 1 233 ? 8.132 19.755 -32.830 1.00 35.24 233 PRO A C 1
ATOM 1483 O O . PRO A 1 233 ? 8.219 19.533 -31.615 1.00 28.52 233 PRO A O 1
ATOM 1487 N N . VAL A 1 234 ? 8.871 19.130 -33.744 1.00 28.19 234 VAL A N 1
ATOM 1488 C CA . VAL A 1 234 ? 9.793 18.050 -33.426 1.00 27.15 234 VAL A CA 1
ATOM 1489 C C . VAL A 1 234 ? 11.204 18.448 -33.833 1.00 28.36 234 VAL A C 1
ATOM 1490 O O . VAL A 1 234 ? 11.409 19.058 -34.887 1.00 30.15 234 VAL A O 1
ATOM 1494 N N . CYS A 1 235 ? 12.168 18.122 -32.979 1.00 24.82 235 CYS A N 1
ATOM 1495 C CA . CYS A 1 235 ? 13.587 18.233 -33.280 1.00 20.32 235 CYS A CA 1
ATOM 1496 C C . CYS A 1 235 ? 14.200 16.836 -33.329 1.00 26.95 235 CYS A C 1
ATOM 1497 O O . CYS A 1 235 ? 13.916 15.994 -32.469 1.00 24.61 235 CYS A O 1
ATOM 1500 N N . VAL A 1 236 ? 15.050 16.583 -34.322 1.00 29.00 236 VAL A N 1
ATOM 1501 C CA . VAL A 1 236 ? 15.746 15.304 -34.401 1.00 28.02 236 VAL A CA 1
ATOM 1502 C C . VAL A 1 236 ? 17.247 15.552 -34.479 1.00 30.24 236 VAL A C 1
ATOM 1503 O O . VAL A 1 236 ? 17.711 16.338 -35.314 1.00 27.62 236 VAL A O 1
ATOM 1507 N N . GLY A 1 237 ? 18.005 14.859 -33.624 1.00 23.38 237 GLY A N 1
ATOM 1508 C CA . GLY A 1 237 ? 19.456 14.933 -33.640 1.00 19.07 237 GLY A CA 1
ATOM 1509 C C . GLY A 1 237 ? 20.096 13.616 -34.032 1.00 30.11 237 GLY A C 1
ATOM 1510 O O . GLY A 1 237 ? 20.494 12.809 -33.180 1.00 23.75 237 GLY A O 1
ATOM 1511 N N . HIS A 1 238 ? 20.175 13.378 -35.342 1.00 21.08 238 HIS A N 1
ATOM 1512 C CA . HIS A 1 238 ? 20.716 12.142 -35.893 1.00 23.46 238 HIS A CA 1
ATOM 1513 C C . HIS A 1 238 ? 22.171 12.268 -36.318 1.00 27.71 238 HIS A C 1
ATOM 1514 O O . HIS A 1 238 ? 22.799 11.251 -36.623 1.00 27.98 238 HIS A O 1
ATOM 1521 N N . SER A 1 239 ? 22.710 13.487 -36.339 1.00 21.10 239 SER A N 1
ATOM 1522 C CA . SER A 1 239 ? 23.950 13.769 -37.052 1.00 24.99 239 SER A CA 1
ATOM 1523 C C . SER A 1 239 ? 25.136 13.012 -36.470 1.00 26.34 239 SER A C 1
ATOM 1524 O O . SER A 1 239 ? 25.472 13.182 -35.300 1.00 23.68 239 SER A O 1
ATOM 1527 N N . ARG A 1 240 ? 25.782 12.183 -37.302 1.00 22.20 240 ARG A N 1
ATOM 1528 C CA . ARG A 1 240 ? 26.981 11.427 -36.957 1.00 26.55 240 ARG A CA 1
ATOM 1529 C C . ARG A 1 240 ? 26.752 10.422 -35.825 1.00 23.48 240 ARG A C 1
ATOM 1530 O O . ARG A 1 240 ? 27.720 9.868 -35.302 1.00 27.02 240 ARG A O 1
ATOM 1538 N N . LYS A 1 241 ? 25.503 10.127 -35.478 1.00 20.88 241 LYS A N 1
ATOM 1539 C CA . LYS A 1 241 ? 25.217 9.282 -34.316 1.00 24.71 241 LYS A CA 1
ATOM 1540 C C . LYS A 1 241 ? 25.579 7.822 -34.594 1.00 31.68 241 LYS A C 1
ATOM 1541 O O . LYS A 1 241 ? 25.665 7.374 -35.743 1.00 24.64 241 LYS A O 1
ATOM 1547 N N . SER A 1 242 ? 25.805 7.074 -33.511 1.00 26.62 242 SER A N 1
ATOM 1548 C CA . SER A 1 242 ? 26.238 5.692 -33.653 1.00 25.24 242 SER A CA 1
ATOM 1549 C C . SER A 1 242 ? 25.204 4.829 -34.365 1.00 23.76 242 SER A C 1
ATOM 1550 O O . SER A 1 242 ? 25.549 3.732 -34.821 1.00 31.09 242 SER A O 1
ATOM 1553 N N . MET A 1 243 ? 23.952 5.296 -34.489 1.00 23.82 243 MET A N 1
ATOM 1554 C CA . MET A 1 243 ? 22.978 4.567 -35.300 1.00 28.60 243 MET A CA 1
ATOM 1555 C C . MET A 1 243 ? 23.515 4.285 -36.708 1.00 34.56 243 MET A C 1
ATOM 1556 O O . MET A 1 243 ? 23.147 3.279 -37.328 1.00 34.81 243 MET A O 1
ATOM 1561 N N . PHE A 1 244 ? 24.417 5.126 -37.210 1.00 24.13 244 PHE A N 1
ATOM 1562 C CA . PHE A 1 244 ? 24.997 4.872 -38.525 1.00 27.22 244 PHE A CA 1
ATOM 1563 C C . PHE A 1 244 ? 26.034 3.764 -38.506 1.00 32.55 244 PHE A C 1
ATOM 1564 O O . PHE A 1 244 ? 26.533 3.399 -39.564 1.00 28.02 244 PHE A O 1
ATOM 1572 N N . SER A 1 245 ? 26.390 3.218 -37.344 1.00 29.98 245 SER A N 1
ATOM 1573 C CA . SER A 1 245 ? 27.249 2.043 -37.354 1.00 28.39 245 SER A CA 1
ATOM 1574 C C . SER A 1 245 ? 26.529 0.835 -37.938 1.00 35.40 245 SER A C 1
ATOM 1575 O O . SER A 1 245 ? 27.180 -0.151 -38.300 1.00 33.27 245 SER A O 1
ATOM 1578 N N . LEU A 1 246 ? 25.198 0.893 -38.018 1.00 33.96 246 LEU A N 1
ATOM 1579 C CA . LEU A 1 246 ? 24.404 -0.221 -38.529 1.00 31.31 246 LEU A CA 1
ATOM 1580 C C . LEU A 1 246 ? 24.536 -0.343 -40.048 1.00 40.65 246 LEU A C 1
ATOM 1581 O O . LEU A 1 246 ? 24.667 -1.453 -40.584 1.00 41.61 246 LEU A O 1
ATOM 1586 N N . ILE A 1 247 ? 24.447 0.779 -40.758 1.00 47.59 247 ILE A N 1
ATOM 1587 C CA . ILE A 1 247 ? 25.052 0.907 -42.080 1.00 54.22 247 ILE A CA 1
ATOM 1588 C C . ILE A 1 247 ? 26.535 1.005 -41.810 1.00 65.43 247 ILE A C 1
ATOM 1589 O O . ILE A 1 247 ? 26.988 2.106 -41.490 1.00 73.33 247 ILE A O 1
ATOM 1594 N N . PRO A 1 248 ? 27.320 -0.032 -41.967 1.00 54.80 248 PRO A N 1
ATOM 1595 C CA . PRO A 1 248 ? 28.753 0.122 -41.679 1.00 57.73 248 PRO A CA 1
ATOM 1596 C C . PRO A 1 248 ? 29.296 1.421 -42.289 1.00 55.47 248 PRO A C 1
ATOM 1597 O O . PRO A 1 248 ? 29.764 1.452 -43.426 1.00 53.36 248 PRO A O 1
ATOM 1601 N N . VAL A 1 249 ? 29.143 2.522 -41.545 1.00 56.05 249 VAL A N 1
ATOM 1602 C CA . VAL A 1 249 ? 29.753 3.812 -41.863 1.00 47.52 249 VAL A CA 1
ATOM 1603 C C . VAL A 1 249 ? 30.444 4.296 -40.595 1.00 43.88 249 VAL A C 1
ATOM 1604 O O . VAL A 1 249 ? 29.776 4.606 -39.598 1.00 40.71 249 VAL A O 1
ATOM 1608 N N . GLU A 1 250 ? 31.772 4.374 -40.633 1.00 45.93 250 GLU A N 1
ATOM 1609 C CA . GLU A 1 250 ? 32.528 4.828 -39.475 1.00 53.28 250 GLU A CA 1
ATOM 1610 C C . GLU A 1 250 ? 32.330 6.327 -39.244 1.00 52.21 250 GLU A C 1
ATOM 1611 O O . GLU A 1 250 ? 31.968 7.091 -40.149 1.00 42.52 250 GLU A O 1
ATOM 1617 N N . LEU A 1 251 ? 32.601 6.731 -38.001 1.00 46.68 251 LEU A N 1
ATOM 1618 C CA . LEU A 1 251 ? 32.279 8.071 -37.519 1.00 48.55 251 LEU A CA 1
ATOM 1619 C C . LEU A 1 251 ? 32.792 9.176 -38.437 1.00 39.05 251 LEU A C 1
ATOM 1620 O O . LEU A 1 251 ? 32.066 10.133 -38.723 1.00 38.91 251 LEU A O 1
ATOM 1625 N N . SER A 1 252 ? 34.008 9.037 -38.958 1.00 42.76 252 SER A N 1
ATOM 1626 C CA . SER A 1 252 ? 34.604 10.144 -39.699 1.00 43.84 252 SER A CA 1
ATOM 1627 C C . SER A 1 252 ? 33.941 10.389 -41.050 1.00 50.99 252 SER A C 1
ATOM 1628 O O . SER A 1 252 ? 34.150 11.455 -41.636 1.00 47.42 252 SER A O 1
ATOM 1631 N N . GLU A 1 253 ? 33.143 9.447 -41.551 1.00 51.64 253 GLU A N 1
ATOM 1632 C CA . GLU A 1 253 ? 32.532 9.574 -42.867 1.00 45.34 253 GLU A CA 1
ATOM 1633 C C . GLU A 1 253 ? 31.014 9.705 -42.789 1.00 45.58 253 GLU A C 1
ATOM 1634 O O . GLU A 1 253 ? 30.324 9.443 -43.772 1.00 39.06 253 GLU A O 1
ATOM 1640 N N . ARG A 1 254 ? 30.476 10.182 -41.663 1.00 38.94 254 ARG A N 1
ATOM 1641 C CA . ARG A 1 254 ? 29.039 10.076 -41.455 1.00 24.37 254 ARG A CA 1
ATOM 1642 C C . ARG A 1 254 ? 28.243 11.283 -41.927 1.00 23.07 254 ARG A C 1
ATOM 1643 O O . ARG A 1 254 ? 27.007 11.216 -41.916 1.00 29.67 254 ARG A O 1
ATOM 1651 N N . ASP A 1 255 ? 28.894 12.372 -42.352 1.00 30.13 255 ASP A N 1
ATOM 1652 C CA . ASP A 1 255 ? 28.126 13.562 -42.723 1.00 27.31 255 ASP A CA 1
ATOM 1653 C C . ASP A 1 255 ? 27.265 13.325 -43.972 1.00 25.72 255 ASP A C 1
ATOM 1654 O O . ASP A 1 255 ? 26.104 13.754 -44.018 1.00 28.82 255 ASP A O 1
ATOM 1659 N N . VAL A 1 256 ? 27.782 12.613 -44.968 1.00 29.91 256 VAL A N 1
ATOM 1660 C CA . VAL A 1 256 ? 26.994 12.336 -46.174 1.00 26.16 256 VAL A CA 1
ATOM 1661 C C . VAL A 1 256 ? 25.843 11.384 -45.832 1.00 27.10 256 VAL A C 1
ATOM 1662 O O . VAL A 1 256 ? 24.688 11.680 -46.185 1.00 25.17 256 VAL A O 1
ATOM 1666 N N . PRO A 1 257 ? 26.076 10.245 -45.155 1.00 28.66 257 PRO A N 1
ATOM 1667 C CA . PRO A 1 257 ? 24.924 9.441 -44.702 1.00 31.08 257 PRO A CA 1
ATOM 1668 C C . PRO A 1 257 ? 23.940 10.216 -43.844 1.00 27.74 257 PRO A C 1
ATOM 1669 O O . PRO A 1 257 ? 22.724 9.992 -43.942 1.00 26.52 257 PRO A O 1
ATOM 1673 N N . THR A 1 258 ? 24.428 11.116 -42.986 1.00 24.51 258 THR A N 1
ATOM 1674 C CA . THR A 1 258 ? 23.513 11.945 -42.203 1.00 27.08 258 THR A CA 1
ATOM 1675 C C . THR A 1 258 ? 22.594 12.747 -43.111 1.00 18.57 258 THR A C 1
ATOM 1676 O O . THR A 1 258 ? 21.374 12.802 -42.889 1.00 22.33 258 THR A O 1
ATOM 1680 N N . ALA A 1 259 ? 23.159 13.340 -44.165 1.00 22.58 259 ALA A N 1
ATOM 1681 C CA . ALA A 1 259 ? 22.377 14.148 -45.099 1.00 25.90 259 ALA A CA 1
ATOM 1682 C C . ALA A 1 259 ? 21.336 13.319 -45.843 1.00 28.29 259 ALA A C 1
ATOM 1683 O O . ALA A 1 259 ? 20.264 13.838 -46.183 1.00 24.80 259 ALA A O 1
ATOM 1685 N N . MET A 1 260 ? 21.634 12.041 -46.123 1.00 24.57 260 MET A N 1
ATOM 1686 C CA . MET A 1 260 ? 20.630 11.179 -46.742 1.00 22.79 260 MET A CA 1
ATOM 1687 C C . MET A 1 260 ? 19.413 11.012 -45.839 1.00 26.11 260 MET A C 1
ATOM 1688 O O . MET A 1 260 ? 18.266 11.066 -46.310 1.00 21.62 260 MET A O 1
ATOM 1693 N N . LEU A 1 261 ? 19.637 10.804 -44.536 1.00 27.45 261 LEU A N 1
ATOM 1694 C CA . LEU A 1 261 ? 18.513 10.739 -43.609 1.00 28.22 261 LEU A CA 1
ATOM 1695 C C . LEU A 1 261 ? 17.876 12.111 -43.412 1.00 23.75 261 LEU A C 1
ATOM 1696 O O . LEU A 1 261 ? 16.648 12.219 -43.297 1.00 22.95 261 LEU A O 1
ATOM 1701 N N . SER A 1 262 ? 18.692 13.175 -43.388 1.00 21.07 262 SER A N 1
ATOM 1702 C CA . SER A 1 262 ? 18.143 14.525 -43.276 1.00 26.25 262 SER A CA 1
ATOM 1703 C C . SER A 1 262 ? 17.072 14.781 -44.334 1.00 24.62 262 SER A C 1
ATOM 1704 O O . SER A 1 262 ? 16.032 15.384 -44.040 1.00 23.17 262 SER A O 1
ATOM 1707 N N . THR A 1 263 ? 17.308 14.329 -45.572 1.00 21.03 263 THR A N 1
ATOM 1708 C CA . THR A 1 263 ? 16.316 14.517 -46.629 1.00 28.65 263 THR A CA 1
ATOM 1709 C C . THR A 1 263 ? 14.997 13.856 -46.261 1.00 25.57 263 THR A C 1
ATOM 1710 O O . THR A 1 263 ? 13.928 14.464 -46.394 1.00 27.27 263 THR A O 1
ATOM 1714 N N . PHE A 1 264 ? 15.058 12.612 -45.773 1.00 27.07 264 PHE A N 1
ATOM 1715 C CA . PHE A 1 264 ? 13.848 11.899 -45.370 1.00 23.60 264 PHE A CA 1
ATOM 1716 C C . PHE A 1 264 ? 13.137 12.626 -44.231 1.00 25.61 264 PHE A C 1
ATOM 1717 O O . PHE A 1 264 ? 11.911 12.797 -44.248 1.00 28.55 264 PHE A O 1
ATOM 1725 N N . LEU A 1 265 ? 13.891 13.019 -43.209 1.00 24.32 265 LEU A N 1
ATOM 1726 C CA . LEU A 1 265 ? 13.291 13.707 -42.068 1.00 27.23 265 LEU A CA 1
ATOM 1727 C C . LEU A 1 265 ? 12.645 15.023 -42.497 1.00 27.57 265 LEU A C 1
ATOM 1728 O O . LEU A 1 265 ? 11.543 15.359 -42.050 1.00 24.99 265 LEU A O 1
ATOM 1733 N N . ALA A 1 266 ? 13.302 15.768 -43.388 1.00 26.96 266 ALA A N 1
ATOM 1734 C CA . ALA A 1 266 ? 12.691 16.995 -43.899 1.00 25.74 266 ALA A CA 1
ATOM 1735 C C . ALA A 1 266 ? 11.387 16.696 -44.635 1.00 32.56 266 ALA A C 1
ATOM 1736 O O . ALA A 1 266 ? 10.402 17.430 -44.489 1.00 27.93 266 ALA A O 1
ATOM 1738 N N . GLN A 1 267 ? 11.343 15.590 -45.394 1.00 25.89 267 GLN A N 1
ATOM 1739 C CA . GLN A 1 267 ? 10.111 15.213 -46.078 1.00 26.11 267 GLN A CA 1
ATOM 1740 C C . GLN A 1 267 ? 8.977 14.890 -45.109 1.00 33.81 267 GLN A C 1
ATOM 1741 O O . GLN A 1 267 ? 7.804 15.080 -45.452 1.00 40.05 267 GLN A O 1
ATOM 1747 N N . GLN A 1 268 ? 9.296 14.383 -43.912 1.00 31.89 268 GLN A N 1
ATOM 1748 C CA . GLN A 1 268 ? 8.324 14.131 -42.856 1.00 30.96 268 GLN A CA 1
ATOM 1749 C C . GLN A 1 268 ? 7.938 15.398 -42.086 1.00 32.97 268 GLN A C 1
ATOM 1750 O O . GLN A 1 268 ? 7.269 15.292 -41.048 1.00 32.87 268 GLN A O 1
ATOM 1756 N N . GLN A 1 269 ? 8.393 16.571 -42.536 1.00 31.86 269 GLN A N 1
ATOM 1757 C CA . GLN A 1 269 ? 8.098 17.865 -41.907 1.00 37.71 269 GLN A CA 1
ATOM 1758 C C . GLN A 1 269 ? 8.646 17.970 -40.488 1.00 34.04 269 GLN A C 1
ATOM 1759 O O . GLN A 1 269 ? 8.066 18.665 -39.648 1.00 33.91 269 GLN A O 1
ATOM 1765 N N . VAL A 1 270 ? 9.777 17.312 -40.218 1.00 31.91 270 VAL A N 1
ATOM 1766 C CA . VAL A 1 270 ? 10.454 17.508 -38.942 1.00 28.49 270 VAL A CA 1
ATOM 1767 C C . VAL A 1 270 ? 10.887 18.963 -38.847 1.00 28.20 270 VAL A C 1
ATOM 1768 O O . VAL A 1 270 ? 11.436 19.526 -39.800 1.00 30.80 270 VAL A O 1
ATOM 1772 N N . ASP A 1 271 ? 10.614 19.592 -37.700 1.00 29.03 271 ASP A N 1
ATOM 1773 C CA . ASP A 1 271 ? 10.719 21.047 -37.642 1.00 29.81 271 ASP A CA 1
ATOM 1774 C C . ASP A 1 271 ? 12.149 21.521 -37.433 1.00 30.11 271 ASP A C 1
ATOM 1775 O O . ASP A 1 271 ? 12.508 22.609 -37.899 1.00 27.59 271 ASP A O 1
ATOM 1780 N N . PHE A 1 272 ? 12.980 20.724 -36.766 1.00 22.66 272 PHE A N 1
ATOM 1781 C CA . PHE A 1 272 ? 14.361 21.106 -36.498 1.00 29.67 272 PHE A CA 1
ATOM 1782 C C . PHE A 1 272 ? 15.263 19.905 -36.720 1.00 27.97 272 PHE A C 1
ATOM 1783 O O . PHE A 1 272 ? 14.972 18.815 -36.216 1.00 26.64 272 PHE A O 1
ATOM 1791 N N . LEU A 1 273 ? 16.388 20.116 -37.404 1.00 24.10 273 LEU A N 1
ATOM 1792 C CA . LEU A 1 273 ? 17.423 19.093 -37.540 1.00 21.94 273 LEU A CA 1
ATOM 1793 C C . LEU A 1 273 ? 18.700 19.610 -36.896 1.00 26.28 273 LEU A C 1
ATOM 1794 O O . LEU A 1 273 ? 19.205 20.665 -37.283 1.00 24.68 273 LEU A O 1
ATOM 1799 N N . ARG A 1 274 ? 19.217 18.869 -35.916 1.00 21.51 274 ARG A N 1
ATOM 1800 C CA . ARG A 1 274 ? 20.418 19.251 -35.183 1.00 21.88 274 ARG A CA 1
ATOM 1801 C C . ARG A 1 274 ? 21.598 18.519 -35.810 1.00 21.33 274 ARG A C 1
ATOM 1802 O O . ARG A 1 274 ? 21.699 17.287 -35.705 1.00 28.84 274 ARG A O 1
ATOM 1810 N N . VAL A 1 275 ? 22.471 19.264 -36.490 1.00 23.47 275 VAL A N 1
ATOM 1811 C CA . VAL A 1 275 ? 23.422 18.674 -37.424 1.00 19.41 275 VAL A CA 1
ATOM 1812 C C . VAL A 1 275 ? 24.782 19.332 -37.273 1.00 23.90 275 VAL A C 1
ATOM 1813 O O . VAL A 1 275 ? 24.897 20.489 -36.849 1.00 26.05 275 VAL A O 1
ATOM 1817 N N . HIS A 1 276 ? 25.823 18.581 -37.646 1.00 21.09 276 HIS A N 1
ATOM 1818 C CA . HIS A 1 276 ? 27.172 19.140 -37.709 1.00 25.01 276 HIS A CA 1
ATOM 1819 C C . HIS A 1 276 ? 27.413 19.870 -39.030 1.00 22.97 276 HIS A C 1
ATOM 1820 O O . HIS A 1 276 ? 27.939 20.988 -39.042 1.00 25.67 276 HIS A O 1
ATOM 1827 N N . ASP A 1 277 ? 27.050 19.256 -40.154 1.00 22.27 277 ASP A N 1
ATOM 1828 C CA . ASP A 1 277 ? 27.324 19.832 -41.472 1.00 30.45 277 ASP A CA 1
ATOM 1829 C C . ASP A 1 277 ? 26.089 20.582 -41.955 1.00 31.76 277 ASP A C 1
ATOM 1830 O O . ASP A 1 277 ? 25.135 19.982 -42.464 1.00 27.56 277 ASP A O 1
ATOM 1835 N N . VAL A 1 278 ? 26.144 21.909 -41.835 1.00 26.05 278 VAL A N 1
ATOM 1836 C CA . VAL A 1 278 ? 25.007 22.758 -42.171 1.00 26.45 278 VAL A CA 1
ATOM 1837 C C . VAL A 1 278 ? 24.833 22.878 -43.687 1.00 27.32 278 VAL A C 1
ATOM 1838 O O . VAL A 1 278 ? 23.703 22.928 -44.189 1.00 31.06 278 VAL A O 1
ATOM 1842 N N . LYS A 1 279 ? 25.939 22.905 -44.436 1.00 24.78 279 LYS A N 1
ATOM 1843 C CA . LYS A 1 279 ? 25.863 22.977 -45.899 1.00 30.04 279 LYS A CA 1
ATOM 1844 C C . LYS A 1 279 ? 25.130 21.770 -46.484 1.00 33.03 279 LYS A C 1
ATOM 1845 O O . LYS A 1 279 ? 24.189 21.921 -47.271 1.00 29.53 279 LYS A O 1
ATOM 1851 N N . LEU A 1 280 ? 25.532 20.559 -46.094 1.00 27.97 280 LEU A N 1
ATOM 1852 C CA . LEU A 1 280 ? 24.860 19.370 -46.599 1.00 24.63 280 LEU A CA 1
ATOM 1853 C C . LEU A 1 280 ? 23.396 19.340 -46.186 1.00 26.19 280 LEU A C 1
ATOM 1854 O O . LEU A 1 280 ? 22.532 18.902 -46.959 1.00 24.59 280 LEU A O 1
ATOM 1859 N N . THR A 1 281 ? 23.093 19.788 -44.965 1.00 26.16 281 THR A N 1
ATOM 1860 C CA . THR A 1 281 ? 21.706 19.775 -44.512 1.00 27.35 281 THR A CA 1
ATOM 1861 C C . THR A 1 281 ? 20.859 20.751 -45.317 1.00 24.74 281 THR A C 1
ATOM 1862 O O . THR A 1 281 ? 19.686 20.480 -45.598 1.00 30.49 281 THR A O 1
ATOM 1866 N N . GLY A 1 282 ? 21.423 21.903 -45.679 1.00 26.47 282 GLY A N 1
ATOM 1867 C CA . GLY A 1 282 ? 20.699 22.800 -46.565 1.00 23.49 282 GLY A CA 1
ATOM 1868 C C . GLY A 1 282 ? 20.357 22.128 -47.881 1.00 25.11 282 GLY A C 1
ATOM 1869 O O . GLY A 1 282 ? 19.228 22.231 -48.368 1.00 27.87 282 GLY A O 1
ATOM 1870 N N . ILE A 1 283 ? 21.310 21.379 -48.441 1.00 27.03 283 ILE A N 1
ATOM 1871 C CA . ILE A 1 283 ? 21.053 20.634 -49.673 1.00 30.32 283 ILE A CA 1
ATOM 1872 C C . ILE A 1 283 ? 19.959 19.597 -49.455 1.00 31.46 283 ILE A C 1
ATOM 1873 O O . ILE A 1 283 ? 19.062 19.442 -50.296 1.00 31.36 283 ILE A O 1
ATOM 1878 N N . SER A 1 284 ? 19.986 18.902 -48.306 1.00 30.15 284 SER A N 1
ATOM 1879 C CA A SER A 1 284 ? 18.966 17.891 -48.051 0.59 30.63 284 SER A CA 1
ATOM 1880 C CA B SER A 1 284 ? 18.965 17.896 -48.010 0.41 30.15 284 SER A CA 1
ATOM 1881 C C . SER A 1 284 ? 17.574 18.513 -47.988 1.00 27.79 284 SER A C 1
ATOM 1882 O O . SER A 1 284 ? 16.604 17.910 -48.461 1.00 25.37 284 SER A O 1
ATOM 1887 N N . ILE A 1 285 ? 17.456 19.719 -47.430 1.00 25.63 285 ILE A N 1
ATOM 1888 C CA . ILE A 1 285 ? 16.140 20.332 -47.291 1.00 23.79 285 ILE A CA 1
ATOM 1889 C C . ILE A 1 285 ? 15.647 20.843 -48.631 1.00 24.59 285 ILE A C 1
ATOM 1890 O O . ILE A 1 285 ? 14.459 20.733 -48.952 1.00 32.64 285 ILE A O 1
ATOM 1895 N N . LYS A 1 286 ? 16.546 21.412 -49.435 1.00 26.88 286 LYS A N 1
ATOM 1896 C CA . LYS A 1 286 ? 16.171 21.847 -50.775 1.00 27.82 286 LYS A CA 1
ATOM 1897 C C . LYS A 1 286 ? 15.687 20.679 -51.624 1.00 33.00 286 LYS A C 1
ATOM 1898 O O . LYS A 1 286 ? 14.751 20.827 -52.419 1.00 29.83 286 LYS A O 1
ATOM 1904 N N . ILE A 1 287 ? 16.322 19.513 -51.484 1.00 29.33 287 ILE A N 1
ATOM 1905 C CA . ILE A 1 287 ? 15.875 18.339 -52.230 1.00 27.51 287 ILE A CA 1
ATOM 1906 C C . ILE A 1 287 ? 14.498 17.911 -51.752 1.00 29.04 287 ILE A C 1
ATOM 1907 O O . ILE A 1 287 ? 13.610 17.627 -52.562 1.00 28.80 287 ILE A O 1
ATOM 1912 N N . ALA A 1 288 ? 14.286 17.885 -50.428 1.00 25.81 288 ALA A N 1
ATOM 1913 C CA . ALA A 1 288 ? 12.961 17.572 -49.902 1.00 26.05 288 ALA A CA 1
ATOM 1914 C C . ALA A 1 288 ? 11.911 18.526 -50.451 1.00 31.77 288 ALA A C 1
ATOM 1915 O O . ALA A 1 288 ? 10.800 18.103 -50.799 1.00 34.32 288 ALA A O 1
ATOM 1917 N N . ASN A 1 289 ? 12.244 19.822 -50.530 1.00 29.27 289 ASN A N 1
ATOM 1918 C CA . ASN A 1 289 ? 11.313 20.804 -51.085 1.00 32.25 289 ASN A CA 1
ATOM 1919 C C . ASN A 1 289 ? 10.959 20.489 -52.532 1.00 35.26 289 ASN A C 1
ATOM 1920 O O . ASN A 1 289 ? 9.822 20.719 -52.966 1.00 36.61 289 ASN A O 1
ATOM 1925 N N . LEU A 1 290 ? 11.923 19.995 -53.308 1.00 38.77 290 LEU A N 1
ATOM 1926 C CA . LEU A 1 290 ? 11.649 19.678 -54.709 1.00 38.88 290 LEU A CA 1
ATOM 1927 C C . LEU A 1 290 ? 10.856 18.392 -54.871 1.00 38.48 290 LEU A C 1
ATOM 1928 O O . LEU A 1 290 ? 10.338 18.133 -55.962 1.00 41.34 290 LEU A O 1
ATOM 1933 N N . LEU A 1 291 ? 10.694 17.619 -53.804 1.00 41.98 291 LEU A N 1
ATOM 1934 C CA . LEU A 1 291 ? 9.934 16.378 -53.830 1.00 45.92 291 LEU A CA 1
ATOM 1935 C C . LEU A 1 291 ? 8.516 16.567 -53.311 1.00 60.35 291 LEU A C 1
ATOM 1936 O O . LEU A 1 291 ? 7.774 15.586 -53.193 1.00 58.97 291 LEU A O 1
ATOM 1941 N N . VAL A 1 292 ? 8.142 17.803 -52.979 1.00 61.24 292 VAL A N 1
ATOM 1942 C CA . VAL A 1 292 ? 6.795 18.137 -52.548 1.00 61.82 292 VAL A CA 1
ATOM 1943 C C . VAL A 1 292 ? 5.938 18.407 -53.777 1.00 73.07 292 VAL A C 1
ATOM 1944 O O . VAL A 1 292 ? 6.414 18.954 -54.777 1.00 74.09 292 VAL A O 1
ATOM 1949 N N . VAL B 1 28 ? -2.037 -4.001 19.389 1.00 60.48 28 VAL B N 1
ATOM 1950 C CA . VAL B 1 28 ? -1.818 -3.047 18.297 1.00 59.23 28 VAL B CA 1
ATOM 1951 C C . VAL B 1 28 ? -1.110 -3.725 17.131 1.00 61.61 28 VAL B C 1
ATOM 1952 O O . VAL B 1 28 ? 0.061 -4.098 17.215 1.00 64.92 28 VAL B O 1
ATOM 1956 N N . THR B 1 29 ? -1.837 -3.880 16.036 1.00 61.60 29 THR B N 1
ATOM 1957 C CA . THR B 1 29 ? -1.336 -4.593 14.874 1.00 62.44 29 THR B CA 1
ATOM 1958 C C . THR B 1 29 ? -0.401 -3.761 13.993 1.00 47.78 29 THR B C 1
ATOM 1959 O O . THR B 1 29 ? -0.083 -4.215 12.892 1.00 53.96 29 THR B O 1
ATOM 1963 N N . THR B 1 30 ? 0.084 -2.604 14.452 1.00 44.78 30 THR B N 1
ATOM 1964 C CA . THR B 1 30 ? 0.816 -1.688 13.575 1.00 33.52 30 THR B CA 1
ATOM 1965 C C . THR B 1 30 ? 2.196 -2.240 13.222 1.00 35.94 30 THR B C 1
ATOM 1966 O O . THR B 1 30 ? 3.007 -2.505 14.113 1.00 36.19 30 THR B O 1
ATOM 1970 N N . LYS B 1 31 ? 2.487 -2.359 11.928 1.00 30.64 31 LYS B N 1
ATOM 1971 C CA . LYS B 1 31 ? 3.786 -2.814 11.448 1.00 31.11 31 LYS B CA 1
ATOM 1972 C C . LYS B 1 31 ? 4.646 -1.629 11.026 1.00 29.92 31 LYS B C 1
ATOM 1973 O O . LYS B 1 31 ? 4.135 -0.638 10.496 1.00 31.29 31 LYS B O 1
ATOM 1979 N N . ILE B 1 32 ? 5.951 -1.726 11.272 1.00 28.46 32 ILE B N 1
ATOM 1980 C CA . ILE B 1 32 ? 6.888 -0.670 10.904 1.00 29.36 32 ILE B CA 1
ATOM 1981 C C . ILE B 1 32 ? 7.431 -0.958 9.511 1.00 29.30 32 ILE B C 1
ATOM 1982 O O . ILE B 1 32 ? 8.073 -1.988 9.293 1.00 24.57 32 ILE B O 1
ATOM 1987 N N . VAL B 1 33 ? 7.184 -0.049 8.575 1.00 27.77 33 VAL B N 1
ATOM 1988 C CA . VAL B 1 33 ? 7.708 -0.158 7.218 1.00 21.07 33 VAL B CA 1
ATOM 1989 C C . VAL B 1 33 ? 8.849 0.854 7.118 1.00 24.13 33 VAL B C 1
ATOM 1990 O O . VAL B 1 33 ? 8.622 2.064 7.007 1.00 23.63 33 VAL B O 1
ATOM 1994 N N . GLY B 1 34 ? 10.088 0.364 7.184 1.00 22.52 34 GLY B N 1
ATOM 1995 C CA . GLY B 1 34 ? 11.245 1.254 7.102 1.00 22.84 34 GLY B CA 1
ATOM 1996 C C . GLY B 1 34 ? 11.570 1.615 5.653 1.00 24.37 34 GLY B C 1
ATOM 1997 O O . GLY B 1 34 ? 11.578 0.765 4.760 1.00 26.83 34 GLY B O 1
ATOM 1998 N N . ILE B 1 35 ? 11.851 2.894 5.435 1.00 25.61 35 ILE B N 1
ATOM 1999 C CA . ILE B 1 35 ? 12.071 3.431 4.092 1.00 22.81 35 ILE B CA 1
ATOM 2000 C C . ILE B 1 35 ? 13.525 3.207 3.695 1.00 26.17 35 ILE B C 1
ATOM 2001 O O . ILE B 1 35 ? 14.450 3.556 4.442 1.00 28.08 35 ILE B O 1
ATOM 2006 N N . LEU B 1 36 ? 13.736 2.617 2.517 1.00 27.29 36 LEU B N 1
ATOM 2007 C CA . LEU B 1 36 ? 15.079 2.387 1.986 1.00 26.48 36 LEU B CA 1
ATOM 2008 C C . LEU B 1 36 ? 15.110 2.922 0.557 1.00 25.70 36 LEU B C 1
ATOM 2009 O O . LEU B 1 36 ? 14.654 2.252 -0.373 1.00 27.88 36 LEU B O 1
ATOM 2014 N N . ASN B 1 37 ? 15.606 4.137 0.362 1.00 27.21 37 ASN B N 1
ATOM 2015 C CA . ASN B 1 37 ? 15.659 4.726 -0.971 1.00 27.72 37 ASN B CA 1
ATOM 2016 C C . ASN B 1 37 ? 17.046 4.512 -1.559 1.00 33.01 37 ASN B C 1
ATOM 2017 O O . ASN B 1 37 ? 18.052 4.821 -0.913 1.00 32.83 37 ASN B O 1
ATOM 2022 N N . VAL B 1 38 ? 17.098 3.987 -2.782 1.00 34.45 38 VAL B N 1
ATOM 2023 C CA . VAL B 1 38 ? 18.367 3.680 -3.425 1.00 38.53 38 VAL B CA 1
ATOM 2024 C C . VAL B 1 38 ? 18.627 4.580 -4.631 1.00 41.29 38 VAL B C 1
ATOM 2025 O O . VAL B 1 38 ? 19.413 4.224 -5.507 1.00 41.40 38 VAL B O 1
ATOM 2029 N N . THR B 1 39 ? 17.995 5.746 -4.683 1.00 33.65 39 THR B N 1
ATOM 2030 C CA . THR B 1 39 ? 18.304 6.687 -5.742 1.00 39.99 39 THR B CA 1
ATOM 2031 C C . THR B 1 39 ? 19.795 7.013 -5.696 1.00 46.06 39 THR B C 1
ATOM 2032 O O . THR B 1 39 ? 20.316 7.348 -4.627 1.00 44.84 39 THR B O 1
ATOM 2036 N N . PRO B 1 40 ? 20.518 6.887 -6.807 1.00 53.01 40 PRO B N 1
ATOM 2037 C CA . PRO B 1 40 ? 21.965 7.107 -6.764 1.00 58.76 40 PRO B CA 1
ATOM 2038 C C . PRO B 1 40 ? 22.297 8.577 -6.566 1.00 62.66 40 PRO B C 1
ATOM 2039 O O . PRO B 1 40 ? 21.541 9.470 -6.955 1.00 64.71 40 PRO B O 1
ATOM 2043 N N . ASN B 1 41 ? 23.443 8.816 -5.932 1.00 66.73 41 ASN B N 1
ATOM 2044 C CA . ASN B 1 41 ? 23.978 10.159 -5.737 1.00 70.75 41 ASN B CA 1
ATOM 2045 C C . ASN B 1 41 ? 25.394 10.264 -6.292 1.00 73.83 41 ASN B C 1
ATOM 2046 O O . ASN B 1 41 ? 26.201 11.058 -5.808 1.00 82.64 41 ASN B O 1
ATOM 2048 N N . SER B 1 42 ? 25.703 9.465 -7.310 1.00 72.35 42 SER B N 1
ATOM 2049 C CA . SER B 1 42 ? 27.023 9.452 -7.929 1.00 81.25 42 SER B CA 1
ATOM 2050 C C . SER B 1 42 ? 26.899 8.798 -9.299 1.00 79.10 42 SER B C 1
ATOM 2051 O O . SER B 1 42 ? 25.808 8.405 -9.723 1.00 81.17 42 SER B O 1
ATOM 2054 N N . PHE B 1 43 ? 28.040 8.669 -9.990 1.00 72.31 43 PHE B N 1
ATOM 2055 C CA . PHE B 1 43 ? 28.030 8.053 -11.312 1.00 76.44 43 PHE B CA 1
ATOM 2056 C C . PHE B 1 43 ? 29.300 7.266 -11.625 1.00 88.41 43 PHE B C 1
ATOM 2057 O O . PHE B 1 43 ? 29.447 6.810 -12.767 1.00 96.36 43 PHE B O 1
ATOM 2059 N N . SER B 1 44 ? 30.216 7.087 -10.677 1.00 88.60 44 SER B N 1
ATOM 2060 C CA . SER B 1 44 ? 31.470 6.386 -10.918 1.00 84.07 44 SER B CA 1
ATOM 2061 C C . SER B 1 44 ? 31.357 4.923 -10.502 1.00 70.69 44 SER B C 1
ATOM 2062 O O . SER B 1 44 ? 30.350 4.486 -9.942 1.00 63.53 44 SER B O 1
ATOM 2065 N N . ASP B 1 45 ? 32.416 4.162 -10.797 1.00 71.28 45 ASP B N 1
ATOM 2066 C CA . ASP B 1 45 ? 32.512 2.792 -10.297 1.00 67.97 45 ASP B CA 1
ATOM 2067 C C . ASP B 1 45 ? 32.460 2.770 -8.775 1.00 65.99 45 ASP B C 1
ATOM 2068 O O . ASP B 1 45 ? 31.698 2.000 -8.176 1.00 60.73 45 ASP B O 1
ATOM 2073 N N . GLY B 1 46 ? 33.266 3.621 -8.131 1.00 68.08 46 GLY B N 1
ATOM 2074 C CA . GLY B 1 46 ? 33.287 3.656 -6.676 1.00 64.45 46 GLY B CA 1
ATOM 2075 C C . GLY B 1 46 ? 31.963 4.085 -6.081 1.00 60.12 46 GLY B C 1
ATOM 2076 O O . GLY B 1 46 ? 31.485 3.485 -5.113 1.00 59.89 46 GLY B O 1
ATOM 2077 N N . GLY B 1 47 ? 31.353 5.127 -6.650 1.00 60.41 47 GLY B N 1
ATOM 2078 C CA . GLY B 1 47 ? 30.031 5.531 -6.201 1.00 59.06 47 GLY B CA 1
ATOM 2079 C C . GLY B 1 47 ? 29.021 4.402 -6.269 1.00 51.46 47 GLY B C 1
ATOM 2080 O O . GLY B 1 47 ? 28.200 4.236 -5.364 1.00 48.19 47 GLY B O 1
ATOM 2081 N N . LYS B 1 48 ? 29.075 3.603 -7.341 1.00 52.41 48 LYS B N 1
ATOM 2082 C CA . LYS B 1 48 ? 28.191 2.446 -7.449 1.00 53.46 48 LYS B CA 1
ATOM 2083 C C . LYS B 1 48 ? 28.515 1.409 -6.378 1.00 53.43 48 LYS B C 1
ATOM 2084 O O . LYS B 1 48 ? 27.619 0.937 -5.666 1.00 56.30 48 LYS B O 1
ATOM 2086 N N . PHE B 1 49 ? 29.799 1.048 -6.247 1.00 57.96 49 PHE B N 1
ATOM 2087 C CA . PHE B 1 49 ? 30.221 0.115 -5.202 1.00 57.70 49 PHE B CA 1
ATOM 2088 C C . PHE B 1 49 ? 29.825 0.622 -3.818 1.00 53.59 49 PHE B C 1
ATOM 2089 O O . PHE B 1 49 ? 29.331 -0.145 -2.984 1.00 50.90 49 PHE B O 1
ATOM 2097 N N . LEU B 1 50 ? 30.028 1.916 -3.561 1.00 49.59 50 LEU B N 1
ATOM 2098 C CA . LEU B 1 50 ? 29.667 2.485 -2.271 1.00 49.00 50 LEU B CA 1
ATOM 2099 C C . LEU B 1 50 ? 28.162 2.436 -2.043 1.00 51.21 50 LEU B C 1
ATOM 2100 O O . LEU B 1 50 ? 27.697 1.942 -1.009 1.00 48.87 50 LEU B O 1
ATOM 2105 N N . GLU B 1 51 ? 27.382 2.947 -2.996 1.00 49.06 51 GLU B N 1
ATOM 2106 C CA . GLU B 1 51 ? 25.945 3.059 -2.763 1.00 49.98 51 GLU B CA 1
ATOM 2107 C C . GLU B 1 51 ? 25.276 1.692 -2.681 1.00 45.47 51 GLU B C 1
ATOM 2108 O O . GLU B 1 51 ? 24.252 1.552 -2.004 1.00 43.61 51 GLU B O 1
ATOM 2114 N N . ALA B 1 52 ? 25.813 0.685 -3.375 1.00 38.83 52 ALA B N 1
ATOM 2115 C CA . ALA B 1 52 ? 25.282 -0.666 -3.222 1.00 42.89 52 ALA B CA 1
ATOM 2116 C C . ALA B 1 52 ? 25.563 -1.204 -1.824 1.00 45.81 52 ALA B C 1
ATOM 2117 O O . ALA B 1 52 ? 24.669 -1.731 -1.154 1.00 47.03 52 ALA B O 1
ATOM 2119 N N . ASN B 1 53 ? 26.806 -1.073 -1.365 1.00 48.56 53 ASN B N 1
ATOM 2120 C CA . ASN B 1 53 ? 27.141 -1.485 -0.010 1.00 50.61 53 ASN B CA 1
ATOM 2121 C C . ASN B 1 53 ? 26.422 -0.626 1.026 1.00 50.85 53 ASN B C 1
ATOM 2122 O O . ASN B 1 53 ? 26.078 -1.120 2.105 1.00 53.65 53 ASN B O 1
ATOM 2127 N N . ALA B 1 54 ? 26.204 0.661 0.732 1.00 42.42 54 ALA B N 1
ATOM 2128 C CA . ALA B 1 54 ? 25.458 1.507 1.662 1.00 41.16 54 ALA B CA 1
ATOM 2129 C C . ALA B 1 54 ? 23.999 1.075 1.755 1.00 39.94 54 ALA B C 1
ATOM 2130 O O . ALA B 1 54 ? 23.402 1.113 2.837 1.00 40.57 54 ALA B O 1
ATOM 2132 N N . ALA B 1 55 ? 23.403 0.666 0.633 1.00 34.19 55 ALA B N 1
ATOM 2133 C CA . ALA B 1 55 ? 22.024 0.193 0.668 1.00 33.65 55 ALA B CA 1
ATOM 2134 C C . ALA B 1 55 ? 21.897 -1.069 1.517 1.00 38.15 55 ALA B C 1
ATOM 2135 O O . ALA B 1 55 ? 20.898 -1.263 2.224 1.00 34.06 55 ALA B O 1
ATOM 2137 N N . ILE B 1 56 ? 22.885 -1.957 1.436 1.00 37.13 56 ILE B N 1
ATOM 2138 C CA . ILE B 1 56 ? 22.845 -3.165 2.249 1.00 39.23 56 ILE B CA 1
ATOM 2139 C C . ILE B 1 56 ? 23.021 -2.814 3.718 1.00 39.50 56 ILE B C 1
ATOM 2140 O O . ILE B 1 56 ? 22.381 -3.408 4.591 1.00 36.26 56 ILE B O 1
ATOM 2145 N N . ARG B 1 57 ? 23.903 -1.856 4.013 1.00 37.81 57 ARG B N 1
ATOM 2146 C CA . ARG B 1 57 ? 24.099 -1.423 5.393 1.00 44.86 57 ARG B CA 1
ATOM 2147 C C . ARG B 1 57 ? 22.846 -0.750 5.946 1.00 42.65 57 ARG B C 1
ATOM 2148 O O . ARG B 1 57 ? 22.495 -0.945 7.118 1.00 42.30 57 ARG B O 1
ATOM 2156 N N . HIS B 1 58 ? 22.177 0.067 5.130 1.00 34.37 58 HIS B N 1
ATOM 2157 C CA . HIS B 1 58 ? 20.933 0.689 5.572 1.00 38.04 58 HIS B CA 1
ATOM 2158 C C . HIS B 1 58 ? 19.866 -0.366 5.829 1.00 34.68 58 HIS B C 1
ATOM 2159 O O . HIS B 1 58 ? 19.120 -0.274 6.807 1.00 27.91 58 HIS B O 1
ATOM 2166 N N . ALA B 1 59 ? 19.769 -1.369 4.950 1.00 27.10 59 ALA B N 1
ATOM 2167 C CA . ALA B 1 59 ? 18.818 -2.452 5.169 1.00 32.81 59 ALA B CA 1
ATOM 2168 C C . ALA B 1 59 ? 19.127 -3.212 6.455 1.00 34.84 59 ALA B C 1
ATOM 2169 O O . ALA B 1 59 ? 18.215 -3.566 7.211 1.00 28.77 59 ALA B O 1
ATOM 2171 N N . THR B 1 60 ? 20.410 -3.480 6.708 1.00 35.85 60 THR B N 1
ATOM 2172 C CA . THR B 1 60 ? 20.805 -4.168 7.929 1.00 36.61 60 THR B CA 1
ATOM 2173 C C . THR B 1 60 ? 20.459 -3.341 9.154 1.00 38.51 60 THR B C 1
ATOM 2174 O O . THR B 1 60 ? 20.031 -3.887 10.178 1.00 39.77 60 THR B O 1
ATOM 2178 N N . ASP B 1 61 ? 20.642 -2.018 9.069 1.00 36.02 61 ASP B N 1
ATOM 2179 C CA . ASP B 1 61 ? 20.293 -1.138 10.181 1.00 38.95 61 ASP B CA 1
ATOM 2180 C C . ASP B 1 61 ? 18.789 -1.141 10.432 1.00 38.39 61 ASP B C 1
ATOM 2181 O O . ASP B 1 61 ? 18.347 -1.191 11.587 1.00 35.40 61 ASP B O 1
ATOM 2186 N N . LEU B 1 62 ? 17.990 -1.107 9.361 1.00 34.62 62 LEU B N 1
ATOM 2187 C CA . LEU B 1 62 ? 16.541 -1.106 9.525 1.00 30.61 62 LEU B CA 1
ATOM 2188 C C . LEU B 1 62 ? 16.056 -2.394 10.177 1.00 33.46 62 LEU B C 1
ATOM 2189 O O . LEU B 1 62 ? 15.170 -2.363 11.038 1.00 36.63 62 LEU B O 1
ATOM 2194 N N . ILE B 1 63 ? 16.615 -3.535 9.760 1.00 31.14 63 ILE B N 1
ATOM 2195 C CA . ILE B 1 63 ? 16.279 -4.821 10.371 1.00 29.72 63 ILE B CA 1
ATOM 2196 C C . ILE B 1 63 ? 16.656 -4.816 11.849 1.00 36.88 63 ILE B C 1
ATOM 2197 O O . ILE B 1 63 ? 15.876 -5.231 12.717 1.00 41.03 63 ILE B O 1
ATOM 2202 N N . GLU B 1 64 ? 17.881 -4.378 12.145 1.00 34.66 64 GLU B N 1
ATOM 2203 C CA . GLU B 1 64 ? 18.391 -4.423 13.503 1.00 40.21 64 GLU B CA 1
ATOM 2204 C C . GLU B 1 64 ? 17.588 -3.539 14.444 1.00 41.54 64 GLU B C 1
ATOM 2205 O O . GLU B 1 64 ? 17.382 -3.901 15.606 1.00 40.12 64 GLU B O 1
ATOM 2211 N N . HIS B 1 65 ? 17.074 -2.419 13.953 1.00 35.47 65 HIS B N 1
ATOM 2212 C CA . HIS B 1 65 ? 16.357 -1.490 14.804 1.00 41.18 65 HIS B CA 1
ATOM 2213 C C . HIS B 1 65 ? 14.862 -1.774 14.841 1.00 38.49 65 HIS B C 1
ATOM 2214 O O . HIS B 1 65 ? 14.120 -1.019 15.472 1.00 32.57 65 HIS B O 1
ATOM 2221 N N . GLY B 1 66 ? 14.413 -2.853 14.210 1.00 32.60 66 GLY B N 1
ATOM 2222 C CA . GLY B 1 66 ? 13.077 -3.371 14.414 1.00 35.60 66 GLY B CA 1
ATOM 2223 C C . GLY B 1 66 ? 12.061 -3.221 13.289 1.00 28.54 66 GLY B C 1
ATOM 2224 O O . GLY B 1 66 ? 10.863 -3.360 13.551 1.00 32.84 66 GLY B O 1
ATOM 2225 N N . ALA B 1 67 ? 12.487 -2.950 12.061 1.00 27.24 67 ALA B N 1
ATOM 2226 C CA . ALA B 1 67 ? 11.521 -2.862 10.975 1.00 30.20 67 ALA B CA 1
ATOM 2227 C C . ALA B 1 67 ? 10.835 -4.209 10.744 1.00 42.60 67 ALA B C 1
ATOM 2228 O O . ALA B 1 67 ? 11.473 -5.266 10.788 1.00 25.66 67 ALA B O 1
ATOM 2230 N N . ASP B 1 68 ? 9.524 -4.159 10.501 1.00 24.98 68 ASP B N 1
ATOM 2231 C CA . ASP B 1 68 ? 8.748 -5.306 10.039 1.00 30.11 68 ASP B CA 1
ATOM 2232 C C . ASP B 1 68 ? 8.792 -5.466 8.532 1.00 31.09 68 ASP B C 1
ATOM 2233 O O . ASP B 1 68 ? 8.731 -6.597 8.030 1.00 27.32 68 ASP B O 1
ATOM 2238 N N . VAL B 1 69 ? 8.878 -4.351 7.807 1.00 25.98 69 VAL B N 1
ATOM 2239 C CA . VAL B 1 69 ? 8.953 -4.338 6.350 1.00 23.30 69 VAL B CA 1
ATOM 2240 C C . VAL B 1 69 ? 10.008 -3.311 5.948 1.00 24.76 69 VAL B C 1
ATOM 2241 O O . VAL B 1 69 ? 10.162 -2.280 6.617 1.00 22.36 69 VAL B O 1
ATOM 2245 N N . ILE B 1 70 ? 10.748 -3.613 4.873 1.00 27.15 70 ILE B N 1
ATOM 2246 C CA . ILE B 1 70 ? 11.650 -2.689 4.182 1.00 31.25 70 ILE B CA 1
ATOM 2247 C C . ILE B 1 70 ? 11.007 -2.309 2.853 1.00 24.88 70 ILE B C 1
ATOM 2248 O O . ILE B 1 70 ? 10.775 -3.175 2.001 1.00 25.81 70 ILE B O 1
ATOM 2253 N N . ASP B 1 71 ? 10.745 -1.023 2.669 1.00 25.69 71 ASP B N 1
ATOM 2254 C CA . ASP B 1 71 ? 10.149 -0.485 1.451 1.00 29.63 71 ASP B CA 1
ATOM 2255 C C . ASP B 1 71 ? 11.271 0.122 0.612 1.00 27.35 71 ASP B C 1
ATOM 2256 O O . ASP B 1 71 ? 11.844 1.155 0.978 1.00 27.41 71 ASP B O 1
ATOM 2261 N N . VAL B 1 72 ? 11.598 -0.530 -0.495 1.00 23.22 72 VAL B N 1
ATOM 2262 C CA . VAL B 1 72 ? 12.731 -0.153 -1.333 1.00 24.48 72 VAL B CA 1
ATOM 2263 C C . VAL B 1 72 ? 12.219 0.646 -2.524 1.00 24.71 72 VAL B C 1
ATOM 2264 O O . VAL B 1 72 ? 11.344 0.177 -3.265 1.00 26.21 72 VAL B O 1
ATOM 2268 N N . GLY B 1 73 ? 12.775 1.832 -2.722 1.00 27.60 73 GLY B N 1
ATOM 2269 C CA . GLY B 1 73 ? 12.403 2.675 -3.849 1.00 27.82 73 GLY B CA 1
ATOM 2270 C C . GLY B 1 73 ? 13.647 3.247 -4.490 1.00 28.36 73 GLY B C 1
ATOM 2271 O O . GLY B 1 73 ? 14.634 3.547 -3.816 1.00 29.23 73 GLY B O 1
ATOM 2272 N N . ALA B 1 74 ? 13.588 3.417 -5.813 1.00 27.33 74 ALA B N 1
ATOM 2273 C CA . ALA B 1 74 ? 14.750 3.846 -6.576 1.00 23.95 74 ALA B CA 1
ATOM 2274 C C . ALA B 1 74 ? 14.520 5.175 -7.284 1.00 37.60 74 ALA B C 1
ATOM 2275 O O . ALA B 1 74 ? 15.318 5.550 -8.147 1.00 38.89 74 ALA B O 1
ATOM 2277 N N . GLU B 1 75 ? 13.433 5.866 -6.969 1.00 34.98 75 GLU B N 1
ATOM 2278 C CA . GLU B 1 75 ? 13.041 7.098 -7.631 1.00 42.11 75 GLU B CA 1
ATOM 2279 C C . GLU B 1 75 ? 13.093 8.247 -6.630 1.00 47.66 75 GLU B C 1
ATOM 2280 O O . GLU B 1 75 ? 12.502 8.161 -5.549 1.00 45.63 75 GLU B O 1
ATOM 2286 N N . SER B 1 76 ? 13.854 9.290 -6.965 1.00 49.55 76 SER B N 1
ATOM 2287 C CA . SER B 1 76 ? 13.885 10.491 -6.142 1.00 48.93 76 SER B CA 1
ATOM 2288 C C . SER B 1 76 ? 12.474 11.040 -5.977 1.00 58.44 76 SER B C 1
ATOM 2289 O O . SER B 1 76 ? 11.721 11.164 -6.947 1.00 62.55 76 SER B O 1
ATOM 2292 N N . THR B 1 77 ? 12.111 11.351 -4.734 1.00 67.42 77 THR B N 1
ATOM 2293 C CA . THR B 1 77 ? 10.775 11.825 -4.407 1.00 69.32 77 THR B CA 1
ATOM 2294 C C . THR B 1 77 ? 10.732 13.336 -4.194 1.00 75.34 77 THR B C 1
ATOM 2295 O O . THR B 1 77 ? 9.702 13.864 -3.765 1.00 83.04 77 THR B O 1
ATOM 2299 N N . ALA B 1 78 ? 11.820 14.040 -4.506 1.00 71.80 78 ALA B N 1
ATOM 2300 C CA . ALA B 1 78 ? 11.875 15.485 -4.335 1.00 61.61 78 ALA B CA 1
ATOM 2301 C C . ALA B 1 78 ? 10.887 16.193 -5.267 1.00 65.51 78 ALA B C 1
ATOM 2302 O O . ALA B 1 78 ? 10.515 15.655 -6.313 1.00 68.76 78 ALA B O 1
ATOM 2304 N N . PRO B 1 79 ? 10.409 17.381 -4.880 1.00 66.91 79 PRO B N 1
ATOM 2305 C CA . PRO B 1 79 ? 9.413 18.087 -5.696 1.00 61.00 79 PRO B CA 1
ATOM 2306 C C . PRO B 1 79 ? 9.962 18.535 -7.045 1.00 61.77 79 PRO B C 1
ATOM 2307 O O . PRO B 1 79 ? 11.157 18.803 -7.204 1.00 56.32 79 PRO B O 1
ATOM 2311 N N . GLY B 1 80 ? 9.050 18.666 -8.009 1.00 62.26 80 GLY B N 1
ATOM 2312 C CA . GLY B 1 80 ? 9.404 19.058 -9.354 1.00 64.24 80 GLY B CA 1
ATOM 2313 C C . GLY B 1 80 ? 10.067 17.986 -10.191 1.00 59.10 80 GLY B C 1
ATOM 2314 O O . GLY B 1 80 ? 10.362 18.239 -11.363 1.00 60.90 80 GLY B O 1
ATOM 2315 N N . VAL B 1 81 ? 10.327 16.809 -9.634 1.00 55.60 81 VAL B N 1
ATOM 2316 C CA . VAL B 1 81 ? 11.076 15.780 -10.345 1.00 55.81 81 VAL B CA 1
ATOM 2317 C C . VAL B 1 81 ? 10.132 14.996 -11.251 1.00 51.12 81 VAL B C 1
ATOM 2318 O O . VAL B 1 81 ? 9.108 14.468 -10.802 1.00 44.39 81 VAL B O 1
ATOM 2322 N N . SER B 1 82 ? 10.498 14.890 -12.526 1.00 44.26 82 SER B N 1
ATOM 2323 C CA . SER B 1 82 ? 9.768 14.117 -13.518 1.00 37.36 82 SER B CA 1
ATOM 2324 C C . SER B 1 82 ? 10.139 12.641 -13.418 1.00 40.71 82 SER B C 1
ATOM 2325 O O . SER B 1 82 ? 11.266 12.300 -13.043 1.00 41.43 82 SER B O 1
ATOM 2328 N N . PRO B 1 83 ? 9.198 11.740 -13.704 1.00 50.46 83 PRO B N 1
ATOM 2329 C CA . PRO B 1 83 ? 9.474 10.317 -13.495 1.00 48.85 83 PRO B CA 1
ATOM 2330 C C . PRO B 1 83 ? 10.606 9.853 -14.393 1.00 30.62 83 PRO B C 1
ATOM 2331 O O . PRO B 1 83 ? 10.793 10.346 -15.510 1.00 34.33 83 PRO B O 1
ATOM 2335 N N . ILE B 1 84 ? 11.351 8.874 -13.892 1.00 31.84 84 ILE B N 1
ATOM 2336 C CA . ILE B 1 84 ? 12.463 8.306 -14.635 1.00 38.53 84 ILE B CA 1
ATOM 2337 C C . ILE B 1 84 ? 11.901 7.189 -15.504 1.00 31.66 84 ILE B C 1
ATOM 2338 O O . ILE B 1 84 ? 10.723 6.836 -15.385 1.00 31.40 84 ILE B O 1
ATOM 2343 N N . THR B 1 85 ? 12.711 6.666 -16.417 1.00 30.82 85 THR B N 1
ATOM 2344 C CA . THR B 1 85 ? 12.265 5.510 -17.177 1.00 29.05 85 THR B CA 1
ATOM 2345 C C . THR B 1 85 ? 12.277 4.268 -16.285 1.00 37.85 85 THR B C 1
ATOM 2346 O O . THR B 1 85 ? 13.004 4.186 -15.290 1.00 29.32 85 THR B O 1
ATOM 2350 N N . GLN B 1 86 ? 11.450 3.288 -16.655 1.00 32.27 86 GLN B N 1
ATOM 2351 C CA . GLN B 1 86 ? 11.470 2.022 -15.944 1.00 28.40 86 GLN B CA 1
ATOM 2352 C C . GLN B 1 86 ? 12.844 1.381 -16.045 1.00 29.44 86 GLN B C 1
ATOM 2353 O O . GLN B 1 86 ? 13.296 0.722 -15.105 1.00 31.17 86 GLN B O 1
ATOM 2359 N N . GLU B 1 87 ? 13.529 1.581 -17.173 1.00 30.65 87 GLU B N 1
ATOM 2360 C CA . GLU B 1 87 ? 14.845 0.983 -17.356 1.00 27.84 87 GLU B CA 1
ATOM 2361 C C . GLU B 1 87 ? 15.853 1.554 -16.360 1.00 36.11 87 GLU B C 1
ATOM 2362 O O . GLU B 1 87 ? 16.622 0.800 -15.751 1.00 33.21 87 GLU B O 1
ATOM 2368 N N . GLU B 1 88 ? 15.858 2.878 -16.162 1.00 28.34 88 GLU B N 1
ATOM 2369 C CA . GLU B 1 88 ? 16.712 3.441 -15.115 1.00 30.77 88 GLU B CA 1
ATOM 2370 C C . GLU B 1 88 ? 16.341 2.896 -13.747 1.00 30.47 88 GLU B C 1
ATOM 2371 O O . GLU B 1 88 ? 17.219 2.556 -12.948 1.00 31.78 88 GLU B O 1
ATOM 2377 N N . GLU B 1 89 ? 15.040 2.824 -13.456 1.00 31.34 89 GLU B N 1
ATOM 2378 C CA . GLU B 1 89 ? 14.587 2.353 -12.151 1.00 30.38 89 GLU B CA 1
ATOM 2379 C C . GLU B 1 89 ? 15.111 0.951 -11.866 1.00 32.46 89 GLU B C 1
ATOM 2380 O O . GLU B 1 89 ? 15.612 0.673 -10.771 1.00 25.57 89 GLU B O 1
ATOM 2386 N N . TRP B 1 90 ? 15.016 0.053 -12.848 1.00 23.70 90 TRP B N 1
ATOM 2387 C CA . TRP B 1 90 ? 15.466 -1.314 -12.609 1.00 28.54 90 TRP B CA 1
ATOM 2388 C C . TRP B 1 90 ? 16.989 -1.391 -12.513 1.00 26.81 90 TRP B C 1
ATOM 2389 O O . TRP B 1 90 ? 17.524 -2.197 -11.745 1.00 28.91 90 TRP B O 1
ATOM 2400 N N . SER B 1 91 ? 17.708 -0.572 -13.282 1.00 30.33 91 SER B N 1
ATOM 2401 C CA . SER B 1 91 ? 19.166 -0.580 -13.174 1.00 28.73 91 SER B CA 1
ATOM 2402 C C . SER B 1 91 ? 19.628 -0.148 -11.787 1.00 29.64 91 SER B C 1
ATOM 2403 O O . SER B 1 91 ? 20.703 -0.557 -11.337 1.00 32.63 91 SER B O 1
ATOM 2406 N N . ARG B 1 92 ? 18.843 0.679 -11.096 1.00 26.38 92 ARG B N 1
ATOM 2407 C CA . ARG B 1 92 ? 19.204 1.078 -9.740 1.00 27.10 92 ARG B CA 1
ATOM 2408 C C . ARG B 1 92 ? 18.914 -0.030 -8.727 1.00 31.36 92 ARG B C 1
ATOM 2409 O O . ARG B 1 92 ? 19.578 -0.114 -7.688 1.00 31.19 92 ARG B O 1
ATOM 2417 N N . LEU B 1 93 ? 17.902 -0.850 -8.993 1.00 31.61 93 LEU B N 1
ATOM 2418 C CA . LEU B 1 93 ? 17.431 -1.873 -8.065 1.00 27.46 93 LEU B CA 1
ATOM 2419 C C . LEU B 1 93 ? 18.113 -3.222 -8.236 1.00 33.61 93 LEU B C 1
ATOM 2420 O O . LEU B 1 93 ? 18.263 -3.965 -7.258 1.00 29.40 93 LEU B O 1
ATOM 2425 N N . LYS B 1 94 ? 18.517 -3.564 -9.459 1.00 27.47 94 LYS B N 1
ATOM 2426 C CA . LYS B 1 94 ? 18.763 -4.967 -9.770 1.00 36.15 94 LYS B CA 1
ATOM 2427 C C . LYS B 1 94 ? 19.978 -5.541 -9.047 1.00 31.88 94 LYS B C 1
ATOM 2428 O O . LYS B 1 94 ? 20.012 -6.744 -8.792 1.00 32.24 94 LYS B O 1
ATOM 2434 N N . GLU B 1 95 ? 20.960 -4.719 -8.676 1.00 38.81 95 GLU B N 1
ATOM 2435 C CA . GLU B 1 95 ? 22.131 -5.238 -7.974 1.00 43.61 95 GLU B CA 1
ATOM 2436 C C . GLU B 1 95 ? 21.939 -5.357 -6.462 1.00 43.39 95 GLU B C 1
ATOM 2437 O O . GLU B 1 95 ? 22.622 -6.174 -5.832 1.00 49.77 95 GLU B O 1
ATOM 2443 N N . VAL B 1 96 ? 21.039 -4.573 -5.867 1.00 30.61 96 VAL B N 1
ATOM 2444 C CA . VAL B 1 96 ? 20.877 -4.555 -4.424 1.00 33.55 96 VAL B CA 1
ATOM 2445 C C . VAL B 1 96 ? 19.603 -5.257 -3.964 1.00 36.87 96 VAL B C 1
ATOM 2446 O O . VAL B 1 96 ? 19.570 -5.775 -2.841 1.00 35.49 96 VAL B O 1
ATOM 2450 N N . LEU B 1 97 ? 18.550 -5.274 -4.779 1.00 30.37 97 LEU B N 1
ATOM 2451 C CA . LEU B 1 97 ? 17.291 -5.854 -4.322 1.00 31.50 97 LEU B CA 1
ATOM 2452 C C . LEU B 1 97 ? 17.392 -7.338 -3.998 1.00 35.94 97 LEU B C 1
ATOM 2453 O O . LEU B 1 97 ? 16.813 -7.753 -2.978 1.00 34.70 97 LEU B O 1
ATOM 2458 N N . PRO B 1 98 ? 18.088 -8.179 -4.774 1.00 38.07 98 PRO B N 1
ATOM 2459 C CA . PRO B 1 98 ? 18.199 -9.590 -4.353 1.00 33.61 98 PRO B CA 1
ATOM 2460 C C . PRO B 1 98 ? 18.814 -9.743 -2.966 1.00 33.71 98 PRO B C 1
ATOM 2461 O O . PRO B 1 98 ? 18.330 -10.542 -2.150 1.00 30.74 98 PRO B O 1
ATOM 2465 N N . GLU B 1 99 ? 19.879 -8.994 -2.679 1.00 34.38 99 GLU B N 1
ATOM 2466 C CA . GLU B 1 99 ? 20.537 -9.109 -1.382 1.00 36.38 99 GLU B CA 1
ATOM 2467 C C . GLU B 1 99 ? 19.678 -8.535 -0.256 1.00 29.22 99 GLU B C 1
ATOM 2468 O O . GLU B 1 99 ? 19.684 -9.064 0.861 1.00 36.86 99 GLU B O 1
ATOM 2474 N N . ILE B 1 100 ? 18.964 -7.435 -0.512 1.00 28.84 100 ILE B N 1
ATOM 2475 C CA . ILE B 1 100 ? 18.087 -6.879 0.519 1.00 30.79 100 ILE B CA 1
ATOM 2476 C C . ILE B 1 100 ? 17.014 -7.895 0.886 1.00 32.33 100 ILE B C 1
ATOM 2477 O O . ILE B 1 100 ? 16.725 -8.124 2.067 1.00 27.47 100 ILE B O 1
ATOM 2482 N N . ILE B 1 101 ? 16.452 -8.563 -0.120 1.00 26.40 101 ILE B N 1
ATOM 2483 C CA . ILE B 1 101 ? 15.424 -9.572 0.117 1.00 25.61 101 ILE B CA 1
ATOM 2484 C C . ILE B 1 101 ? 15.993 -10.738 0.910 1.00 28.44 101 ILE B C 1
ATOM 2485 O O . ILE B 1 101 ? 15.343 -11.263 1.819 1.00 25.26 101 ILE B O 1
ATOM 2490 N N . ARG B 1 102 ? 17.217 -11.157 0.583 1.00 30.71 102 ARG B N 1
ATOM 2491 C CA . ARG B 1 102 ? 17.815 -12.296 1.258 1.00 31.19 102 ARG B CA 1
ATOM 2492 C C . ARG B 1 102 ? 18.014 -12.020 2.747 1.00 35.51 102 ARG B C 1
ATOM 2493 O O . ARG B 1 102 ? 17.636 -12.838 3.593 1.00 36.24 102 ARG B O 1
ATOM 2501 N N . ILE B 1 103 ? 18.609 -10.876 3.095 1.00 35.93 103 ILE B N 1
ATOM 2502 C CA . ILE B 1 103 ? 18.861 -10.601 4.509 1.00 37.92 103 ILE B CA 1
ATOM 2503 C C . ILE B 1 103 ? 17.552 -10.330 5.242 1.00 34.06 103 ILE B C 1
ATOM 2504 O O . ILE B 1 103 ? 17.364 -10.768 6.380 1.00 31.17 103 ILE B O 1
ATOM 2509 N N . ALA B 1 104 ? 16.611 -9.638 4.597 1.00 32.07 104 ALA B N 1
ATOM 2510 C CA . ALA B 1 104 ? 15.328 -9.384 5.245 1.00 32.83 104 ALA B CA 1
ATOM 2511 C C . ALA B 1 104 ? 14.588 -10.691 5.510 1.00 32.72 104 ALA B C 1
ATOM 2512 O O . ALA B 1 104 ? 14.148 -10.947 6.634 1.00 26.93 104 ALA B O 1
ATOM 2514 N N . HIS B 1 105 ? 14.446 -11.544 4.487 1.00 31.55 105 HIS B N 1
ATOM 2515 C CA . HIS B 1 105 ? 13.728 -12.798 4.702 1.00 29.98 105 HIS B CA 1
ATOM 2516 C C . HIS B 1 105 ? 14.469 -13.693 5.686 1.00 31.94 105 HIS B C 1
ATOM 2517 O O . HIS B 1 105 ? 13.842 -14.403 6.475 1.00 31.29 105 HIS B O 1
ATOM 2524 N N . ASN B 1 106 ? 15.805 -13.672 5.652 1.00 28.26 106 ASN B N 1
ATOM 2525 C CA . ASN B 1 106 ? 16.584 -14.413 6.638 1.00 30.58 106 ASN B CA 1
ATOM 2526 C C . ASN B 1 106 ? 16.241 -13.984 8.059 1.00 34.27 106 ASN B C 1
ATOM 2527 O O . ASN B 1 106 ? 16.340 -14.789 8.980 1.00 32.21 106 ASN B O 1
ATOM 2532 N N . ALA B 1 107 ? 15.849 -12.726 8.255 1.00 34.26 107 ALA B N 1
ATOM 2533 C CA . ALA B 1 107 ? 15.485 -12.202 9.562 1.00 33.12 107 ALA B CA 1
ATOM 2534 C C . ALA B 1 107 ? 13.976 -12.165 9.791 1.00 32.73 107 ALA B C 1
ATOM 2535 O O . ALA B 1 107 ? 13.533 -11.524 10.741 1.00 32.60 107 ALA B O 1
ATOM 2537 N N . HIS B 1 108 ? 13.175 -12.795 8.923 1.00 28.86 108 HIS B N 1
ATOM 2538 C CA . HIS B 1 108 ? 11.709 -12.757 9.035 1.00 31.09 108 HIS B CA 1
ATOM 2539 C C . HIS B 1 108 ? 11.179 -11.324 8.923 1.00 30.29 108 HIS B C 1
ATOM 2540 O O . HIS B 1 108 ? 10.201 -10.940 9.572 1.00 30.98 108 HIS B O 1
ATOM 2547 N N . VAL B 1 109 ? 11.820 -10.541 8.072 1.00 26.60 109 VAL B N 1
ATOM 2548 C CA . VAL B 1 109 ? 11.384 -9.194 7.725 1.00 27.23 109 VAL B CA 1
ATOM 2549 C C . VAL B 1 109 ? 10.927 -9.225 6.274 1.00 28.86 109 VAL B C 1
ATOM 2550 O O . VAL B 1 109 ? 11.553 -9.881 5.436 1.00 35.23 109 VAL B O 1
ATOM 2554 N N . GLU B 1 110 ? 9.814 -8.561 5.987 1.00 28.47 110 GLU B N 1
ATOM 2555 C CA . GLU B 1 110 ? 9.280 -8.525 4.635 1.00 28.81 110 GLU B CA 1
ATOM 2556 C C . GLU B 1 110 ? 9.896 -7.377 3.840 1.00 27.97 110 GLU B C 1
ATOM 2557 O O . GLU B 1 110 ? 10.528 -6.462 4.386 1.00 26.77 110 GLU B O 1
ATOM 2563 N N . VAL B 1 111 ? 9.693 -7.425 2.526 1.00 28.18 111 VAL B N 1
ATOM 2564 C CA . VAL B 1 111 ? 10.189 -6.400 1.613 1.00 23.36 111 VAL B CA 1
ATOM 2565 C C . VAL B 1 111 ? 9.035 -5.911 0.755 1.00 26.13 111 VAL B C 1
ATOM 2566 O O . VAL B 1 111 ? 8.229 -6.712 0.268 1.00 26.11 111 VAL B O 1
ATOM 2570 N N . SER B 1 112 ? 8.984 -4.592 0.550 1.00 20.83 112 SER B N 1
ATOM 2571 C CA . SER B 1 112 ? 8.003 -3.916 -0.281 1.00 23.58 112 SER B CA 1
ATOM 2572 C C . SER B 1 112 ? 8.731 -3.257 -1.449 1.00 25.12 112 SER B C 1
ATOM 2573 O O . SER B 1 112 ? 9.807 -2.679 -1.258 1.00 25.50 112 SER B O 1
ATOM 2576 N N . ILE B 1 113 ? 8.157 -3.313 -2.651 1.00 23.78 113 ILE B N 1
ATOM 2577 C CA . ILE B 1 113 ? 8.728 -2.604 -3.800 1.00 25.57 113 ILE B CA 1
ATOM 2578 C C . ILE B 1 113 ? 7.893 -1.346 -4.044 1.00 24.03 113 ILE B C 1
ATOM 2579 O O . ILE B 1 113 ? 6.695 -1.419 -4.337 1.00 26.04 113 ILE B O 1
ATOM 2584 N N . ASP B 1 114 ? 8.523 -0.180 -3.861 1.00 18.31 114 ASP B N 1
ATOM 2585 C CA . ASP B 1 114 ? 7.887 1.130 -3.996 1.00 18.81 114 ASP B CA 1
ATOM 2586 C C . ASP B 1 114 ? 8.088 1.565 -5.449 1.00 24.93 114 ASP B C 1
ATOM 2587 O O . ASP B 1 114 ? 9.169 2.014 -5.828 1.00 24.04 114 ASP B O 1
ATOM 2592 N N . THR B 1 115 ? 7.054 1.402 -6.277 1.00 28.04 115 THR B N 1
ATOM 2593 C CA . THR B 1 115 ? 7.175 1.690 -7.708 1.00 24.69 115 THR B CA 1
ATOM 2594 C C . THR B 1 115 ? 5.812 2.065 -8.277 1.00 30.82 115 THR B C 1
ATOM 2595 O O . THR B 1 115 ? 4.767 1.650 -7.759 1.00 27.35 115 THR B O 1
ATOM 2599 N N . ARG B 1 116 ? 5.828 2.858 -9.354 1.00 25.40 116 ARG B N 1
ATOM 2600 C CA . ARG B 1 116 ? 4.631 3.089 -10.149 1.00 25.01 116 ARG B CA 1
ATOM 2601 C C . ARG B 1 116 ? 4.599 2.223 -11.415 1.00 25.56 116 ARG B C 1
ATOM 2602 O O . ARG B 1 116 ? 3.593 2.236 -12.129 1.00 26.17 116 ARG B O 1
ATOM 2610 N N . ASN B 1 117 ? 5.650 1.449 -11.682 1.00 21.90 117 ASN B N 1
ATOM 2611 C CA . ASN B 1 117 ? 5.795 0.709 -12.938 1.00 22.14 117 ASN B CA 1
ATOM 2612 C C . ASN B 1 117 ? 5.526 -0.784 -12.746 1.00 25.55 117 ASN B C 1
ATOM 2613 O O . ASN B 1 117 ? 6.187 -1.451 -11.938 1.00 22.35 117 ASN B O 1
ATOM 2618 N N . ALA B 1 118 ? 4.574 -1.309 -13.520 1.00 24.00 118 ALA B N 1
ATOM 2619 C CA . ALA B 1 118 ? 4.202 -2.713 -13.403 1.00 30.06 118 ALA B CA 1
ATOM 2620 C C . ALA B 1 118 ? 5.368 -3.634 -13.739 1.00 32.99 118 ALA B C 1
ATOM 2621 O O . ALA B 1 118 ? 5.517 -4.698 -13.129 1.00 25.79 118 ALA B O 1
ATOM 2623 N N . LYS B 1 119 ? 6.189 -3.269 -14.726 1.00 30.36 119 LYS B N 1
ATOM 2624 C CA . LYS B 1 119 ? 7.306 -4.147 -15.063 1.00 32.91 119 LYS B CA 1
ATOM 2625 C C . LYS B 1 119 ? 8.280 -4.261 -13.895 1.00 27.74 119 LYS B C 1
ATOM 2626 O O . LYS B 1 119 ? 8.819 -5.339 -13.632 1.00 24.65 119 LYS B O 1
ATOM 2632 N N . THR B 1 120 ? 8.530 -3.149 -13.193 1.00 27.70 120 THR B N 1
ATOM 2633 C CA . THR B 1 120 ? 9.384 -3.182 -12.009 1.00 27.45 120 THR B CA 1
ATOM 2634 C C . THR B 1 120 ? 8.774 -4.042 -10.907 1.00 25.64 120 THR B C 1
ATOM 2635 O O . THR B 1 120 ? 9.479 -4.835 -10.266 1.00 27.08 120 THR B O 1
ATOM 2639 N N . ALA B 1 121 ? 7.462 -3.902 -10.670 1.00 22.32 121 ALA B N 1
ATOM 2640 C CA . ALA B 1 121 ? 6.802 -4.739 -9.665 1.00 26.59 121 ALA B CA 1
ATOM 2641 C C . ALA B 1 121 ? 6.899 -6.208 -10.034 1.00 26.48 121 ALA B C 1
ATOM 2642 O O . ALA B 1 121 ? 7.100 -7.065 -9.163 1.00 27.34 121 ALA B O 1
ATOM 2644 N N . GLU B 1 122 ? 6.745 -6.522 -11.325 1.00 21.90 122 GLU B N 1
ATOM 2645 C CA . GLU B 1 122 ? 6.802 -7.911 -11.762 1.00 21.97 122 GLU B CA 1
ATOM 2646 C C . GLU B 1 122 ? 8.178 -8.511 -11.497 1.00 28.39 122 GLU B C 1
ATOM 2647 O O . GLU B 1 122 ? 8.296 -9.629 -10.980 1.00 26.81 122 GLU B O 1
ATOM 2653 N N . LEU B 1 123 ? 9.236 -7.779 -11.846 1.00 28.87 123 LEU B N 1
ATOM 2654 C CA A LEU B 1 123 ? 10.585 -8.291 -11.629 0.91 28.31 123 LEU B CA 1
ATOM 2655 C CA B LEU B 1 123 ? 10.587 -8.288 -11.625 0.09 29.23 123 LEU B CA 1
ATOM 2656 C C . LEU B 1 123 ? 10.878 -8.452 -10.136 1.00 30.57 123 LEU B C 1
ATOM 2657 O O . LEU B 1 123 ? 11.493 -9.442 -9.718 1.00 29.30 123 LEU B O 1
ATOM 2666 N N . ALA B 1 124 ? 10.437 -7.495 -9.319 1.00 27.15 124 ALA B N 1
ATOM 2667 C CA . ALA B 1 124 ? 10.637 -7.590 -7.877 1.00 27.47 124 ALA B CA 1
ATOM 2668 C C . ALA B 1 124 ? 9.871 -8.769 -7.293 1.00 26.18 124 ALA B C 1
ATOM 2669 O O . ALA B 1 124 ? 10.358 -9.444 -6.377 1.00 27.08 124 ALA B O 1
ATOM 2671 N N . LEU B 1 125 ? 8.661 -9.026 -7.803 1.00 28.73 125 LEU B N 1
ATOM 2672 C CA . LEU B 1 125 ? 7.882 -10.160 -7.314 1.00 30.56 125 LEU B CA 1
ATOM 2673 C C . LEU B 1 125 ? 8.601 -11.467 -7.599 1.00 29.43 125 LEU B C 1
ATOM 2674 O O . LEU B 1 125 ? 8.614 -12.378 -6.764 1.00 27.10 125 LEU B O 1
ATOM 2679 N N . LYS B 1 126 ? 9.235 -11.557 -8.766 1.00 28.61 126 LYS B N 1
ATOM 2680 C CA . LYS B 1 126 ? 10.002 -12.747 -9.123 1.00 31.10 126 LYS B CA 1
ATOM 2681 C C . LYS B 1 126 ? 11.172 -12.955 -8.176 1.00 35.23 126 LYS B C 1
ATOM 2682 O O . LYS B 1 126 ? 11.592 -14.093 -7.950 1.00 31.33 126 LYS B O 1
ATOM 2688 N N . LEU B 1 127 ? 11.731 -11.867 -7.641 1.00 33.65 127 LEU B N 1
ATOM 2689 C CA . LEU B 1 127 ? 12.815 -11.949 -6.666 1.00 31.92 127 LEU B CA 1
ATOM 2690 C C . LEU B 1 127 ? 12.337 -12.289 -5.253 1.00 31.94 127 LEU B C 1
ATOM 2691 O O . LEU B 1 127 ? 13.171 -12.617 -4.400 1.00 30.46 127 LEU B O 1
ATOM 2696 N N . GLY B 1 128 ? 11.044 -12.139 -4.965 1.00 25.51 128 GLY B N 1
ATOM 2697 C CA . GLY B 1 128 ? 10.488 -12.539 -3.682 1.00 24.67 128 GLY B CA 1
ATOM 2698 C C . GLY B 1 128 ? 9.907 -11.435 -2.814 1.00 32.42 128 GLY B C 1
ATOM 2699 O O . GLY B 1 128 ? 9.635 -11.680 -1.630 1.00 25.79 128 GLY B O 1
ATOM 2700 N N . VAL B 1 129 ? 9.674 -10.229 -3.357 1.00 26.66 129 VAL B N 1
ATOM 2701 C CA . VAL B 1 129 ? 9.143 -9.184 -2.477 1.00 30.25 129 VAL B CA 1
ATOM 2702 C C . VAL B 1 129 ? 7.734 -9.554 -2.033 1.00 28.06 129 VAL B C 1
ATOM 2703 O O . VAL B 1 129 ? 6.993 -10.281 -2.711 1.00 23.08 129 VAL B O 1
ATOM 2707 N N . ASP B 1 130 ? 7.347 -8.993 -0.889 1.00 23.60 130 ASP B N 1
ATOM 2708 C CA . ASP B 1 130 ? 6.116 -9.337 -0.199 1.00 23.57 130 ASP B CA 1
ATOM 2709 C C . ASP B 1 130 ? 4.984 -8.363 -0.484 1.00 23.80 130 ASP B C 1
ATOM 2710 O O . ASP B 1 130 ? 3.811 -8.728 -0.350 1.00 25.05 130 ASP B O 1
ATOM 2715 N N . TYR B 1 131 ? 5.305 -7.130 -0.848 1.00 20.24 131 TYR B N 1
ATOM 2716 C CA . TYR B 1 131 ? 4.301 -6.118 -1.144 1.00 21.28 131 TYR B CA 1
ATOM 2717 C C . TYR B 1 131 ? 4.663 -5.442 -2.456 1.00 20.51 131 TYR B C 1
ATOM 2718 O O . TYR B 1 131 ? 5.841 -5.180 -2.722 1.00 25.03 131 TYR B O 1
ATOM 2727 N N . ILE B 1 132 ? 3.646 -5.137 -3.256 1.00 20.31 132 ILE B N 1
ATOM 2728 C CA . ILE B 1 132 ? 3.747 -4.086 -4.262 1.00 25.75 132 ILE B CA 1
ATOM 2729 C C . ILE B 1 132 ? 3.254 -2.810 -3.604 1.00 21.54 132 ILE B C 1
ATOM 2730 O O . ILE B 1 132 ? 2.073 -2.707 -3.254 1.00 27.64 132 ILE B O 1
ATOM 2735 N N . ASN B 1 133 ? 4.140 -1.839 -3.439 1.00 22.63 133 ASN B N 1
ATOM 2736 C CA . ASN B 1 133 ? 3.732 -0.533 -2.917 1.00 21.74 133 ASN B CA 1
ATOM 2737 C C . ASN B 1 133 ? 3.517 0.363 -4.127 1.00 21.28 133 ASN B C 1
ATOM 2738 O O . ASN B 1 133 ? 4.424 1.071 -4.556 1.00 26.29 133 ASN B O 1
ATOM 2743 N N . ASP B 1 134 ? 2.307 0.314 -4.692 1.00 22.14 134 ASP B N 1
ATOM 2744 C CA . ASP B 1 134 ? 1.983 1.027 -5.931 1.00 31.70 134 ASP B CA 1
ATOM 2745 C C . ASP B 1 134 ? 1.673 2.479 -5.600 1.00 29.43 134 ASP B C 1
ATOM 2746 O O . ASP B 1 134 ? 0.520 2.868 -5.384 1.00 26.51 134 ASP B O 1
ATOM 2751 N N . GLN B 1 135 ? 2.710 3.304 -5.560 1.00 38.05 135 GLN B N 1
ATOM 2752 C CA . GLN B 1 135 ? 2.433 4.709 -5.300 1.00 45.81 135 GLN B CA 1
ATOM 2753 C C . GLN B 1 135 ? 1.737 5.386 -6.478 1.00 40.12 135 GLN B C 1
ATOM 2754 O O . GLN B 1 135 ? 1.297 6.528 -6.339 1.00 39.68 135 GLN B O 1
ATOM 2760 N N . GLY B 1 136 ? 1.609 4.713 -7.626 1.00 30.09 136 GLY B N 1
ATOM 2761 C CA . GLY B 1 136 ? 0.868 5.285 -8.740 1.00 31.33 136 GLY B CA 1
ATOM 2762 C C . GLY B 1 136 ? -0.636 5.054 -8.759 1.00 31.19 136 GLY B C 1
ATOM 2763 O O . GLY B 1 136 ? -1.323 5.623 -9.604 1.00 36.26 136 GLY B O 1
ATOM 2764 N N . GLY B 1 137 ? -1.172 4.218 -7.873 1.00 35.84 137 GLY B N 1
ATOM 2765 C CA . GLY B 1 137 ? -2.601 3.925 -7.850 1.00 37.79 137 GLY B CA 1
ATOM 2766 C C . GLY B 1 137 ? -3.183 3.362 -9.139 1.00 30.47 137 GLY B C 1
ATOM 2767 O O . GLY B 1 137 ? -4.214 3.837 -9.631 1.00 33.39 137 GLY B O 1
ATOM 2768 N N . LEU B 1 138 ? -2.548 2.316 -9.675 1.00 30.78 138 LEU B N 1
ATOM 2769 C CA . LEU B 1 138 ? -2.979 1.663 -10.917 1.00 31.90 138 LEU B CA 1
ATOM 2770 C C . LEU B 1 138 ? -2.920 2.616 -12.108 1.00 30.79 138 LEU B C 1
ATOM 2771 O O . LEU B 1 138 ? -3.655 2.455 -13.080 1.00 32.46 138 LEU B O 1
ATOM 2776 N N . LEU B 1 139 ? -2.032 3.606 -12.037 1.00 29.48 139 LEU B N 1
ATOM 2777 C CA . LEU B 1 139 ? -1.755 4.445 -13.202 1.00 41.34 139 LEU B CA 1
ATOM 2778 C C . LEU B 1 139 ? -1.225 3.613 -14.362 1.00 35.19 139 LEU B C 1
ATOM 2779 O O . LEU B 1 139 ? -1.601 3.825 -15.517 1.00 39.90 139 LEU B O 1
ATOM 2784 N N . ASP B 1 140 ? -0.384 2.639 -14.063 1.00 29.98 140 ASP B N 1
ATOM 2785 C CA . ASP B 1 140 ? 0.078 1.693 -15.062 1.00 30.80 140 ASP B CA 1
ATOM 2786 C C . ASP B 1 140 ? -1.027 0.686 -15.363 1.00 31.07 140 ASP B C 1
ATOM 2787 O O . ASP B 1 140 ? -1.446 -0.050 -14.458 1.00 33.01 140 ASP B O 1
ATOM 2792 N N . PRO B 1 141 ? -1.528 0.617 -16.599 1.00 30.94 141 PRO B N 1
ATOM 2793 C CA . PRO B 1 141 ? -2.655 -0.283 -16.890 1.00 38.37 141 PRO B CA 1
ATOM 2794 C C . PRO B 1 141 ? -2.330 -1.753 -16.699 1.00 34.78 141 PRO B C 1
ATOM 2795 O O . PRO B 1 141 ? -3.261 -2.566 -16.646 1.00 36.24 141 PRO B O 1
ATOM 2799 N N . ASP B 1 142 ? -1.046 -2.117 -16.623 1.00 30.11 142 ASP B N 1
ATOM 2800 C CA . ASP B 1 142 ? -0.618 -3.492 -16.399 1.00 29.67 142 ASP B CA 1
ATOM 2801 C C . ASP B 1 142 ? -0.496 -3.860 -14.929 1.00 31.09 142 ASP B C 1
ATOM 2802 O O . ASP B 1 142 ? -0.302 -5.039 -14.619 1.00 26.61 142 ASP B O 1
ATOM 2807 N N . MET B 1 143 ? -0.582 -2.892 -14.019 1.00 28.03 143 MET B N 1
ATOM 2808 C CA . MET B 1 143 ? -0.410 -3.221 -12.607 1.00 25.59 143 MET B CA 1
ATOM 2809 C C . MET B 1 143 ? -1.434 -4.233 -12.099 1.00 25.14 143 MET B C 1
ATOM 2810 O O . MET B 1 143 ? -1.023 -5.176 -11.406 1.00 24.91 143 MET B O 1
ATOM 2815 N N . PRO B 1 144 ? -2.736 -4.132 -12.404 1.00 29.03 144 PRO B N 1
ATOM 2816 C CA . PRO B 1 144 ? -3.669 -5.148 -11.882 1.00 27.41 144 PRO B CA 1
ATOM 2817 C C . PRO B 1 144 ? -3.333 -6.557 -12.344 1.00 37.36 144 PRO B C 1
ATOM 2818 O O . PRO B 1 144 ? -3.438 -7.506 -11.553 1.00 27.85 144 PRO B O 1
ATOM 2822 N N . ALA B 1 145 ? -2.948 -6.714 -13.617 1.00 28.37 145 ALA B N 1
ATOM 2823 C CA . ALA B 1 145 ? -2.593 -8.030 -14.153 1.00 35.91 145 ALA B CA 1
ATOM 2824 C C . ALA B 1 145 ? -1.339 -8.585 -13.487 1.00 32.25 145 ALA B C 1
ATOM 2825 O O . ALA B 1 145 ? -1.271 -9.778 -13.179 1.00 28.85 145 ALA B O 1
ATOM 2827 N N . ILE B 1 146 ? -0.345 -7.734 -13.237 1.00 26.22 146 ILE B N 1
ATOM 2828 C CA . ILE B 1 146 ? 0.846 -8.183 -12.522 1.00 25.08 146 ILE B CA 1
ATOM 2829 C C . ILE B 1 146 ? 0.480 -8.623 -11.105 1.00 28.13 146 ILE B C 1
ATOM 2830 O O . ILE B 1 146 ? 0.951 -9.657 -10.616 1.00 32.62 146 ILE B O 1
ATOM 2835 N N . ALA B 1 147 ? -0.348 -7.840 -10.414 1.00 31.02 147 ALA B N 1
ATOM 2836 C CA . ALA B 1 147 ? -0.758 -8.230 -9.063 1.00 31.82 147 ALA B CA 1
ATOM 2837 C C . ALA B 1 147 ? -1.555 -9.535 -9.089 1.00 32.37 147 ALA B C 1
ATOM 2838 O O . ALA B 1 147 ? -1.427 -10.373 -8.189 1.00 32.76 147 ALA B O 1
ATOM 2840 N N . ALA B 1 148 ? -2.387 -9.715 -10.119 1.00 36.35 148 ALA B N 1
ATOM 2841 C CA . ALA B 1 148 ? -3.258 -10.883 -10.218 1.00 37.81 148 ALA B CA 1
ATOM 2842 C C . ALA B 1 148 ? -2.469 -12.184 -10.351 1.00 40.35 148 ALA B C 1
ATOM 2843 O O . ALA B 1 148 ? -2.979 -13.252 -9.992 1.00 39.59 148 ALA B O 1
ATOM 2845 N N . ALA B 1 149 ? -1.289 -12.137 -10.971 1.00 28.79 149 ALA B N 1
ATOM 2846 C CA . ALA B 1 149 ? -0.443 -13.314 -11.138 1.00 34.55 149 ALA B CA 1
ATOM 2847 C C . ALA B 1 149 ? 0.404 -13.613 -9.908 1.00 29.34 149 ALA B C 1
ATOM 2848 O O . ALA B 1 149 ? 1.293 -14.465 -9.988 1.00 32.01 149 ALA B O 1
ATOM 2850 N N . SER B 1 150 ? 0.180 -12.914 -8.795 1.00 28.52 150 SER B N 1
ATOM 2851 C CA . SER B 1 150 ? 0.978 -13.057 -7.587 1.00 30.61 150 SER B CA 1
ATOM 2852 C C . SER B 1 150 ? 0.093 -13.274 -6.357 1.00 34.13 150 SER B C 1
ATOM 2853 O O . SER B 1 150 ? -1.114 -13.033 -6.387 1.00 27.63 150 SER B O 1
ATOM 2856 N N . SER B 1 151 ? 0.695 -13.748 -5.261 1.00 26.70 151 SER B N 1
ATOM 2857 C CA . SER B 1 151 ? -0.019 -13.814 -3.992 1.00 27.16 151 SER B CA 1
ATOM 2858 C C . SER B 1 151 ? 0.434 -12.701 -3.058 1.00 25.62 151 SER B C 1
ATOM 2859 O O . SER B 1 151 ? -0.060 -12.603 -1.933 1.00 30.68 151 SER B O 1
ATOM 2862 N N . ALA B 1 152 ? 1.300 -11.811 -3.536 1.00 24.18 152 ALA B N 1
ATOM 2863 C CA . ALA B 1 152 ? 1.794 -10.742 -2.683 1.00 28.85 152 ALA B CA 1
ATOM 2864 C C . ALA B 1 152 ? 0.673 -9.745 -2.407 1.00 27.09 152 ALA B C 1
ATOM 2865 O O . ALA B 1 152 ? -0.320 -9.670 -3.135 1.00 28.63 152 ALA B O 1
ATOM 2867 N N . LYS B 1 153 ? 0.822 -9.002 -1.316 1.00 25.93 153 LYS B N 1
ATOM 2868 C CA . LYS B 1 153 ? -0.080 -7.907 -0.999 1.00 27.56 153 LYS B CA 1
ATOM 2869 C 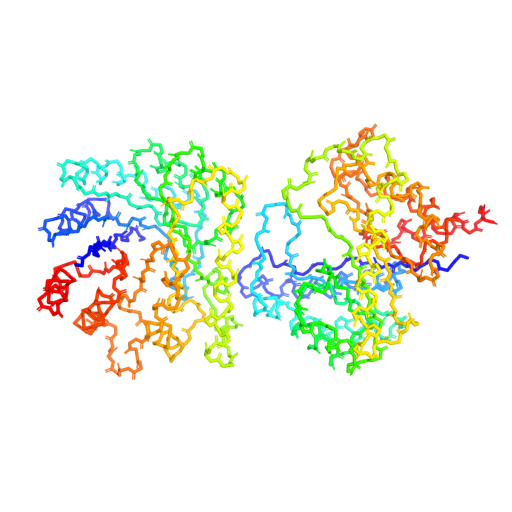C . LYS B 1 153 ? 0.229 -6.700 -1.871 1.00 22.71 153 LYS B C 1
ATOM 2870 O O . LYS B 1 153 ? 1.341 -6.540 -2.379 1.00 23.25 153 LYS B O 1
ATOM 2876 N N . ILE B 1 154 ? -0.775 -5.850 -2.062 1.00 26.20 154 ILE B N 1
ATOM 2877 C CA . ILE B 1 154 ? -0.602 -4.646 -2.866 1.00 24.41 154 ILE B CA 1
ATOM 2878 C C . ILE B 1 154 ? -1.170 -3.460 -2.092 1.00 24.57 154 ILE B C 1
ATOM 2879 O O . ILE B 1 154 ? -2.316 -3.493 -1.627 1.00 27.12 154 ILE B O 1
ATOM 2884 N N . ILE B 1 155 ? -0.359 -2.419 -1.955 1.00 22.04 155 ILE B N 1
ATOM 2885 C CA . ILE B 1 155 ? -0.785 -1.159 -1.371 1.00 23.39 155 ILE B CA 1
ATOM 2886 C C . ILE B 1 155 ? -1.219 -0.230 -2.495 1.00 25.99 155 ILE B C 1
ATOM 2887 O O . ILE B 1 155 ? -0.482 -0.022 -3.465 1.00 29.66 155 ILE B O 1
ATOM 2892 N N . ILE B 1 156 ? -2.402 0.358 -2.351 1.00 30.72 156 ILE B N 1
ATOM 2893 C CA . ILE B 1 156 ? -2.903 1.364 -3.282 1.00 30.21 156 ILE B CA 1
ATOM 2894 C C . ILE B 1 156 ? -2.862 2.723 -2.585 1.00 28.55 156 ILE B C 1
ATOM 2895 O O . ILE B 1 156 ? -3.436 2.893 -1.503 1.00 28.10 156 ILE B O 1
ATOM 2900 N N . MET B 1 157 ? -2.187 3.685 -3.206 1.00 28.33 157 MET B N 1
ATOM 2901 C CA . MET B 1 157 ? -1.980 5.002 -2.625 1.00 27.06 157 MET B CA 1
ATOM 2902 C C . MET B 1 157 ? -2.705 6.052 -3.450 1.00 32.20 157 MET B C 1
ATOM 2903 O O . MET B 1 157 ? -2.570 6.089 -4.679 1.00 29.08 157 MET B O 1
ATOM 2908 N N . HIS B 1 158 ? -3.466 6.898 -2.758 1.00 24.22 158 HIS B N 1
ATOM 2909 C CA . HIS B 1 158 ? -4.182 8.014 -3.367 1.00 27.12 158 HIS B CA 1
ATOM 2910 C C . HIS B 1 158 ? -3.255 9.161 -3.734 1.00 28.61 158 HIS B C 1
ATOM 2911 O O . HIS B 1 158 ? -2.286 9.456 -3.031 1.00 27.93 158 HIS B O 1
ATOM 2918 N N . HIS B 1 159 ? -3.570 9.826 -4.842 1.00 25.99 159 HIS B N 1
ATOM 2919 C CA . HIS B 1 159 ? -2.956 11.115 -5.109 1.00 33.63 159 HIS B CA 1
ATOM 2920 C C . HIS B 1 159 ? -3.984 11.967 -5.833 1.00 35.94 159 HIS B C 1
ATOM 2921 O O . HIS B 1 159 ? -4.853 11.441 -6.538 1.00 35.71 159 HIS B O 1
ATOM 2928 N N . PHE B 1 160 ? -3.854 13.285 -5.684 1.00 36.16 160 PHE B N 1
ATOM 2929 C CA . PHE B 1 160 ? -4.604 14.216 -6.512 1.00 47.56 160 PHE B CA 1
ATOM 2930 C C . PHE B 1 160 ? -3.730 14.606 -7.683 1.00 52.03 160 PHE B C 1
ATOM 2931 O O . PHE B 1 160 ? -2.501 14.594 -7.585 1.00 61.46 160 PHE B O 1
ATOM 2939 N N . GLY B 1 161 ? -4.371 14.954 -8.793 1.00 58.80 161 GLY B N 1
ATOM 2940 C CA . GLY B 1 161 ? -3.624 15.470 -9.922 1.00 62.39 161 GLY B CA 1
ATOM 2941 C C . GLY B 1 161 ? -2.906 16.755 -9.554 1.00 72.24 161 GLY B C 1
ATOM 2942 O O . GLY B 1 161 ? -3.351 17.520 -8.692 1.00 72.22 161 GLY B O 1
ATOM 2943 N N . LEU B 1 162 ? -1.764 16.977 -10.203 1.00 82.21 162 LEU B N 1
ATOM 2944 C CA . LEU B 1 162 ? -0.991 18.195 -9.969 1.00 89.67 162 LEU B CA 1
ATOM 2945 C C . LEU B 1 162 ? -1.803 19.484 -10.094 1.00 94.00 162 LEU B C 1
ATOM 2946 O O . LEU B 1 162 ? -1.536 20.416 -9.315 1.00 94.24 162 LEU B O 1
ATOM 2948 N N . PRO B 1 163 ? -2.773 19.627 -11.017 1.00 95.52 163 PRO B N 1
ATOM 2949 C CA . PRO B 1 163 ? -3.473 20.928 -11.112 1.00 97.72 163 PRO B CA 1
ATOM 2950 C C . PRO B 1 163 ? -4.317 21.289 -9.891 1.00 96.77 163 PRO B C 1
ATOM 2951 O O . PRO B 1 163 ? -4.402 22.478 -9.558 1.00 99.00 163 PRO B O 1
ATOM 2955 N N . VAL B 1 164 ? -4.980 20.328 -9.240 1.00 93.55 164 VAL B N 1
ATOM 2956 C CA . VAL B 1 164 ? -5.786 20.624 -8.051 1.00 90.77 164 VAL B CA 1
ATOM 2957 C C . VAL B 1 164 ? -4.981 20.532 -6.751 1.00 90.64 164 VAL B C 1
ATOM 2958 O O . VAL B 1 164 ? -5.554 20.324 -5.674 1.00 89.58 164 VAL B O 1
ATOM 2960 N N . SER B 1 165 ? -3.656 20.690 -6.830 1.00 90.01 165 SER B N 1
ATOM 2961 C CA . SER B 1 165 ? -2.806 20.457 -5.661 1.00 84.82 165 SER B CA 1
ATOM 2962 C C . SER B 1 165 ? -2.903 21.595 -4.649 1.00 84.26 165 SER B C 1
ATOM 2963 O O . SER B 1 165 ? -3.270 21.379 -3.487 1.00 81.61 165 SER B O 1
ATOM 2966 N N . GLN B 1 166 ? -2.543 22.811 -5.065 1.00 83.47 166 GLN B N 1
ATOM 2967 C CA . GLN B 1 166 ? -2.636 24.003 -4.226 1.00 79.87 166 GLN B CA 1
ATOM 2968 C C . GLN B 1 166 ? -4.078 24.413 -3.943 1.00 77.88 166 GLN B C 1
ATOM 2969 O O . GLN B 1 166 ? -4.299 25.365 -3.183 1.00 79.16 166 GLN B O 1
ATOM 2971 N N . ASP B 1 167 ? -5.049 23.717 -4.534 1.00 67.61 167 ASP B N 1
ATOM 2972 C CA . ASP B 1 167 ? -6.458 24.032 -4.344 1.00 61.33 167 ASP B CA 1
ATOM 2973 C C . ASP B 1 167 ? -6.865 23.823 -2.890 1.00 53.73 167 ASP B C 1
ATOM 2974 O O . ASP B 1 167 ? -6.506 22.820 -2.267 1.00 59.82 167 ASP B O 1
ATOM 2979 N N . ARG B 1 168 ? -7.661 24.761 -2.361 1.00 42.58 168 ARG B N 1
ATOM 2980 C CA . ARG B 1 168 ? -8.027 24.775 -0.950 1.00 40.88 168 ARG B CA 1
ATOM 2981 C C . ARG B 1 168 ? -9.512 24.482 -0.732 1.00 46.56 168 ARG B C 1
ATOM 2982 O O . ARG B 1 168 ? -10.072 24.860 0.298 1.00 48.36 168 ARG B O 1
ATOM 2990 N N . SER B 1 169 ? -10.150 23.759 -1.663 1.00 47.42 169 SER B N 1
ATOM 2991 C CA . SER B 1 169 ? -11.599 23.556 -1.581 1.00 42.92 169 SER B CA 1
ATOM 2992 C C . SER B 1 169 ? -12.005 22.695 -0.390 1.00 40.42 169 SER B C 1
ATOM 2993 O O . SER B 1 169 ? -13.147 22.783 0.068 1.00 53.69 169 SER B O 1
ATOM 2996 N N . TYR B 1 170 ? -11.146 21.792 0.057 1.00 38.80 170 TYR B N 1
ATOM 2997 C CA . TYR B 1 170 ? -11.497 20.949 1.196 1.00 46.64 170 TYR B CA 1
ATOM 2998 C C . TYR B 1 170 ? -11.098 21.546 2.545 1.00 42.24 170 TYR B C 1
ATOM 2999 O O . TYR B 1 170 ? -11.385 20.933 3.576 1.00 37.91 170 TYR B O 1
ATOM 3008 N N . VAL B 1 171 ? -10.457 22.717 2.578 1.00 49.50 171 VAL B N 1
ATOM 3009 C CA . VAL B 1 171 ? -10.151 23.327 3.868 1.00 44.42 171 VAL B CA 1
ATOM 3010 C C . VAL B 1 171 ? -11.453 23.595 4.606 1.00 42.21 171 VAL B C 1
ATOM 3011 O O . VAL B 1 171 ? -12.398 24.167 4.048 1.00 47.80 171 VAL B O 1
ATOM 3015 N N . GLY B 1 172 ? -11.504 23.189 5.879 1.00 41.72 172 GLY B N 1
ATOM 3016 C CA . GLY B 1 172 ? -12.729 23.281 6.639 1.00 46.08 172 GLY B CA 1
ATOM 3017 C C . GLY B 1 172 ? -13.700 22.151 6.380 1.00 52.88 172 GLY B C 1
ATOM 3018 O O . GLY B 1 172 ? -14.752 22.094 7.033 1.00 53.95 172 GLY B O 1
ATOM 3019 N N . GLN B 1 173 ? -13.392 21.261 5.434 1.00 52.04 173 GLN B N 1
ATOM 3020 C CA . GLN B 1 173 ? -14.274 20.166 5.032 1.00 50.30 173 GLN B CA 1
ATOM 3021 C C . GLN B 1 173 ? -13.536 18.833 5.136 1.00 47.48 173 GLN B C 1
ATOM 3022 O O . GLN B 1 173 ? -13.357 18.136 4.130 1.00 40.80 173 GLN B O 1
ATOM 3028 N N . PRO B 1 174 ? -13.082 18.452 6.334 1.00 43.33 174 PRO B N 1
ATOM 3029 C CA . PRO B 1 174 ? -12.343 17.185 6.440 1.00 38.43 174 PRO B CA 1
ATOM 3030 C C . PRO B 1 174 ? -13.163 15.981 6.032 1.00 44.58 174 PRO B C 1
ATOM 3031 O O . PRO B 1 174 ? -12.644 15.096 5.338 1.00 49.15 174 PRO B O 1
ATOM 3035 N N . GLU B 1 175 ? -14.445 15.935 6.409 1.00 43.22 175 GLU B N 1
ATOM 3036 C CA . GLU B 1 175 ? -15.262 14.782 6.047 1.00 43.97 175 GLU B CA 1
ATOM 3037 C C . GLU B 1 175 ? -15.358 14.618 4.533 1.00 46.98 175 GLU B C 1
ATOM 3038 O O . GLU B 1 175 ? -15.199 13.509 4.010 1.00 38.01 175 GLU B O 1
ATOM 3040 N N . GLN B 1 176 ? -15.579 15.718 3.808 1.00 45.20 176 GLN B N 1
ATOM 3041 C CA . GLN B 1 176 ? -15.695 15.628 2.354 1.00 48.09 176 GLN B CA 1
ATOM 3042 C C . GLN B 1 176 ? -14.369 15.255 1.698 1.00 41.75 176 GLN B C 1
ATOM 3043 O O . GLN B 1 176 ? -14.360 14.554 0.679 1.00 37.15 176 GLN B O 1
ATOM 3049 N N . LEU B 1 177 ? -13.247 15.710 2.261 1.00 38.85 177 LEU B N 1
ATOM 3050 C CA . LEU B 1 177 ? -11.942 15.292 1.755 1.00 34.21 177 LEU B CA 1
ATOM 3051 C C . LEU B 1 177 ? -11.792 13.782 1.838 1.00 35.39 177 LEU B C 1
ATOM 3052 O O . LEU B 1 177 ? -11.321 13.135 0.899 1.00 31.26 177 LEU B O 1
ATOM 3057 N N . LEU B 1 178 ? -12.178 13.209 2.973 1.00 34.43 178 LEU B N 1
ATOM 3058 C CA . LEU B 1 178 ? -12.056 11.772 3.163 1.00 35.77 178 LEU B CA 1
ATOM 3059 C C . LEU B 1 178 ? -12.971 11.009 2.214 1.00 34.44 178 LEU B C 1
ATOM 3060 O O . LEU B 1 178 ? -12.576 9.973 1.674 1.00 33.39 178 LEU B O 1
ATOM 3065 N N . ASN B 1 179 ? -14.185 11.522 1.973 1.00 38.02 179 ASN B N 1
ATOM 3066 C CA . ASN B 1 179 ? -15.094 10.863 1.035 1.00 39.50 179 ASN B CA 1
ATOM 3067 C C . ASN B 1 179 ? -14.498 10.783 -0.365 1.00 35.71 179 ASN B C 1
ATOM 3068 O O . ASN B 1 179 ? -14.631 9.761 -1.051 1.00 36.20 179 ASN B O 1
ATOM 3073 N N . GLU B 1 180 ? -13.849 11.860 -0.809 1.00 37.61 180 GLU B N 1
ATOM 3074 C CA . GLU B 1 180 ? -13.254 11.888 -2.138 1.00 37.25 180 GLU B CA 1
ATOM 3075 C C . GLU B 1 180 ? -12.116 10.881 -2.252 1.00 32.43 180 GLU B C 1
ATOM 3076 O O . GLU B 1 180 ? -12.016 10.154 -3.248 1.00 30.43 180 GLU B O 1
ATOM 3082 N N . ILE B 1 181 ? -11.251 10.833 -1.237 1.00 28.48 181 ILE B N 1
ATOM 3083 C CA . ILE B 1 181 ? -10.150 9.877 -1.221 1.00 31.75 181 ILE B CA 1
ATOM 3084 C C . ILE B 1 181 ? -10.682 8.450 -1.186 1.00 32.79 181 ILE B C 1
ATOM 3085 O O . ILE B 1 181 ? -10.185 7.566 -1.897 1.00 29.66 181 ILE B O 1
ATOM 3090 N N . ILE B 1 182 ? -11.720 8.217 -0.379 1.00 31.76 182 ILE B N 1
ATOM 3091 C CA . ILE B 1 182 ? -12.292 6.881 -0.239 1.00 34.82 182 ILE B CA 1
ATOM 3092 C C . ILE B 1 182 ? -12.908 6.409 -1.556 1.00 32.91 182 ILE B C 1
ATOM 3093 O O . ILE B 1 182 ? -12.752 5.247 -1.944 1.00 31.18 182 ILE B O 1
ATOM 3098 N N . GLU B 1 183 ? -13.615 7.294 -2.264 1.00 31.58 183 GLU B N 1
ATOM 3099 C CA . GLU B 1 183 ? -14.212 6.900 -3.540 1.00 35.32 183 GLU B CA 1
ATOM 3100 C C . GLU B 1 183 ? -13.145 6.578 -4.577 1.00 33.27 183 GLU B C 1
ATOM 3101 O O . GLU B 1 183 ? -13.273 5.606 -5.337 1.00 38.29 183 GLU B O 1
ATOM 3107 N N . TRP B 1 184 ? -12.095 7.394 -4.629 1.00 27.80 184 TRP B N 1
ATOM 3108 C CA . TRP B 1 184 ? -10.992 7.170 -5.559 1.00 30.76 184 TRP B CA 1
ATOM 3109 C C . TRP B 1 184 ? -10.317 5.835 -5.288 1.00 29.88 184 TRP B C 1
ATOM 3110 O O . TRP B 1 184 ? -10.055 5.052 -6.214 1.00 27.64 184 TRP B O 1
ATOM 3121 N N . LEU B 1 185 ? -10.034 5.558 -4.015 1.00 25.71 185 LEU B N 1
ATOM 3122 C CA . LEU B 1 185 ? -9.435 4.284 -3.640 1.00 28.15 185 LEU B CA 1
ATOM 3123 C C . LEU B 1 185 ? -10.349 3.123 -4.001 1.00 30.90 185 LEU B C 1
ATOM 3124 O O . LEU B 1 185 ? -9.881 2.087 -4.479 1.00 31.82 185 LEU B O 1
ATOM 3129 N N . CYS B 1 186 ? -11.658 3.277 -3.780 1.00 30.80 186 CYS B N 1
ATOM 3130 C CA . CYS B 1 186 ? -12.585 2.193 -4.082 1.00 26.08 186 CYS B CA 1
ATOM 3131 C C . CYS B 1 186 ? -12.650 1.894 -5.577 1.00 35.29 186 CYS B C 1
ATOM 3132 O O . CYS B 1 186 ? -12.896 0.744 -5.959 1.00 28.37 186 CYS B O 1
ATOM 3135 N N . SER B 1 187 ? -12.470 2.906 -6.438 1.00 30.06 187 SER B N 1
ATOM 3136 C CA . SER B 1 187 ? -12.391 2.628 -7.875 1.00 32.44 187 SER B CA 1
ATOM 3137 C C . SER B 1 187 ? -11.253 1.667 -8.177 1.00 25.49 187 SER B C 1
ATOM 3138 O O . SER B 1 187 ? -11.387 0.772 -9.020 1.00 28.94 187 SER B O 1
ATOM 3141 N N . ARG B 1 188 ? -10.119 1.848 -7.498 1.00 23.64 188 ARG B N 1
ATOM 3142 C CA . ARG B 1 188 ? -8.970 0.980 -7.717 1.00 31.08 188 ARG B CA 1
ATOM 3143 C C . ARG B 1 188 ? -9.202 -0.397 -7.113 1.00 30.98 188 ARG B C 1
ATOM 3144 O O . ARG B 1 188 ? -8.852 -1.409 -7.728 1.00 30.58 188 ARG B O 1
ATOM 3152 N N . VAL B 1 189 ? -9.799 -0.454 -5.916 1.00 27.13 189 VAL B N 1
ATOM 3153 C CA . VAL B 1 189 ? -10.205 -1.741 -5.345 1.00 28.42 189 VAL B CA 1
ATOM 3154 C C . VAL B 1 189 ? -11.061 -2.507 -6.346 1.00 31.04 189 VAL B C 1
ATOM 3155 O O . VAL B 1 189 ? -10.858 -3.700 -6.592 1.00 29.99 189 VAL B O 1
ATOM 3159 N N . ASP B 1 190 ? -12.024 -1.815 -6.952 1.00 32.44 190 ASP B N 1
ATOM 3160 C CA . ASP B 1 190 ? -12.912 -2.454 -7.915 1.00 36.89 190 ASP B CA 1
ATOM 3161 C C . ASP B 1 190 ? -12.138 -3.019 -9.104 1.00 41.05 190 ASP B C 1
ATOM 3162 O O . ASP B 1 190 ? -12.409 -4.139 -9.560 1.00 40.67 190 ASP B O 1
ATOM 3167 N N . THR B 1 191 ? -11.172 -2.258 -9.623 1.00 35.14 191 THR B N 1
ATOM 3168 C CA . THR B 1 191 ? -10.365 -2.738 -10.740 1.00 34.72 191 THR B CA 1
ATOM 3169 C C . THR B 1 191 ? -9.598 -3.995 -10.349 1.00 33.71 191 THR B C 1
ATOM 3170 O O . THR B 1 191 ? -9.590 -4.988 -11.086 1.00 32.10 191 THR B O 1
ATOM 3174 N N . LEU B 1 192 ? -8.952 -3.966 -9.180 1.00 28.98 192 LEU B N 1
ATOM 3175 C CA . LEU B 1 192 ? -8.159 -5.105 -8.723 1.00 29.50 192 LEU B CA 1
ATOM 3176 C C . LEU B 1 192 ? -9.021 -6.346 -8.548 1.00 38.93 192 LEU B C 1
ATOM 3177 O O . LEU B 1 192 ? -8.651 -7.441 -8.991 1.00 41.21 192 LEU B O 1
ATOM 3182 N N . ILE B 1 193 ? -10.163 -6.201 -7.870 1.00 35.97 193 ILE B N 1
ATOM 3183 C CA . ILE B 1 193 ? -11.038 -7.347 -7.639 1.00 36.55 193 ILE B CA 1
ATOM 3184 C C . ILE B 1 193 ? -11.537 -7.900 -8.966 1.00 38.54 193 ILE B C 1
ATOM 3185 O O . ILE B 1 193 ? -11.572 -9.120 -9.183 1.00 31.52 193 ILE B O 1
ATOM 3190 N N . ALA B 1 194 ? -11.885 -7.008 -9.893 1.00 36.93 194 ALA B N 1
ATOM 3191 C CA . ALA B 1 194 ? -12.347 -7.445 -11.203 1.00 36.08 194 ALA B CA 1
ATOM 3192 C C . ALA B 1 194 ? -11.281 -8.236 -11.955 1.00 35.83 194 ALA B C 1
ATOM 3193 O O . ALA B 1 194 ? -11.620 -9.096 -12.773 1.00 38.23 194 ALA B O 1
ATOM 3195 N N . GLN B 1 195 ? -9.996 -7.969 -11.714 1.00 32.70 195 GLN B N 1
ATOM 3196 C CA . GLN B 1 195 ? -8.948 -8.693 -12.428 1.00 36.70 195 GLN B CA 1
ATOM 3197 C C . GLN B 1 195 ? -8.392 -9.884 -11.658 1.00 40.68 195 GLN B C 1
ATOM 3198 O O . GLN B 1 195 ? -7.412 -10.484 -12.107 1.00 38.07 195 GLN B O 1
ATOM 3204 N N . GLY B 1 196 ? -8.993 -10.247 -10.528 1.00 36.36 196 GLY B N 1
ATOM 3205 C CA . GLY B 1 196 ? -8.639 -11.459 -9.820 1.00 36.41 196 GLY B CA 1
ATOM 3206 C C . GLY B 1 196 ? -7.780 -11.279 -8.590 1.00 38.98 196 GLY B C 1
ATOM 3207 O O . GLY B 1 196 ? -7.260 -12.271 -8.070 1.00 35.97 196 GLY B O 1
ATOM 3208 N N . VAL B 1 197 ? -7.624 -10.058 -8.095 1.00 30.29 197 VAL B N 1
ATOM 3209 C CA . VAL B 1 197 ? -6.907 -9.817 -6.853 1.00 29.89 197 VAL B CA 1
ATOM 3210 C C . VAL B 1 197 ? -7.916 -9.976 -5.721 1.00 34.02 197 VAL B C 1
ATOM 3211 O O . VAL B 1 197 ? -8.937 -9.281 -5.693 1.00 40.95 197 VAL B O 1
ATOM 3215 N N . VAL B 1 198 ? -7.647 -10.894 -4.788 1.00 41.55 198 VAL B N 1
ATOM 3216 C CA . VAL B 1 198 ? -8.593 -11.092 -3.690 1.00 45.22 198 VAL B CA 1
ATOM 3217 C C . VAL B 1 198 ? -8.561 -9.904 -2.734 1.00 40.55 198 VAL B C 1
ATOM 3218 O O . VAL B 1 198 ? -7.535 -9.228 -2.541 1.00 31.72 198 VAL B O 1
ATOM 3222 N N . ARG B 1 199 ? -9.714 -9.652 -2.127 1.00 40.31 199 ARG B N 1
ATOM 3223 C CA . ARG B 1 199 ? -9.906 -8.471 -1.299 1.00 45.47 199 ARG B CA 1
ATOM 3224 C C . ARG B 1 199 ? -8.945 -8.462 -0.113 1.00 37.29 199 ARG B C 1
ATOM 3225 O O . ARG B 1 199 ? -8.472 -7.395 0.304 1.00 34.88 199 ARG B O 1
ATOM 3233 N N . GLU B 1 200 ? -8.625 -9.645 0.416 1.00 36.17 200 GLU B N 1
ATOM 3234 C CA . GLU B 1 200 ? -7.713 -9.802 1.547 1.00 38.22 200 GLU B CA 1
ATOM 3235 C C . GLU B 1 200 ? -6.291 -9.336 1.262 1.00 36.06 200 GLU B C 1
ATOM 3236 O O . GLU B 1 200 ? -5.525 -9.135 2.207 1.00 34.14 200 GLU B O 1
ATOM 3242 N N . ARG B 1 201 ? -5.890 -9.215 0.000 1.00 26.90 201 ARG B N 1
ATOM 3243 C CA . ARG B 1 201 ? -4.524 -8.807 -0.310 1.00 30.66 201 ARG B CA 1
ATOM 3244 C C . ARG B 1 201 ? -4.358 -7.292 -0.481 1.00 35.31 201 ARG B C 1
ATOM 3245 O O . ARG B 1 201 ? -3.233 -6.834 -0.725 1.00 32.04 201 ARG B O 1
ATOM 3253 N N . ILE B 1 202 ? -5.426 -6.501 -0.355 1.00 30.75 202 ILE B N 1
ATOM 3254 C CA . ILE B 1 202 ? -5.391 -5.078 -0.702 1.00 25.83 202 ILE B CA 1
ATOM 3255 C C . ILE B 1 202 ? -5.210 -4.234 0.555 1.00 27.48 202 ILE B C 1
ATOM 3256 O O . ILE B 1 202 ? -5.859 -4.477 1.577 1.00 30.23 202 ILE B O 1
ATOM 3261 N N . ILE B 1 203 ? -4.299 -3.264 0.484 1.00 28.00 203 ILE B N 1
ATOM 3262 C CA . ILE B 1 203 ? -4.009 -2.325 1.559 1.00 27.85 203 ILE B CA 1
ATOM 3263 C C . ILE B 1 203 ? -4.195 -0.916 1.015 1.00 26.40 203 ILE B C 1
ATOM 3264 O O . ILE B 1 203 ? -3.727 -0.609 -0.086 1.00 26.14 203 ILE B O 1
ATOM 3269 N N . LEU B 1 204 ? -4.848 -0.048 1.788 1.00 26.22 204 LEU B N 1
ATOM 3270 C CA . LEU B 1 204 ? -5.176 1.290 1.313 1.00 25.25 204 LEU B CA 1
ATOM 3271 C C . LEU B 1 204 ? -4.320 2.340 2.010 1.00 25.20 204 LEU B C 1
ATOM 3272 O O . LEU B 1 204 ? -4.128 2.297 3.231 1.00 26.42 204 LEU B O 1
ATOM 3277 N N . ASP B 1 205 ? -3.835 3.304 1.235 1.00 24.24 205 ASP B N 1
ATOM 3278 C CA . ASP B 1 205 ? -2.973 4.350 1.767 1.00 23.26 205 ASP B CA 1
ATOM 3279 C C . ASP B 1 205 ? -3.514 5.689 1.286 1.00 25.13 205 ASP B C 1
ATOM 3280 O O . ASP B 1 205 ? -3.597 5.923 0.062 1.00 25.07 205 ASP B O 1
ATOM 3285 N N . PRO B 1 206 ? -3.857 6.607 2.190 1.00 25.89 206 PRO B N 1
ATOM 3286 C CA . PRO B 1 206 ? -4.452 7.879 1.757 1.00 23.29 206 PRO B CA 1
ATOM 3287 C C . PRO B 1 206 ? -3.469 8.832 1.101 1.00 22.23 206 PRO B C 1
ATOM 3288 O O . PRO B 1 206 ? -3.897 9.879 0.591 1.00 29.69 206 PRO B O 1
ATOM 3292 N N . GLY B 1 207 ? -2.174 8.515 1.083 1.00 24.63 207 GLY B N 1
ATOM 3293 C CA . GLY B 1 207 ? -1.204 9.342 0.389 1.00 23.44 207 GLY B CA 1
ATOM 3294 C C . GLY B 1 207 ? -1.002 10.749 0.935 1.00 29.63 207 GLY B C 1
ATOM 3295 O O . GLY B 1 207 ? -1.215 11.740 0.221 1.00 24.17 207 GLY B O 1
ATOM 3296 N N . LEU B 1 208 ? -0.567 10.855 2.188 1.00 28.66 208 LEU B N 1
ATOM 3297 C CA . LEU B 1 208 ? -0.278 12.169 2.752 1.00 28.56 208 LEU B CA 1
ATOM 3298 C C . LEU B 1 208 ? 0.758 12.895 1.903 1.00 38.63 208 LEU B C 1
ATOM 3299 O O . LEU B 1 208 ? 1.775 12.318 1.498 1.00 37.06 208 LEU B O 1
ATOM 3304 N N . GLY B 1 209 ? 0.487 14.177 1.636 1.00 42.60 209 GLY B N 1
ATOM 3305 C CA . GLY B 1 209 ? 1.356 15.038 0.856 1.00 49.51 209 GLY B CA 1
ATOM 3306 C C . GLY B 1 209 ? 1.213 14.978 -0.654 1.00 51.59 209 GLY B C 1
ATOM 3307 O O . GLY B 1 209 ? 1.571 15.953 -1.332 1.00 56.58 209 GLY B O 1
ATOM 3308 N N . PHE B 1 210 ? 0.677 13.893 -1.215 1.00 47.48 210 PHE B N 1
ATOM 3309 C CA . PHE B 1 210 ? 0.671 13.705 -2.673 1.00 42.80 210 PHE B CA 1
ATOM 3310 C C . PHE B 1 210 ? -0.466 14.502 -3.309 1.00 42.78 210 PHE B C 1
ATOM 3311 O O . PHE B 1 210 ? -1.603 14.026 -3.463 1.00 34.00 210 PHE B O 1
ATOM 3319 N N . GLY B 1 211 ? -0.122 15.716 -3.735 1.00 42.00 211 GLY B N 1
ATOM 3320 C CA . GLY B 1 211 ? -1.111 16.663 -4.197 1.00 48.35 211 GLY B CA 1
ATOM 3321 C C . GLY B 1 211 ? -1.985 17.195 -3.090 1.00 50.60 211 GLY B C 1
ATOM 3322 O O . GLY B 1 211 ? -3.133 17.569 -3.349 1.00 53.20 211 GLY B O 1
ATOM 3323 N N . LYS B 1 212 ? -1.474 17.223 -1.854 1.00 42.33 212 LYS B N 1
ATOM 3324 C CA . LYS B 1 212 ? -2.267 17.557 -0.678 1.00 36.38 212 LYS B CA 1
ATOM 3325 C C . LYS B 1 212 ? -1.616 18.647 0.163 1.00 40.11 212 LYS B C 1
ATOM 3326 O O . LYS B 1 212 ? -0.423 18.581 0.493 1.00 33.92 212 LYS B O 1
ATOM 3332 N N . LEU B 1 213 ? -2.398 19.672 0.464 1.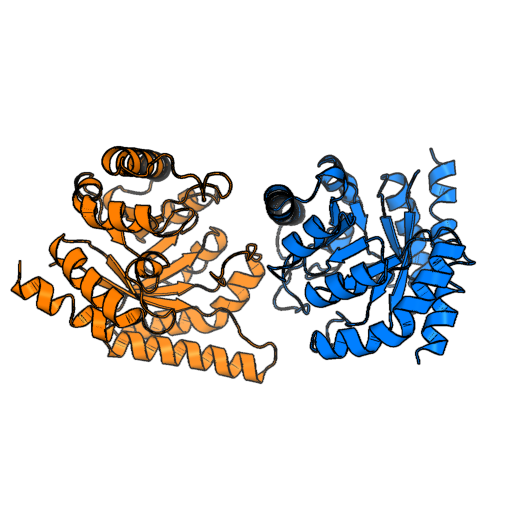00 31.08 213 LEU B N 1
ATOM 3333 C CA . LEU B 1 213 ? -1.915 20.732 1.318 1.00 30.26 213 LEU B CA 1
ATOM 3334 C C . LEU B 1 213 ? -1.542 20.132 2.672 1.00 26.92 213 LEU B C 1
ATOM 3335 O O . LEU B 1 213 ? -2.046 19.072 3.042 1.00 25.11 213 LEU B O 1
ATOM 3340 N N . PRO B 1 214 ? -0.627 20.760 3.404 1.00 28.22 214 PRO B N 1
ATOM 3341 C CA . PRO B 1 214 ? -0.293 20.249 4.748 1.00 33.05 214 PRO B CA 1
ATOM 3342 C C . PRO B 1 214 ? -1.531 20.046 5.607 1.00 27.74 214 PRO B C 1
ATOM 3343 O O . PRO B 1 214 ? -1.635 19.044 6.326 1.00 27.30 214 PRO B O 1
ATOM 3347 N N . GLU B 1 215 ? -2.463 21.006 5.564 1.00 31.41 215 GLU B N 1
ATOM 3348 C CA . GLU B 1 215 ? -3.704 20.902 6.323 1.00 32.07 215 GLU B CA 1
ATOM 3349 C C . GLU B 1 215 ? -4.449 19.604 6.029 1.00 35.03 215 GLU B C 1
ATOM 3350 O O . GLU B 1 215 ? -4.994 18.982 6.948 1.00 30.63 215 GLU B O 1
ATOM 3356 N N . TYR B 1 216 ? -4.480 19.172 4.758 1.00 28.70 216 TYR B N 1
ATOM 3357 C CA . TYR B 1 216 ? -5.211 17.956 4.402 1.00 31.36 216 TYR B CA 1
ATOM 3358 C C . TYR B 1 216 ? -4.580 16.731 5.029 1.00 23.44 216 TYR B C 1
ATOM 3359 O O . TYR B 1 216 ? -5.278 15.775 5.378 1.00 24.85 216 TYR B O 1
ATOM 3368 N N . SER B 1 217 ? -3.258 16.715 5.139 1.00 24.35 217 SER B N 1
ATOM 3369 C CA . SER B 1 217 ? -2.615 15.554 5.735 1.00 26.87 217 SER B CA 1
ATOM 3370 C C . SER B 1 217 ? -3.034 15.388 7.186 1.00 27.17 217 SER B C 1
ATOM 3371 O O . SER B 1 217 ? -3.229 14.260 7.659 1.00 25.98 217 SER B O 1
ATOM 3374 N N . TRP B 1 218 ? -3.201 16.505 7.907 1.00 20.86 218 TRP B N 1
ATOM 3375 C CA . TRP B 1 218 ? -3.678 16.412 9.281 1.00 21.07 218 TRP B CA 1
ATOM 3376 C C . TRP B 1 218 ? -5.135 15.959 9.341 1.00 33.47 218 TRP B C 1
ATOM 3377 O O . TRP B 1 218 ? -5.513 15.192 10.237 1.00 25.17 218 TRP B O 1
ATOM 3388 N N . TYR B 1 219 ? -5.977 16.463 8.434 1.00 22.00 219 TYR B N 1
ATOM 3389 C CA . TYR B 1 219 ? -7.364 16.006 8.364 1.00 25.59 219 TYR B CA 1
ATOM 3390 C C . TYR B 1 219 ? -7.421 14.497 8.197 1.00 29.29 219 TYR B C 1
ATOM 3391 O O . TYR B 1 219 ? -8.242 13.819 8.827 1.00 29.88 219 TYR B O 1
ATOM 3400 N N . ILE B 1 220 ? -6.574 13.966 7.315 1.00 26.85 220 ILE B N 1
ATOM 3401 C CA . ILE B 1 220 ? -6.558 12.534 7.042 1.00 25.79 220 ILE B CA 1
ATOM 3402 C C . ILE B 1 220 ? -6.121 11.766 8.278 1.00 28.82 220 ILE B C 1
ATOM 3403 O O . ILE B 1 220 ? -6.768 10.797 8.691 1.00 26.90 220 ILE B O 1
ATOM 3408 N N . ALA B 1 221 ? -5.006 12.184 8.876 1.00 28.30 221 ALA B N 1
ATOM 3409 C CA . ALA B 1 221 ? -4.523 11.541 10.090 1.00 30.52 221 ALA B CA 1
ATOM 3410 C C . ALA B 1 221 ? -5.587 11.556 11.181 1.00 28.90 221 ALA B C 1
ATOM 3411 O O . ALA B 1 221 ? -5.855 10.529 11.813 1.00 37.20 221 ALA B O 1
ATOM 3413 N N . LYS B 1 222 ? -6.201 12.719 11.418 1.00 32.81 222 LYS B N 1
ATOM 3414 C CA . LYS B 1 222 ? -7.221 12.836 12.459 1.00 34.65 222 LYS B CA 1
ATOM 3415 C C . LYS B 1 222 ? -8.430 11.955 12.169 1.00 33.81 222 LYS B C 1
ATOM 3416 O O . LYS B 1 222 ? -9.057 11.437 13.099 1.00 41.95 222 LYS B O 1
ATOM 3422 N N . ASN B 1 223 ? -8.771 11.761 10.896 1.00 32.36 223 ASN B N 1
ATOM 3423 C CA . ASN B 1 223 ? -9.965 11.008 10.530 1.00 36.17 223 ASN B CA 1
ATOM 3424 C C . ASN B 1 223 ? -9.637 9.633 9.954 1.00 36.16 223 ASN B C 1
ATOM 3425 O O . ASN B 1 223 ? -10.413 9.081 9.169 1.00 39.18 223 ASN B O 1
ATOM 3430 N N . ILE B 1 224 ? -8.494 9.055 10.334 1.00 32.44 224 ILE B N 1
ATOM 3431 C CA . ILE B 1 224 ? -8.090 7.799 9.707 1.00 32.84 224 ILE B CA 1
ATOM 3432 C C . ILE B 1 224 ? -9.061 6.664 10.038 1.00 41.10 224 ILE B C 1
ATOM 3433 O O . ILE B 1 224 ? -9.176 5.709 9.259 1.00 41.39 224 ILE B O 1
ATOM 3438 N N . GLY B 1 225 ? -9.796 6.762 11.155 1.00 35.18 225 GLY B N 1
ATOM 3439 C CA . GLY B 1 225 ? -10.809 5.763 11.456 1.00 33.98 225 GLY B CA 1
ATOM 3440 C C . GLY B 1 225 ? -11.862 5.649 10.369 1.00 43.79 225 GLY B C 1
ATOM 3441 O O . GLY B 1 225 ? -12.372 4.558 10.096 1.00 44.70 225 GLY B O 1
ATOM 3442 N N . LYS B 1 226 ? -12.172 6.763 9.709 1.00 37.90 226 LYS B N 1
ATOM 3443 C CA . LYS B 1 226 ? -13.127 6.742 8.610 1.00 37.49 226 LYS B CA 1
ATOM 3444 C C . LYS B 1 226 ? -12.617 5.892 7.452 1.00 37.17 226 LYS B C 1
ATOM 3445 O O . LYS B 1 226 ? -13.403 5.215 6.777 1.00 41.64 226 LYS B O 1
ATOM 3451 N N . LEU B 1 227 ? -11.304 5.915 7.199 1.00 34.99 227 LEU B N 1
ATOM 3452 C CA . LEU B 1 227 ? -10.735 5.031 6.183 1.00 36.00 227 LEU B CA 1
ATOM 3453 C C . LEU B 1 227 ? -10.719 3.576 6.645 1.00 41.13 227 LEU B C 1
ATOM 3454 O O . LEU B 1 227 ? -11.009 2.663 5.858 1.00 35.14 227 LEU B O 1
ATOM 3459 N N . LYS B 1 228 ? -10.383 3.338 7.915 1.00 34.96 228 LYS B N 1
ATOM 3460 C CA . LYS B 1 228 ? -10.343 1.970 8.420 1.00 39.56 228 LYS B CA 1
ATOM 3461 C C . LYS B 1 228 ? -11.709 1.296 8.370 1.00 43.06 228 LYS B C 1
ATOM 3462 O O . LYS B 1 228 ? -11.783 0.066 8.244 1.00 39.34 228 LYS B O 1
ATOM 3468 N N . LYS B 1 229 ? -12.797 2.069 8.442 1.00 42.33 229 LYS B N 1
ATOM 3469 C CA . LYS B 1 229 ? -14.128 1.467 8.467 1.00 43.55 229 LYS B CA 1
ATOM 3470 C C . LYS B 1 229 ? -14.475 0.719 7.186 1.00 45.28 229 LYS B C 1
ATOM 3471 O O . LYS B 1 229 ? -15.469 -0.017 7.180 1.00 48.78 229 LYS B O 1
ATOM 3473 N N . LEU B 1 230 ? -13.691 0.879 6.110 1.00 40.79 230 LEU B N 1
ATOM 3474 C CA . LEU B 1 230 ? -13.923 0.112 4.888 1.00 37.62 230 LEU B CA 1
ATOM 3475 C C . LEU B 1 230 ? -13.563 -1.355 5.048 1.00 36.82 230 LEU B C 1
ATOM 3476 O O . LEU B 1 230 ? -13.986 -2.180 4.231 1.00 44.29 230 LEU B O 1
ATOM 3481 N N . GLY B 1 231 ? -12.775 -1.698 6.058 1.00 41.19 231 GLY B N 1
ATOM 3482 C CA . GLY B 1 231 ? -12.409 -3.074 6.297 1.00 42.17 231 GLY B CA 1
ATOM 3483 C C . GLY B 1 231 ? -11.085 -3.487 5.704 1.00 39.66 231 GLY B C 1
ATOM 3484 O O . GLY B 1 231 ? -10.686 -4.644 5.878 1.00 38.86 231 GLY B O 1
ATOM 3485 N N . PHE B 1 232 ? -10.395 -2.579 4.969 1.00 32.55 232 PHE B N 1
ATOM 3486 C CA . PHE B 1 232 ? -9.075 -2.950 4.474 1.00 31.38 232 PHE B CA 1
ATOM 3487 C C . PHE B 1 232 ? -8.005 -2.470 5.448 1.00 27.69 232 PHE B C 1
ATOM 3488 O O . PHE B 1 232 ? -8.204 -1.473 6.150 1.00 33.20 232 PHE B O 1
ATOM 3496 N N . PRO B 1 233 ? -6.865 -3.160 5.512 1.00 32.26 233 PRO B N 1
ATOM 3497 C CA . PRO B 1 233 ? -5.722 -2.607 6.243 1.00 27.40 233 PRO B CA 1
ATOM 3498 C C . PRO B 1 233 ? -5.321 -1.283 5.622 1.00 29.04 233 PRO B C 1
ATOM 3499 O O . PRO B 1 233 ? -5.467 -1.072 4.418 1.00 26.31 233 PRO B O 1
ATOM 3503 N N . VAL B 1 234 ? -4.823 -0.383 6.463 1.00 31.08 234 VAL B N 1
ATOM 3504 C CA . VAL B 1 234 ? -4.475 0.971 6.056 1.00 31.54 234 VAL B CA 1
ATOM 3505 C C . VAL B 1 234 ? -2.989 1.171 6.313 1.00 32.07 234 VAL B C 1
ATOM 3506 O O . VAL B 1 234 ? -2.465 0.760 7.359 1.00 27.88 234 VAL B O 1
ATOM 3510 N N . CYS B 1 235 ? -2.318 1.795 5.351 1.00 24.56 235 CYS B N 1
ATOM 3511 C CA . CYS B 1 235 ? -0.935 2.233 5.476 1.00 24.41 235 CYS B CA 1
ATOM 3512 C C . CYS B 1 235 ? -0.905 3.758 5.474 1.00 29.82 235 CYS B C 1
ATOM 3513 O O . CYS B 1 235 ? -1.576 4.400 4.657 1.00 27.27 235 CYS B O 1
ATOM 3516 N N . VAL B 1 236 ? -0.128 4.344 6.378 1.00 24.06 236 VAL B N 1
ATOM 3517 C CA . VAL B 1 236 ? 0.061 5.792 6.406 1.00 23.10 236 VAL B CA 1
ATOM 3518 C C . VAL B 1 236 ? 1.552 6.088 6.339 1.00 22.02 236 VAL B C 1
ATOM 3519 O O . VAL B 1 236 ? 2.345 5.489 7.085 1.00 24.35 236 VAL B O 1
ATOM 3523 N N . GLY B 1 237 ? 1.926 6.999 5.443 1.00 25.04 237 GLY B N 1
ATOM 3524 C CA . GLY B 1 237 ? 3.286 7.470 5.286 1.00 22.70 237 GLY B CA 1
ATOM 3525 C 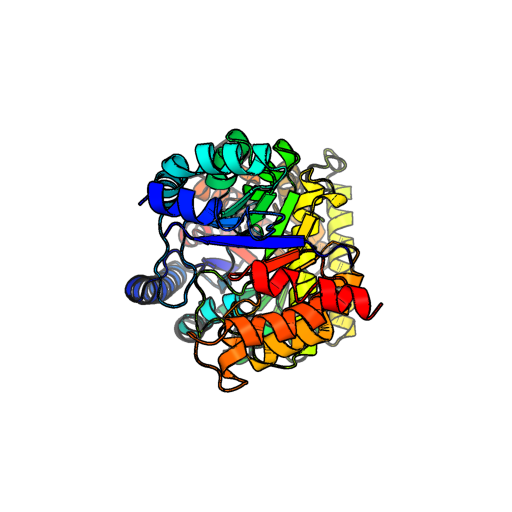C . GLY B 1 237 ? 3.400 8.943 5.637 1.00 23.72 237 GLY B C 1
ATOM 3526 O O . GLY B 1 237 ? 3.354 9.813 4.761 1.00 22.82 237 GLY B O 1
ATOM 3527 N N . HIS B 1 238 ? 3.539 9.235 6.933 1.00 23.67 238 HIS B N 1
ATOM 3528 C CA . HIS B 1 238 ? 3.604 10.603 7.432 1.00 21.22 238 HIS B CA 1
ATOM 3529 C C . HIS B 1 238 ? 5.029 11.086 7.659 1.00 21.82 238 HIS B C 1
ATOM 3530 O O . HIS B 1 238 ? 5.236 12.280 7.887 1.00 28.27 238 HIS B O 1
ATOM 3537 N N . SER B 1 239 ? 6.007 10.192 7.591 1.00 23.40 239 SER B N 1
ATOM 3538 C CA . SER B 1 239 ? 7.343 10.492 8.086 1.00 25.90 239 SER B CA 1
ATOM 3539 C C . SER B 1 239 ? 7.969 11.664 7.343 1.00 25.30 239 SER B C 1
ATOM 3540 O O . SER B 1 239 ? 8.127 11.623 6.116 1.00 23.34 239 SER B O 1
ATOM 3543 N N . ARG B 1 240 ? 8.317 12.713 8.092 1.00 27.35 240 ARG B N 1
ATOM 3544 C CA . ARG B 1 240 ? 9.042 13.874 7.571 1.00 25.06 240 ARG B CA 1
ATOM 3545 C C . ARG B 1 240 ? 8.258 14.636 6.511 1.00 26.29 240 ARG B C 1
ATOM 3546 O O . ARG B 1 240 ? 8.848 15.393 5.741 1.00 25.72 240 ARG B O 1
ATOM 3554 N N . LYS B 1 241 ? 6.952 14.415 6.413 1.00 25.10 241 LYS B N 1
ATOM 3555 C CA . LYS B 1 241 ? 6.177 15.052 5.366 1.00 24.88 241 LYS B CA 1
ATOM 3556 C C . LYS B 1 241 ? 5.945 16.535 5.661 1.00 30.48 241 LYS B C 1
ATOM 3557 O O . LYS B 1 241 ? 6.047 17.002 6.802 1.00 25.46 241 LYS B O 1
ATOM 3563 N N . SER B 1 242 ? 5.628 17.284 4.598 1.00 26.22 242 SER B N 1
ATOM 3564 C CA . SER B 1 242 ? 5.427 18.726 4.717 1.00 29.27 242 SER B CA 1
ATOM 3565 C C . SER B 1 242 ? 4.313 19.102 5.690 1.00 28.58 242 SER B C 1
ATOM 3566 O O . SER B 1 242 ? 4.221 20.277 6.075 1.00 32.02 242 SER B O 1
ATOM 3569 N N . MET B 1 243 ? 3.467 18.150 6.094 1.00 29.39 243 MET B N 1
ATOM 3570 C CA . MET B 1 243 ? 2.466 18.434 7.115 1.00 33.26 243 MET B CA 1
ATOM 3571 C C . MET B 1 243 ? 3.096 19.007 8.382 1.0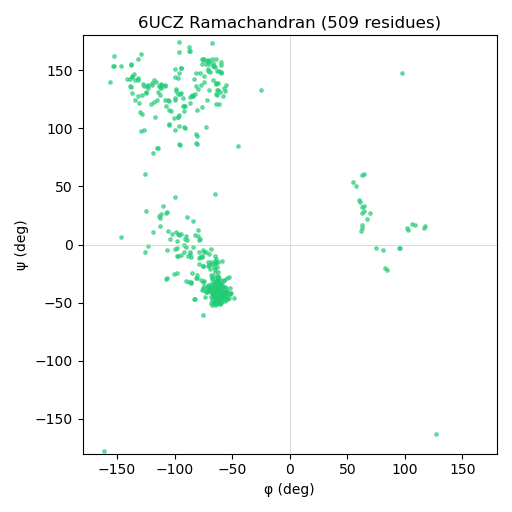0 33.59 243 MET B C 1
ATOM 3572 O O . MET B 1 243 ? 2.449 19.777 9.098 1.00 31.04 243 MET B O 1
ATOM 3577 N N . PHE B 1 244 ? 4.352 18.649 8.680 1.00 29.77 244 PHE B N 1
ATOM 3578 C CA . PHE B 1 244 ? 4.996 19.156 9.886 1.00 34.05 244 PHE B CA 1
ATOM 3579 C C . PHE B 1 244 ? 5.507 20.582 9.738 1.00 33.45 244 PHE B C 1
ATOM 3580 O O . PHE B 1 244 ? 5.941 21.180 10.731 1.00 30.07 244 PHE B O 1
ATOM 3588 N N . SER B 1 245 ? 5.438 21.157 8.543 1.00 30.16 245 SER B N 1
ATOM 3589 C CA . SER B 1 245 ? 5.787 22.564 8.404 1.00 33.95 245 SER B CA 1
ATOM 3590 C C . SER B 1 245 ? 4.806 23.473 9.138 1.00 33.53 245 SER B C 1
ATOM 3591 O O . SER B 1 245 ? 5.130 24.630 9.392 1.00 35.49 245 SER B O 1
ATOM 3594 N N . LEU B 1 246 ? 3.606 22.981 9.455 1.00 32.61 246 LEU B N 1
ATOM 3595 C CA . LEU B 1 246 ? 2.592 23.772 10.145 1.00 33.85 246 LEU B CA 1
ATOM 3596 C C . LEU B 1 246 ? 2.825 23.915 11.647 1.00 38.20 246 LEU B C 1
ATOM 3597 O O . LEU B 1 246 ? 2.125 24.709 12.282 1.00 35.46 246 LEU B O 1
ATOM 3602 N N . ILE B 1 247 ? 3.752 23.167 12.236 1.00 32.83 247 ILE B N 1
ATOM 3603 C CA A ILE B 1 247 ? 3.850 23.126 13.696 0.67 43.95 247 ILE B CA 1
ATOM 3604 C CA B ILE B 1 247 ? 3.871 23.119 13.696 0.33 42.68 247 ILE B CA 1
ATOM 3605 C C . ILE B 1 247 ? 4.313 24.477 14.241 1.00 48.26 247 ILE B C 1
ATOM 3606 O O . ILE B 1 247 ? 3.624 25.047 15.100 1.00 47.61 247 ILE B O 1
ATOM 3615 N N . PRO B 1 248 ? 5.444 25.047 13.777 1.00 57.57 248 PRO B N 1
ATOM 3616 C CA . PRO B 1 248 ? 6.469 24.655 12.800 1.00 55.77 248 PRO B CA 1
ATOM 3617 C C . PRO B 1 248 ? 7.715 24.082 13.482 1.00 51.70 248 PRO B C 1
ATOM 3618 O O . PRO B 1 248 ? 8.014 24.444 14.622 1.00 52.99 248 PRO B O 1
ATOM 3622 N N . VAL B 1 249 ? 8.420 23.186 12.790 1.00 56.21 249 VAL B N 1
ATOM 3623 C CA . VAL B 1 249 ? 9.731 22.703 13.205 1.00 57.55 249 VAL B CA 1
ATOM 3624 C C . VAL B 1 249 ? 10.643 22.783 11.987 1.00 55.01 249 VAL B C 1
ATOM 3625 O O . VAL B 1 249 ? 10.179 22.853 10.848 1.00 54.76 249 VAL B O 1
ATOM 3629 N N . GLU B 1 250 ? 11.954 22.791 12.229 1.00 47.38 250 GLU B N 1
ATOM 3630 C CA . GLU B 1 250 ? 12.880 22.897 11.109 1.00 55.74 250 GLU B CA 1
ATOM 3631 C C . GLU B 1 250 ? 12.826 21.645 10.233 1.00 58.99 250 GLU B C 1
ATOM 3632 O O . GLU B 1 250 ? 12.462 20.553 10.682 1.00 48.89 250 GLU B O 1
ATOM 3634 N N . LEU B 1 251 ? 13.172 21.827 8.952 1.00 61.40 251 LEU B N 1
ATOM 3635 C CA . LEU B 1 251 ? 13.055 20.742 7.976 1.00 55.46 251 LEU B CA 1
ATOM 3636 C C . LEU B 1 251 ? 13.818 19.498 8.431 1.00 41.20 251 LEU B C 1
ATOM 3637 O O . LEU B 1 251 ? 13.345 18.370 8.263 1.00 39.45 251 LEU B O 1
ATOM 3639 N N . SER B 1 252 ? 15.012 19.692 8.991 1.00 48.66 252 SER B N 1
ATOM 3640 C CA . SER B 1 252 ? 15.895 18.623 9.445 1.00 50.05 252 SER B CA 1
ATOM 3641 C C . SER B 1 252 ? 15.456 17.992 10.762 1.00 43.21 252 SER B C 1
ATOM 3642 O O . SER B 1 252 ? 16.045 16.987 11.165 1.00 47.42 252 SER B O 1
ATOM 3645 N N . GLU B 1 253 ? 14.472 18.572 11.454 1.00 40.50 253 GLU B N 1
ATOM 3646 C CA . GLU B 1 253 ? 14.081 18.155 12.799 1.00 43.14 253 GLU B CA 1
ATOM 3647 C C . GLU B 1 253 ? 12.714 17.480 12.842 1.00 35.52 253 GLU B C 1
ATOM 3648 O O . GLU B 1 253 ? 11.970 17.646 13.810 1.00 43.79 253 GLU B O 1
ATOM 3654 N N . ARG B 1 254 ? 12.339 16.760 11.791 1.00 27.73 254 ARG B N 1
ATOM 3655 C CA . ARG B 1 254 ? 10.980 16.252 11.702 1.00 26.09 254 ARG B CA 1
ATOM 3656 C C . ARG B 1 254 ? 10.807 14.827 12.226 1.00 26.04 254 ARG B C 1
ATOM 3657 O O . ARG B 1 254 ? 9.662 14.373 12.340 1.00 25.97 254 ARG B O 1
ATOM 3665 N N . ASP B 1 255 ? 11.890 14.106 12.545 1.00 24.89 255 ASP B N 1
ATOM 3666 C CA . ASP B 1 255 ? 11.724 12.717 12.992 1.00 26.64 255 ASP B CA 1
ATOM 3667 C C . ASP B 1 255 ? 11.017 12.637 14.340 1.00 29.07 255 ASP B C 1
ATOM 3668 O O . ASP B 1 255 ? 10.223 11.719 14.578 1.00 25.67 255 ASP B O 1
ATOM 3673 N N . VAL B 1 256 ? 11.312 13.561 15.245 1.00 31.67 256 VAL B N 1
ATOM 3674 C CA . VAL B 1 256 ? 10.682 13.549 16.563 1.00 30.69 256 VAL B CA 1
ATOM 3675 C C . VAL B 1 256 ? 9.190 13.866 16.456 1.00 26.28 256 VAL B C 1
ATOM 3676 O O . VAL B 1 256 ? 8.366 13.096 16.982 1.00 23.73 256 VAL B O 1
ATOM 3680 N N . PRO B 1 257 ? 8.782 14.961 15.797 1.00 26.18 257 PRO B N 1
ATOM 3681 C CA . PRO B 1 257 ? 7.338 15.167 15.584 1.00 25.73 257 PRO B CA 1
ATOM 3682 C C . PRO B 1 257 ? 6.669 14.009 14.858 1.00 24.20 257 PRO B C 1
ATOM 3683 O O . PRO B 1 257 ? 5.505 13.698 15.143 1.00 26.75 257 PRO B O 1
ATOM 3687 N N . THR B 1 258 ? 7.360 13.389 13.892 1.00 24.72 258 THR B N 1
ATOM 3688 C CA . THR B 1 258 ? 6.817 12.202 13.226 1.00 28.28 258 THR B CA 1
ATOM 3689 C C . THR B 1 258 ? 6.505 11.103 14.243 1.00 25.19 258 THR B C 1
ATOM 3690 O O . THR B 1 258 ? 5.449 10.460 14.175 1.00 25.66 258 THR B O 1
ATOM 3694 N N . ALA B 1 259 ? 7.417 10.864 15.186 1.00 25.24 259 ALA B N 1
ATOM 3695 C CA . ALA B 1 259 ? 7.173 9.825 16.194 1.00 23.87 259 ALA B CA 1
ATOM 3696 C C . ALA B 1 259 ? 6.011 10.178 17.120 1.00 23.09 259 ALA B C 1
ATOM 3697 O O . ALA B 1 259 ? 5.287 9.280 17.564 1.00 30.10 259 ALA B O 1
ATOM 3699 N N . MET B 1 260 ? 5.813 11.465 17.432 1.00 25.29 260 MET B N 1
ATOM 3700 C CA . MET B 1 260 ? 4.650 11.854 18.234 1.00 27.15 260 MET B CA 1
ATOM 3701 C C . MET B 1 260 ? 3.348 11.513 17.517 1.00 35.81 260 MET B C 1
ATOM 3702 O O . MET B 1 260 ? 2.382 11.054 18.144 1.00 27.13 260 MET B O 1
ATOM 3707 N N . LEU B 1 261 ? 3.294 11.766 16.202 1.00 28.97 261 LEU B N 1
ATOM 3708 C CA . LEU B 1 261 ? 2.116 11.408 15.417 1.00 25.31 261 LEU B CA 1
ATOM 3709 C C . LEU B 1 261 ? 2.006 9.892 15.235 1.00 21.66 261 LEU B C 1
ATOM 3710 O O . LEU B 1 261 ? 0.901 9.349 15.211 1.00 26.66 261 LEU B O 1
ATOM 3715 N N . SER B 1 262 ? 3.137 9.197 15.079 1.00 21.34 262 SER B N 1
ATOM 3716 C CA . SER B 1 262 ? 3.124 7.729 15.013 1.00 27.34 262 SER B CA 1
ATOM 3717 C C . SER B 1 262 ? 2.407 7.111 16.212 1.00 30.06 262 SER B C 1
ATOM 3718 O O . SER B 1 262 ? 1.661 6.132 16.064 1.00 26.23 262 SER B O 1
ATOM 3721 N N . THR B 1 263 ? 2.657 7.638 17.415 1.00 23.18 263 THR B N 1
ATOM 3722 C CA . THR B 1 263 ? 1.980 7.107 18.597 1.00 29.13 263 THR B CA 1
ATOM 3723 C C . THR B 1 263 ? 0.471 7.225 18.445 1.00 31.58 263 THR B C 1
ATOM 3724 O O . THR B 1 263 ? -0.268 6.284 18.753 1.00 27.64 263 THR B O 1
ATOM 3728 N N . PHE B 1 264 ? -0.005 8.380 17.967 1.00 28.30 264 PHE B N 1
ATOM 3729 C CA . PHE B 1 264 ? -1.435 8.561 17.751 1.00 24.78 264 PHE B CA 1
ATOM 3730 C C . PHE B 1 264 ? -1.952 7.592 16.695 1.00 30.41 264 PHE B C 1
ATOM 3731 O O . PHE B 1 264 ? -2.994 6.956 16.883 1.00 29.09 264 PHE B O 1
ATOM 3739 N N . LEU B 1 265 ? -1.242 7.485 15.564 1.00 25.69 265 LEU B N 1
ATOM 3740 C CA . LEU B 1 265 ? -1.693 6.603 14.488 1.00 30.42 265 LEU B CA 1
ATOM 3741 C C . LEU B 1 265 ? -1.753 5.147 14.940 1.00 29.28 265 LEU B C 1
ATOM 3742 O O . LEU B 1 265 ? -2.689 4.421 14.580 1.00 27.22 265 LEU B O 1
ATOM 3747 N N . ALA B 1 266 ? -0.764 4.698 15.722 1.00 25.66 266 ALA B N 1
ATOM 3748 C CA . ALA B 1 266 ? -0.810 3.328 16.244 1.00 36.32 266 ALA B CA 1
ATOM 3749 C C . ALA B 1 266 ? -2.027 3.108 17.143 1.00 33.97 266 ALA B C 1
ATOM 3750 O O . ALA B 1 266 ? -2.632 2.031 17.121 1.00 28.62 266 ALA B O 1
ATOM 3752 N N . GLN B 1 267 ? -2.399 4.115 17.948 1.00 33.02 267 GLN B N 1
ATOM 3753 C CA . GLN B 1 267 ? -3.595 3.996 18.779 1.00 28.64 267 GLN B CA 1
ATOM 3754 C C . GLN B 1 267 ? -4.857 3.853 17.950 1.00 32.53 267 GLN B C 1
ATOM 3755 O O . GLN B 1 267 ? -5.809 3.187 18.380 1.00 38.35 267 GLN B O 1
ATOM 3761 N N . GLN B 1 268 ? -4.883 4.455 16.766 1.00 31.85 268 GLN B N 1
ATOM 3762 C CA . GLN B 1 268 ? -6.002 4.298 15.851 1.00 35.67 268 GLN B CA 1
ATOM 3763 C C . GLN B 1 268 ? -5.973 2.970 15.118 1.00 34.23 268 GLN B C 1
ATOM 3764 O O . GLN B 1 268 ? -6.820 2.753 14.242 1.00 35.08 268 GLN B O 1
ATOM 3770 N N . GLN B 1 269 ? -5.029 2.087 15.458 1.00 31.70 269 GLN B N 1
ATOM 3771 C CA . GLN B 1 269 ? -4.890 0.772 14.827 1.00 29.11 269 GLN B CA 1
ATOM 3772 C C . GLN B 1 269 ? -4.536 0.874 13.339 1.00 28.19 269 GLN B C 1
ATOM 3773 O O . GLN B 1 269 ? -4.962 0.034 12.533 1.00 30.17 269 GLN B O 1
ATOM 3779 N N . VAL B 1 270 ? -3.765 1.892 12.938 1.00 25.85 270 VAL B N 1
ATOM 3780 C CA . VAL B 1 270 ? -3.248 1.924 11.564 1.00 28.10 270 VAL B CA 1
ATOM 3781 C C . VAL B 1 270 ? -2.324 0.727 11.362 1.00 32.00 270 VAL B C 1
ATOM 3782 O O . VAL B 1 270 ? -1.455 0.451 12.199 1.00 30.43 270 VAL B O 1
ATOM 3786 N N . ASP B 1 271 ? -2.498 0.006 10.241 1.00 28.34 271 ASP B N 1
ATOM 3787 C CA . ASP B 1 271 ? -1.859 -1.300 10.105 1.00 29.62 271 ASP B CA 1
ATOM 3788 C C . ASP B 1 271 ? -0.394 -1.204 9.697 1.00 28.16 271 ASP B C 1
ATOM 3789 O O . ASP B 1 271 ? 0.392 -2.097 10.035 1.00 24.72 271 ASP B O 1
ATOM 3794 N N . PHE B 1 272 ? -0.007 -0.152 8.979 1.00 25.26 272 PHE B N 1
ATOM 3795 C CA . PHE B 1 272 ? 1.368 0.011 8.526 1.00 27.10 272 PHE B CA 1
ATOM 3796 C C . PHE B 1 272 ? 1.776 1.470 8.682 1.00 29.08 272 PHE B C 1
ATOM 3797 O O . PHE B 1 272 ? 1.004 2.374 8.353 1.00 24.08 272 PHE B O 1
ATOM 3805 N N . LEU B 1 273 ? 2.982 1.710 9.189 1.00 20.97 273 LEU B N 1
ATOM 3806 C CA . LEU B 1 273 ? 3.545 3.060 9.222 1.00 23.27 273 LEU B CA 1
ATOM 3807 C C . LEU B 1 273 ? 4.835 3.053 8.425 1.00 22.73 273 LEU B C 1
ATOM 3808 O O . LEU B 1 273 ? 5.752 2.289 8.744 1.00 24.36 273 LEU B O 1
ATOM 3813 N N . ARG B 1 274 ? 4.900 3.896 7.384 1.00 26.49 274 ARG B N 1
ATOM 3814 C CA . ARG B 1 274 ? 6.069 3.995 6.518 1.00 25.85 274 ARG B CA 1
ATOM 3815 C C . ARG B 1 274 ? 6.918 5.161 7.014 1.00 28.28 274 ARG B C 1
ATOM 3816 O O . ARG B 1 274 ? 6.506 6.324 6.915 1.00 24.64 274 ARG B O 1
ATOM 3824 N N . VAL B 1 275 ? 8.093 4.849 7.568 1.00 24.43 275 VAL B N 1
ATOM 3825 C CA . VAL B 1 275 ? 8.841 5.802 8.373 1.00 24.12 275 VAL B CA 1
ATOM 3826 C C . VAL B 1 275 ? 10.314 5.719 8.020 1.00 25.33 275 VAL B C 1
ATOM 3827 O O . VAL B 1 275 ? 10.806 4.688 7.561 1.00 25.63 275 VAL B O 1
ATOM 3831 N N . HIS B 1 276 ? 11.021 6.829 8.265 1.00 21.87 276 HIS B N 1
ATOM 3832 C CA . HIS B 1 276 ? 12.475 6.867 8.142 1.00 25.92 276 HIS B CA 1
ATOM 3833 C C . HIS B 1 276 ? 13.158 6.313 9.395 1.00 27.81 276 HIS B C 1
ATOM 3834 O O . HIS B 1 276 ? 14.093 5.509 9.291 1.00 28.57 276 HIS B O 1
ATOM 3841 N N . ASP B 1 277 ? 12.726 6.743 10.587 1.00 28.47 277 ASP B N 1
ATOM 3842 C CA . ASP B 1 277 ? 13.381 6.367 11.842 1.00 30.16 277 ASP B CA 1
ATOM 3843 C C . ASP B 1 277 ? 12.604 5.222 12.504 1.00 30.89 277 ASP B C 1
ATOM 3844 O O . ASP B 1 277 ? 11.619 5.448 13.223 1.00 24.35 277 ASP B O 1
ATOM 3849 N N . VAL B 1 278 ? 13.086 3.994 12.306 1.00 31.31 278 VAL B N 1
ATOM 3850 C CA . VAL B 1 278 ? 12.359 2.830 12.802 1.00 28.45 278 VAL B CA 1
ATOM 3851 C C . VAL B 1 278 ? 12.516 2.680 14.317 1.00 24.49 278 VAL B C 1
ATOM 3852 O O . VAL B 1 278 ? 11.587 2.216 14.980 1.00 31.03 278 VAL B O 1
ATOM 3856 N N . LYS B 1 279 ? 13.668 3.068 14.884 1.00 26.31 279 LYS B N 1
ATOM 3857 C CA . LYS B 1 279 ? 13.851 3.014 16.337 1.00 31.76 279 LYS B CA 1
ATOM 3858 C C . LYS B 1 279 ? 12.839 3.899 17.062 1.00 31.60 279 LYS B C 1
ATOM 3859 O O . LYS B 1 279 ? 12.181 3.462 18.012 1.00 29.01 279 LYS B O 1
ATOM 3861 N N . LEU B 1 280 ? 12.706 5.157 16.641 1.00 27.59 280 LEU B N 1
ATOM 3862 C CA . LEU B 1 280 ? 11.715 6.032 17.270 1.00 27.07 280 LEU B CA 1
ATOM 3863 C C . LEU B 1 280 ? 10.306 5.489 17.059 1.00 30.58 280 LEU B C 1
ATOM 3864 O O . LEU B 1 280 ? 9.454 5.565 17.956 1.00 28.40 280 LEU B O 1
ATOM 3869 N N . THR B 1 281 ? 10.047 4.925 15.875 1.00 24.24 281 THR B N 1
ATOM 3870 C CA . THR B 1 281 ? 8.723 4.380 15.597 1.00 26.31 281 THR B CA 1
ATOM 3871 C C . THR B 1 281 ? 8.426 3.172 16.492 1.00 27.94 281 THR B C 1
ATOM 3872 O O . THR B 1 281 ? 7.289 2.994 16.942 1.00 29.68 281 THR B O 1
ATOM 3876 N N . GLY B 1 282 ? 9.436 2.342 16.766 1.00 23.95 282 GLY B N 1
ATOM 3877 C CA . GLY B 1 282 ? 9.249 1.234 17.695 1.00 24.98 282 GLY B CA 1
ATOM 3878 C C . GLY B 1 282 ? 8.850 1.713 19.080 1.00 29.11 282 GLY B C 1
ATOM 3879 O O . GLY B 1 282 ? 8.020 1.096 19.749 1.00 26.82 282 GLY B O 1
ATOM 3880 N N . ILE B 1 283 ? 9.463 2.800 19.539 1.00 28.47 283 ILE B N 1
ATOM 3881 C CA . ILE B 1 283 ? 9.074 3.394 20.817 1.00 32.98 283 ILE B CA 1
ATOM 3882 C C . ILE B 1 283 ? 7.639 3.904 20.747 1.00 35.88 283 ILE B C 1
ATOM 3883 O O . ILE B 1 283 ? 6.840 3.679 21.667 1.00 25.59 283 ILE B O 1
ATOM 3888 N N . SER B 1 284 ? 7.284 4.575 19.640 1.00 25.65 284 SER B N 1
ATOM 3889 C CA A SER B 1 284 ? 5.944 5.140 19.524 0.53 27.44 284 SER B CA 1
ATOM 3890 C CA B SER B 1 284 ? 5.941 5.137 19.497 0.47 27.36 284 SER B CA 1
ATOM 3891 C C . SER B 1 284 ? 4.876 4.059 19.628 1.00 27.12 284 SER B C 1
ATOM 3892 O O . SER B 1 284 ? 3.805 4.293 20.199 1.00 26.93 284 SER B O 1
ATOM 3897 N N . ILE B 1 285 ? 5.144 2.881 19.074 1.00 27.96 285 ILE B N 1
ATOM 3898 C CA . ILE B 1 285 ? 4.165 1.801 19.072 1.00 26.96 285 ILE B CA 1
ATOM 3899 C C . ILE B 1 285 ? 4.081 1.130 20.440 1.00 27.35 285 ILE B C 1
ATOM 3900 O O . ILE B 1 285 ? 2.986 0.780 20.900 1.00 29.43 285 ILE B O 1
ATOM 3905 N N . LYS B 1 286 ? 5.221 0.941 21.117 1.00 27.75 286 LYS B N 1
ATOM 3906 C CA . LYS B 1 286 ? 5.187 0.421 22.486 1.00 31.48 286 LYS B CA 1
ATOM 3907 C C . LYS B 1 286 ? 4.415 1.353 23.415 1.00 29.77 286 LYS B C 1
ATOM 3908 O O . LYS B 1 286 ? 3.693 0.896 24.316 1.00 29.62 286 LYS B O 1
ATOM 3914 N N . ILE B 1 287 ? 4.578 2.667 23.229 1.00 32.02 287 ILE B N 1
ATOM 3915 C CA . ILE B 1 287 ? 3.826 3.632 24.022 1.00 32.40 287 ILE B CA 1
ATOM 3916 C C . ILE B 1 287 ? 2.341 3.537 23.696 1.00 28.88 287 ILE B C 1
ATOM 3917 O O . ILE B 1 287 ? 1.492 3.461 24.596 1.00 28.81 287 ILE B O 1
ATOM 3922 N N . ALA B 1 288 ? 2.013 3.481 22.402 1.00 30.69 288 ALA B N 1
ATOM 3923 C CA . ALA B 1 288 ? 0.626 3.305 21.982 1.00 26.93 288 ALA B CA 1
ATOM 3924 C C . ALA B 1 288 ? 0.020 2.046 22.583 1.00 28.56 288 ALA B C 1
ATOM 3925 O O . ALA B 1 288 ? -1.138 2.057 23.022 1.00 34.84 288 ALA B O 1
ATOM 3927 N N . ASN B 1 289 ? 0.793 0.953 22.620 1.00 31.69 289 ASN B N 1
ATOM 3928 C CA . ASN B 1 289 ? 0.315 -0.296 23.216 1.00 33.25 289 ASN B CA 1
ATOM 3929 C C . ASN B 1 289 ? -0.088 -0.099 24.671 1.00 41.48 289 ASN B C 1
ATOM 3930 O O . ASN B 1 289 ? -1.046 -0.714 25.146 1.00 33.49 289 ASN B O 1
ATOM 3935 N N . LEU B 1 290 ? 0.646 0.737 25.398 1.00 39.73 290 LEU B N 1
ATOM 3936 C CA . LEU B 1 290 ? 0.345 0.994 26.799 1.00 37.07 290 LEU B CA 1
ATOM 3937 C C . LEU B 1 290 ? -0.808 1.965 26.994 1.00 33.15 290 LEU B C 1
ATOM 3938 O O . LEU B 1 290 ? -1.248 2.155 28.134 1.00 34.55 290 LEU B O 1
ATOM 3943 N N . LEU B 1 291 ? -1.250 2.636 25.928 1.00 33.24 291 LEU B N 1
ATOM 3944 C CA . LEU B 1 291 ? -2.355 3.584 25.979 1.00 33.93 291 LEU B CA 1
ATOM 3945 C C . LEU B 1 291 ? -3.642 3.071 25.350 1.00 45.64 291 LEU B C 1
ATOM 3946 O O . LEU B 1 291 ? -4.654 3.784 25.387 1.00 42.62 291 LEU B O 1
ATOM 3951 N N . VAL B 1 292 ? -3.629 1.887 24.742 1.00 47.13 292 VAL B N 1
ATOM 3952 C CA . VAL B 1 292 ? -4.846 1.308 24.183 1.00 56.86 292 VAL B CA 1
ATOM 3953 C C . VAL B 1 292 ? -5.523 0.415 25.211 1.00 68.27 292 VAL B C 1
ATOM 3954 O O . VAL B 1 292 ? -4.889 -0.176 26.097 1.00 69.70 292 VAL B O 1
#